Protein AF-A0A9W6WKE2-F1 (afdb_monomer)

Radius of gyration: 27.16 Å; Cα contacts (8 Å, |Δi|>4): 414; chains: 1; bounding box: 57×68×87 Å

Structure (mmCIF, N/CA/C/O backbone):
data_AF-A0A9W6WKE2-F1
#
_entry.id 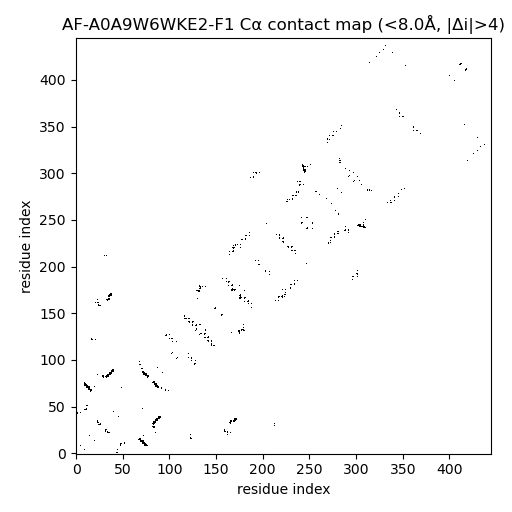  AF-A0A9W6WKE2-F1
#
loop_
_atom_site.group_PDB
_atom_site.id
_atom_site.type_symbol
_atom_site.label_atom_id
_atom_site.label_alt_id
_atom_site.label_comp_id
_atom_site.label_asym_id
_atom_site.label_entity_id
_atom_site.label_seq_id
_atom_site.pdbx_PDB_ins_code
_atom_site.Cartn_x
_atom_site.Cartn_y
_atom_site.Cartn_z
_atom_site.occupancy
_atom_site.B_iso_or_equiv
_atom_site.auth_seq_id
_atom_site.auth_comp_id
_atom_site.auth_asym_id
_atom_site.auth_atom_id
_atom_site.pdbx_PDB_model_num
ATOM 1 N N . MET A 1 1 ? -7.667 -15.704 -17.118 1.00 55.31 1 MET A N 1
ATOM 2 C CA . MET A 1 1 ? -6.873 -14.670 -17.819 1.00 55.31 1 MET A CA 1
ATOM 3 C C . MET A 1 1 ? -6.842 -14.952 -19.316 1.00 55.31 1 MET A C 1
ATOM 5 O O . MET A 1 1 ? -7.260 -14.077 -20.055 1.00 55.31 1 MET A O 1
ATOM 9 N N . ALA A 1 2 ? -6.497 -16.173 -19.750 1.00 50.25 2 ALA A N 1
ATOM 10 C CA . ALA A 1 2 ? -6.610 -16.629 -21.146 1.00 50.25 2 ALA A CA 1
ATOM 11 C C . ALA A 1 2 ? -7.984 -16.360 -21.791 1.00 50.25 2 ALA A C 1
ATOM 13 O O . ALA A 1 2 ? -8.070 -15.617 -22.763 1.00 50.25 2 ALA A O 1
ATOM 14 N N . ASP A 1 3 ? -9.058 -16.869 -21.178 1.00 49.66 3 ASP A N 1
ATOM 15 C CA . ASP A 1 3 ? -10.435 -16.697 -21.674 1.00 49.66 3 ASP A CA 1
ATOM 16 C C . ASP A 1 3 ? -10.922 -15.237 -21.615 1.00 49.66 3 ASP A C 1
ATOM 18 O O . ASP A 1 3 ? -11.855 -14.857 -22.310 1.00 49.66 3 ASP A O 1
ATOM 22 N N . PHE A 1 4 ? -10.270 -14.400 -20.801 1.00 51.28 4 PHE A N 1
ATOM 23 C CA . PHE A 1 4 ? -10.662 -13.010 -20.535 1.00 51.28 4 PHE A CA 1
ATOM 24 C C . PHE A 1 4 ? -9.948 -12.008 -21.455 1.00 51.28 4 PHE A C 1
ATOM 26 O O . PHE A 1 4 ? -10.492 -10.965 -21.802 1.00 51.28 4 PHE A O 1
ATOM 33 N N . LEU A 1 5 ? -8.729 -12.337 -21.897 1.00 56.50 5 LEU A N 1
ATOM 34 C CA . LEU A 1 5 ? -7.977 -11.537 -22.864 1.00 56.50 5 LEU A CA 1
ATOM 35 C C . LEU A 1 5 ? -8.558 -11.645 -24.287 1.00 56.50 5 LEU A C 1
ATOM 37 O O . LEU A 1 5 ? -8.326 -10.759 -25.104 1.00 56.50 5 LEU A O 1
ATOM 41 N N . GLN A 1 6 ? -9.328 -12.697 -24.589 1.00 56.16 6 GLN A N 1
ATOM 42 C CA . GLN A 1 6 ? -9.930 -12.913 -25.912 1.00 56.16 6 GLN A CA 1
ATOM 43 C C . GLN A 1 6 ? -11.166 -12.040 -26.191 1.00 56.16 6 GLN A C 1
ATOM 45 O O . GLN A 1 6 ? -11.509 -11.842 -27.355 1.00 56.16 6 GLN A O 1
ATOM 50 N N . THR A 1 7 ? -11.834 -11.511 -25.162 1.00 50.72 7 THR A N 1
ATOM 51 C CA . THR A 1 7 ? -13.131 -10.825 -25.307 1.00 50.72 7 THR A CA 1
ATOM 52 C C . THR A 1 7 ? -13.044 -9.297 -25.335 1.00 50.72 7 THR A C 1
ATOM 54 O O . THR A 1 7 ? -14.013 -8.657 -25.731 1.00 50.72 7 THR A O 1
ATOM 57 N N . ASN A 1 8 ? -11.904 -8.700 -24.963 1.00 52.88 8 ASN A N 1
ATOM 58 C CA . ASN A 1 8 ? -11.779 -7.255 -24.729 1.00 52.88 8 ASN A CA 1
ATOM 59 C C . ASN A 1 8 ? -10.632 -6.594 -25.513 1.00 52.88 8 ASN A C 1
ATOM 61 O O . ASN A 1 8 ? -9.664 -7.234 -25.918 1.00 52.88 8 ASN A O 1
ATOM 65 N N . SER A 1 9 ? -10.731 -5.271 -25.705 1.00 57.38 9 SER A N 1
ATOM 66 C CA . SER A 1 9 ? -9.797 -4.439 -26.480 1.00 57.38 9 SER A CA 1
ATOM 67 C C . SER A 1 9 ? -8.444 -4.214 -25.781 1.00 57.38 9 SER A C 1
ATOM 69 O O . SER A 1 9 ? -8.076 -3.077 -25.473 1.00 57.38 9 SER A O 1
ATOM 71 N N . ALA A 1 10 ? -7.691 -5.279 -25.513 1.00 58.66 10 ALA A N 1
ATOM 72 C CA . ALA A 1 10 ? -6.318 -5.167 -25.037 1.00 58.66 10 ALA A CA 1
ATOM 73 C C . ALA A 1 10 ? -5.463 -4.459 -26.104 1.00 58.66 10 ALA A C 1
ATOM 75 O O . ALA A 1 10 ? -5.373 -4.901 -27.251 1.00 58.66 10 ALA A O 1
ATOM 76 N N . LYS A 1 11 ? -4.842 -3.332 -25.741 1.00 61.34 11 LYS A N 1
ATOM 77 C CA . LYS A 1 11 ? -3.921 -2.603 -26.620 1.00 61.34 11 LYS A CA 1
ATOM 78 C C . LYS A 1 11 ? -2.498 -2.918 -26.190 1.00 61.34 11 LYS A C 1
ATOM 80 O O . LYS A 1 11 ? -2.048 -2.448 -25.151 1.00 61.34 11 LYS A O 1
ATOM 85 N N . SER A 1 12 ? -1.778 -3.681 -27.003 1.00 57.59 12 SER A N 1
ATOM 86 C CA . SER A 1 12 ? -0.335 -3.821 -26.839 1.00 57.59 12 SER A CA 1
ATOM 87 C C . SER A 1 12 ? 0.385 -2.672 -27.533 1.00 57.59 12 SER A C 1
ATOM 89 O O . SER A 1 12 ? 0.084 -2.339 -28.681 1.00 57.59 12 SER A O 1
ATOM 91 N N . ARG A 1 13 ? 1.322 -2.028 -26.842 1.00 61.59 13 ARG A N 1
ATOM 92 C CA . ARG A 1 13 ? 2.196 -1.001 -27.419 1.00 61.59 13 ARG A CA 1
ATOM 93 C C . ARG A 1 13 ? 3.595 -1.156 -26.837 1.00 61.59 13 ARG A C 1
ATOM 95 O O . ARG A 1 13 ? 3.751 -1.652 -25.725 1.00 61.59 13 ARG A O 1
ATOM 102 N N . LEU A 1 14 ? 4.599 -0.758 -27.610 1.00 56.53 14 LEU A N 1
ATOM 103 C CA . LEU A 1 14 ? 5.931 -0.507 -27.070 1.00 56.53 14 LEU A CA 1
ATOM 104 C C . LEU A 1 14 ? 5.825 0.737 -26.196 1.00 56.53 14 LEU A C 1
ATOM 106 O O . LEU A 1 14 ? 5.267 1.735 -26.643 1.00 56.53 14 LEU A O 1
ATOM 110 N N . ILE A 1 15 ? 6.298 0.625 -24.961 1.00 67.62 15 ILE A N 1
ATOM 111 C CA . ILE A 1 15 ? 6.143 1.643 -23.928 1.00 67.62 15 ILE A CA 1
ATOM 112 C C . ILE A 1 15 ? 7.550 2.028 -23.478 1.00 67.62 15 ILE A C 1
ATOM 114 O O . ILE A 1 15 ? 8.390 1.154 -23.278 1.00 67.62 15 ILE A O 1
ATOM 118 N N . ASP A 1 16 ? 7.858 3.317 -23.374 1.00 76.12 16 ASP A N 1
ATOM 119 C CA . ASP A 1 16 ? 9.118 3.763 -22.771 1.00 76.12 16 ASP A CA 1
ATOM 120 C C . ASP A 1 16 ? 8.985 3.876 -21.237 1.00 76.12 16 ASP A C 1
ATOM 122 O O . ASP A 1 16 ? 7.923 3.656 -20.654 1.00 76.12 16 ASP A O 1
ATOM 126 N N . LEU A 1 17 ? 10.068 4.217 -20.537 1.00 77.12 17 LEU A N 1
ATOM 127 C CA . LEU A 1 17 ? 10.023 4.398 -19.081 1.00 77.12 17 LEU A CA 1
ATOM 128 C C . LEU A 1 17 ? 8.978 5.413 -18.611 1.00 77.12 17 LEU A C 1
ATOM 130 O O . LEU A 1 17 ? 8.370 5.234 -17.553 1.00 77.12 17 LEU A O 1
ATOM 134 N N . GLN A 1 18 ? 8.793 6.490 -19.372 1.00 84.06 18 GLN A N 1
ATOM 135 C CA . GLN A 1 18 ? 7.822 7.515 -19.038 1.00 84.06 18 GLN A CA 1
ATOM 136 C C . GLN A 1 18 ? 6.407 6.972 -19.193 1.00 84.06 18 GLN A C 1
ATOM 138 O O . GLN A 1 18 ? 5.549 7.243 -18.356 1.00 84.06 18 GLN A O 1
ATOM 143 N N . GLU A 1 19 ? 6.154 6.217 -20.251 1.00 83.19 19 GLU A N 1
ATOM 144 C CA . GLU A 1 19 ? 4.865 5.599 -20.481 1.00 83.19 19 GLU A CA 1
ATOM 145 C C . GLU A 1 19 ? 4.570 4.501 -19.450 1.00 83.19 19 GLU A C 1
ATOM 147 O O . GLU A 1 19 ? 3.425 4.401 -19.021 1.00 83.19 19 GLU A O 1
ATOM 152 N N . LEU A 1 20 ? 5.569 3.749 -18.963 1.00 83.56 20 LEU A N 1
ATOM 153 C CA . LEU A 1 20 ? 5.387 2.827 -17.832 1.00 83.56 20 LEU A CA 1
ATOM 154 C C . LEU A 1 20 ? 5.020 3.596 -16.561 1.00 83.56 20 LEU A C 1
ATOM 156 O O . LEU A 1 20 ? 4.079 3.219 -15.865 1.00 83.56 20 LEU A O 1
ATOM 160 N N . PHE A 1 21 ? 5.732 4.684 -16.262 1.00 87.50 21 PHE A N 1
ATOM 161 C CA . PHE A 1 21 ? 5.391 5.546 -15.135 1.00 87.50 21 PHE A CA 1
ATOM 162 C C . PHE A 1 21 ? 3.959 6.076 -15.264 1.00 87.50 21 PHE A C 1
ATOM 164 O O . PHE A 1 21 ? 3.169 5.926 -14.336 1.00 87.50 21 PHE A O 1
ATOM 171 N N . ASN A 1 22 ? 3.578 6.615 -16.424 1.00 87.56 22 ASN A N 1
ATOM 172 C CA . ASN A 1 22 ? 2.213 7.072 -16.689 1.00 87.56 22 ASN A CA 1
ATOM 173 C C . ASN A 1 22 ? 1.208 5.923 -16.522 1.00 87.56 22 ASN A C 1
ATOM 175 O O . ASN A 1 22 ? 0.180 6.078 -15.866 1.00 87.56 22 ASN A O 1
ATOM 179 N N . ALA A 1 23 ? 1.522 4.739 -17.048 1.00 83.94 23 ALA A N 1
ATOM 180 C CA . ALA A 1 23 ? 0.688 3.555 -16.922 1.00 83.94 23 ALA A CA 1
ATOM 181 C C . ALA A 1 23 ? 0.504 3.139 -15.462 1.00 83.94 23 ALA A C 1
ATOM 183 O O . ALA A 1 23 ? -0.591 2.710 -15.130 1.00 83.94 23 ALA A O 1
ATOM 184 N N . LEU A 1 24 ? 1.498 3.317 -14.589 1.00 86.12 24 LEU A N 1
ATOM 185 C CA . LEU A 1 24 ? 1.414 3.004 -13.157 1.00 86.12 24 LEU A CA 1
ATOM 186 C C . LEU A 1 24 ? 0.827 4.136 -12.300 1.00 86.12 24 LEU A C 1
ATOM 188 O O . LEU A 1 24 ? 0.377 3.871 -11.192 1.00 86.12 24 LEU A O 1
ATOM 192 N N . THR A 1 25 ? 0.801 5.380 -12.784 1.00 86.94 25 THR A N 1
ATOM 193 C CA . THR A 1 25 ? 0.417 6.557 -11.973 1.00 86.94 25 THR A CA 1
ATOM 194 C C . THR A 1 25 ? -0.851 7.266 -12.425 1.00 86.94 25 THR A C 1
ATOM 196 O O . THR A 1 25 ? -1.463 7.983 -11.636 1.00 86.94 25 THR A O 1
ATOM 199 N N . ASP A 1 26 ? -1.286 7.062 -13.670 1.00 81.50 26 ASP A N 1
ATOM 200 C CA . ASP A 1 26 ? -2.458 7.748 -14.212 1.00 81.50 26 ASP A CA 1
ATOM 201 C C . ASP A 1 26 ? -3.732 7.369 -13.432 1.00 81.50 26 ASP A C 1
ATOM 203 O O . ASP A 1 26 ? -4.239 6.257 -13.513 1.00 81.50 26 ASP A O 1
ATOM 207 N N . SER A 1 27 ? -4.245 8.311 -12.648 1.00 68.62 27 SER A N 1
ATOM 208 C CA . SER A 1 27 ? -5.397 8.103 -11.763 1.00 68.62 27 SER A CA 1
ATOM 209 C C . SER A 1 27 ? -6.756 8.369 -12.424 1.00 68.62 27 SER A C 1
ATOM 211 O O . SER A 1 27 ? -7.764 8.440 -11.721 1.00 68.62 27 SER A O 1
ATOM 213 N N . THR A 1 28 ? -6.806 8.556 -13.749 1.00 65.19 28 THR A N 1
ATOM 214 C CA . THR A 1 28 ? -8.034 8.957 -14.463 1.00 65.19 28 THR A CA 1
ATOM 215 C C . THR A 1 28 ? -9.128 7.890 -14.473 1.00 65.19 28 THR A C 1
ATOM 217 O O . THR A 1 28 ? -10.304 8.239 -14.573 1.00 65.19 28 THR A O 1
ATOM 220 N N . LYS A 1 29 ? -8.777 6.606 -14.320 1.00 62.12 29 LYS A N 1
ATOM 221 C CA . LYS A 1 29 ? -9.733 5.494 -14.239 1.00 62.12 29 LYS A CA 1
ATOM 222 C C . LYS A 1 29 ? -9.694 4.791 -12.882 1.00 62.12 29 LYS A C 1
ATOM 224 O O . LYS A 1 29 ? -8.654 4.703 -12.231 1.00 62.12 29 LYS A O 1
ATOM 229 N N . TYR A 1 30 ? -10.866 4.309 -12.464 1.00 60.25 30 TYR A N 1
ATOM 230 C CA . TYR A 1 30 ? -11.076 3.449 -11.295 1.00 60.25 30 TYR A CA 1
ATOM 231 C C . TYR A 1 30 ? -10.433 3.926 -9.981 1.00 60.25 30 TYR A C 1
ATOM 233 O O . TYR A 1 30 ? -9.837 3.143 -9.242 1.00 60.25 30 TYR A O 1
ATOM 241 N N . ASN A 1 31 ? -10.514 5.227 -9.684 1.00 58.84 31 ASN A N 1
ATOM 242 C CA . ASN A 1 31 ? -9.915 5.828 -8.484 1.00 58.84 31 ASN A CA 1
ATOM 243 C C . ASN A 1 31 ? -8.401 5.551 -8.326 1.00 58.84 31 ASN A C 1
ATOM 245 O O . ASN A 1 31 ? -7.884 5.582 -7.210 1.00 58.84 31 ASN A O 1
ATOM 249 N N . GLY A 1 32 ? -7.685 5.287 -9.427 1.00 59.59 32 GLY A N 1
ATOM 250 C CA . GLY A 1 32 ? -6.250 4.992 -9.409 1.00 59.59 32 GLY A CA 1
ATOM 251 C C . GLY A 1 32 ? -5.889 3.572 -8.963 1.00 59.59 32 GLY A C 1
ATOM 252 O O . GLY A 1 32 ? -4.725 3.318 -8.668 1.00 59.59 32 GLY A O 1
ATOM 253 N N . ALA A 1 33 ? -6.847 2.639 -8.910 1.00 60.28 33 ALA A N 1
ATOM 254 C CA . ALA A 1 33 ? -6.566 1.240 -8.606 1.00 60.28 33 ALA A CA 1
ATOM 255 C C . ALA A 1 33 ? -5.795 0.580 -9.762 1.00 60.28 33 ALA A C 1
ATOM 257 O O . ALA A 1 33 ? -6.374 0.187 -10.780 1.00 60.28 33 ALA A O 1
ATOM 258 N N . LYS A 1 34 ? -4.476 0.459 -9.589 1.00 72.81 34 LYS A N 1
ATOM 259 C CA . LYS A 1 34 ? -3.566 -0.107 -10.583 1.00 72.81 34 LYS A CA 1
ATOM 260 C C . LYS A 1 34 ? -2.718 -1.229 -10.024 1.00 72.81 34 LYS A C 1
ATOM 262 O O . LYS A 1 34 ? -2.336 -1.203 -8.858 1.00 72.81 34 LYS A O 1
ATOM 267 N N . TYR A 1 35 ? -2.432 -2.211 -10.875 1.00 79.56 35 TYR A N 1
ATOM 268 C CA . TYR A 1 35 ? -1.747 -3.433 -10.469 1.00 79.56 35 TYR A CA 1
ATOM 269 C C . TYR A 1 35 ? -0.647 -3.788 -11.445 1.00 79.56 35 TYR A C 1
ATOM 271 O O . TYR A 1 35 ? -0.912 -4.062 -12.612 1.00 79.56 35 TYR A O 1
ATOM 279 N N . LEU A 1 36 ? 0.587 -3.824 -10.951 1.00 84.38 36 LEU A N 1
ATOM 280 C CA . LEU A 1 36 ? 1.702 -4.350 -11.717 1.00 84.38 36 LEU A CA 1
ATOM 281 C C . LEU A 1 36 ? 1.675 -5.882 -11.661 1.00 84.38 36 LEU A C 1
ATOM 283 O O . LEU A 1 36 ? 1.875 -6.482 -10.604 1.00 84.38 36 LEU A O 1
ATOM 287 N N . GLN A 1 37 ? 1.464 -6.524 -12.801 1.00 85.50 37 GLN A N 1
ATOM 288 C CA . GLN A 1 37 ? 1.631 -7.960 -12.947 1.00 85.50 37 GLN A CA 1
ATOM 289 C C . GLN A 1 37 ? 2.896 -8.264 -13.734 1.00 85.50 37 GLN A C 1
ATOM 291 O O . GLN A 1 37 ? 3.129 -7.724 -14.810 1.00 85.50 37 GLN A O 1
ATOM 296 N N . VAL A 1 38 ? 3.702 -9.178 -13.215 1.00 83.31 38 VAL A N 1
ATOM 297 C CA . VAL A 1 38 ? 4.851 -9.725 -13.924 1.00 83.31 38 VAL A CA 1
ATOM 298 C C . VAL A 1 38 ? 4.554 -11.161 -14.299 1.00 83.31 38 VAL A C 1
ATOM 300 O O . VAL A 1 38 ? 4.389 -12.013 -13.422 1.00 83.31 38 VAL A O 1
ATOM 303 N N . LEU A 1 39 ? 4.474 -11.422 -15.601 1.00 86.19 39 LEU A N 1
ATOM 304 C CA . LEU A 1 39 ? 4.062 -12.713 -16.148 1.00 86.19 39 LEU A CA 1
ATOM 305 C C . LEU A 1 39 ? 5.126 -13.261 -17.111 1.00 86.19 39 LEU A C 1
ATOM 307 O O . LEU A 1 39 ? 5.795 -12.477 -17.785 1.00 86.19 39 LEU A O 1
ATOM 311 N N . PRO A 1 40 ? 5.328 -14.588 -17.177 1.00 85.00 40 PRO A N 1
ATOM 312 C CA . PRO A 1 40 ? 6.112 -15.193 -18.250 1.00 85.00 40 PRO A CA 1
ATOM 313 C C . PRO A 1 40 ? 5.370 -15.076 -19.589 1.00 85.00 40 PRO A C 1
ATOM 315 O O . PRO A 1 40 ? 4.139 -15.000 -19.617 1.00 85.00 40 PRO A O 1
ATOM 318 N N . LEU A 1 41 ? 6.102 -15.112 -20.703 1.00 83.81 41 LEU A N 1
ATOM 319 C CA . LEU A 1 41 ? 5.489 -15.227 -22.025 1.00 83.81 41 LEU A CA 1
ATOM 320 C C . LEU A 1 41 ? 4.838 -16.615 -22.169 1.00 83.81 41 LEU A C 1
ATOM 322 O O . LEU A 1 41 ? 5.533 -17.614 -22.346 1.00 83.81 41 LEU A O 1
ATOM 326 N N . SER A 1 42 ? 3.508 -16.675 -22.105 1.00 85.75 42 SER A N 1
ATOM 327 C CA . SER A 1 42 ? 2.718 -17.879 -22.393 1.00 85.75 42 SER A CA 1
ATOM 328 C C . SER A 1 42 ? 2.082 -17.804 -23.781 1.00 85.75 42 SER A C 1
ATOM 330 O O . SER A 1 42 ? 1.932 -16.715 -24.341 1.00 85.75 42 SER A O 1
ATOM 332 N N . ASP A 1 43 ? 1.659 -18.946 -24.328 1.00 84.25 43 ASP A N 1
ATOM 333 C CA . ASP A 1 43 ? 0.949 -18.997 -25.616 1.00 84.25 43 ASP A CA 1
ATOM 334 C C . ASP A 1 43 ? -0.360 -18.192 -25.606 1.00 84.25 43 ASP A C 1
ATOM 336 O O . ASP A 1 43 ? -0.787 -17.702 -26.645 1.00 84.25 43 ASP A O 1
ATOM 340 N N . GLU A 1 44 ? -0.953 -17.981 -24.431 1.00 82.81 44 GLU A N 1
ATOM 341 C CA . GLU A 1 44 ? -2.167 -17.181 -24.241 1.00 82.81 44 GLU A CA 1
ATOM 342 C C . GLU A 1 44 ? -1.909 -15.680 -24.425 1.00 82.81 44 GLU A C 1
ATOM 344 O O . GLU A 1 44 ? -2.751 -14.964 -24.961 1.00 82.81 44 GLU A O 1
ATOM 349 N N . ILE A 1 45 ? -0.742 -15.190 -23.988 1.00 79.00 45 ILE A N 1
ATOM 350 C CA . ILE A 1 45 ? -0.406 -13.757 -24.018 1.00 79.00 45 ILE A CA 1
ATOM 351 C C . ILE A 1 45 ? 0.437 -13.414 -25.262 1.00 79.00 45 ILE A C 1
ATOM 353 O O . ILE A 1 45 ? 0.481 -12.272 -25.720 1.00 79.00 45 ILE A O 1
ATOM 357 N N . LYS A 1 46 ? 1.086 -14.412 -25.868 1.00 82.25 46 LYS A N 1
ATOM 358 C CA . LYS A 1 46 ? 1.932 -14.267 -27.059 1.00 82.25 46 LYS A CA 1
ATOM 359 C C . LYS A 1 46 ? 1.262 -13.532 -28.232 1.00 82.25 46 LYS A C 1
ATOM 361 O O . LYS A 1 46 ? 1.937 -12.655 -28.775 1.00 82.25 46 LYS A O 1
ATOM 366 N N . PRO A 1 47 ? -0.019 -13.775 -28.590 1.00 80.75 47 PRO A N 1
ATOM 367 C CA . PRO A 1 47 ? -0.680 -13.071 -29.690 1.00 80.75 47 PRO A CA 1
ATOM 368 C C . PRO A 1 47 ? -0.655 -11.551 -29.527 1.00 80.75 47 PRO A C 1
ATOM 370 O O . PRO A 1 47 ? -0.414 -10.841 -30.502 1.00 80.75 47 PRO A O 1
ATOM 373 N N . PHE A 1 48 ? -0.800 -11.059 -28.291 1.00 72.31 48 PHE A N 1
ATOM 374 C CA . PHE A 1 48 ? -0.790 -9.628 -27.986 1.00 72.31 48 PHE A CA 1
ATOM 375 C C . PHE A 1 48 ? 0.583 -8.992 -28.214 1.00 72.31 48 PHE A C 1
ATOM 377 O O . PHE A 1 48 ? 0.658 -7.809 -28.521 1.00 72.31 48 PHE A O 1
ATOM 384 N N . PHE A 1 49 ? 1.676 -9.748 -28.117 1.00 72.31 49 PHE A N 1
ATOM 385 C CA . PHE A 1 49 ? 3.025 -9.223 -28.353 1.00 72.31 49 PHE A CA 1
ATOM 386 C C . PHE A 1 49 ? 3.514 -9.403 -29.791 1.00 72.31 49 PHE A C 1
ATOM 388 O O . PHE A 1 49 ? 4.416 -8.686 -30.216 1.00 72.31 49 PHE A O 1
ATOM 395 N N . THR A 1 50 ? 2.943 -10.340 -30.551 1.00 71.44 50 THR A N 1
ATOM 396 C CA . THR A 1 50 ? 3.375 -10.631 -31.927 1.00 71.44 50 THR A CA 1
ATOM 397 C C . THR A 1 50 ? 2.650 -9.811 -32.992 1.00 71.44 50 THR A C 1
ATOM 399 O O . THR A 1 50 ? 3.181 -9.646 -34.084 1.00 71.44 50 THR A O 1
ATOM 402 N N . SER A 1 51 ? 1.451 -9.290 -32.710 1.00 58.53 51 SER A N 1
ATOM 403 C CA . SER A 1 51 ? 0.593 -8.663 -33.727 1.00 58.53 51 SER A CA 1
ATOM 404 C C . SER A 1 51 ? 0.932 -7.204 -34.066 1.00 58.53 51 SER A C 1
ATOM 406 O O . SER A 1 51 ? 0.441 -6.699 -35.069 1.00 58.53 51 SER A O 1
ATOM 408 N N . ASN A 1 52 ? 1.776 -6.529 -33.274 1.00 54.59 52 ASN A N 1
ATOM 409 C CA . ASN A 1 52 ? 2.032 -5.083 -33.395 1.00 54.59 52 ASN A CA 1
ATOM 410 C C . ASN A 1 52 ? 3.472 -4.718 -33.808 1.00 54.59 52 ASN A C 1
ATOM 412 O O . ASN A 1 52 ? 3.877 -3.567 -33.671 1.00 54.59 52 ASN A O 1
ATOM 416 N N . SER A 1 53 ? 4.255 -5.656 -34.352 1.00 49.84 53 SER A N 1
ATOM 417 C CA . SER A 1 53 ? 5.653 -5.408 -34.748 1.00 49.84 53 SER A CA 1
ATOM 418 C C . SER A 1 53 ? 5.834 -4.634 -36.065 1.00 49.84 53 SER A C 1
ATOM 420 O O . SER A 1 53 ? 6.960 -4.496 -36.534 1.00 49.84 53 SER A O 1
ATOM 422 N N . SER A 1 54 ? 4.769 -4.104 -36.675 1.00 46.66 54 SER A N 1
ATOM 423 C CA . SER A 1 54 ? 4.853 -3.212 -37.841 1.00 46.66 54 SER A CA 1
ATOM 424 C C . SER A 1 54 ? 4.787 -1.733 -37.437 1.00 46.66 54 SER A C 1
ATOM 426 O O . SER A 1 54 ? 4.038 -0.954 -38.026 1.00 46.66 54 SER A O 1
ATOM 428 N N . ILE A 1 55 ? 5.537 -1.336 -36.405 1.00 51.19 55 ILE A N 1
ATOM 429 C CA . ILE A 1 55 ? 5.747 0.082 -36.099 1.00 51.19 55 ILE A CA 1
ATOM 430 C C . ILE A 1 55 ? 6.901 0.558 -36.980 1.00 51.19 55 ILE A C 1
ATOM 432 O O . ILE A 1 55 ? 8.058 0.195 -36.789 1.00 51.19 55 ILE A O 1
ATOM 436 N N . THR A 1 56 ? 6.549 1.341 -37.994 1.00 42.59 56 THR A N 1
ATOM 437 C CA . THR A 1 56 ? 7.471 2.021 -38.900 1.00 42.59 56 THR A CA 1
ATOM 438 C C . THR A 1 56 ? 8.408 2.929 -38.108 1.00 42.59 56 THR A C 1
ATOM 440 O O . THR A 1 56 ? 7.972 3.935 -37.545 1.00 42.59 56 THR A O 1
ATOM 443 N N . SER A 1 57 ? 9.699 2.604 -38.099 1.00 42.84 57 SER A N 1
ATOM 444 C CA . SER A 1 57 ? 10.796 3.462 -37.646 1.00 42.84 57 SER A CA 1
ATOM 445 C C . SER A 1 57 ? 10.961 4.664 -38.591 1.00 42.84 57 SER A C 1
ATOM 447 O O . SER A 1 57 ? 11.899 4.731 -39.379 1.00 42.84 57 SER A O 1
ATOM 449 N N . GLY A 1 58 ? 9.998 5.588 -38.571 1.00 43.28 58 GLY A N 1
ATOM 450 C CA . GLY A 1 58 ? 9.978 6.820 -39.370 1.00 43.28 58 GLY A CA 1
ATOM 451 C C . GLY A 1 58 ? 10.482 8.055 -38.614 1.00 43.28 58 GLY A C 1
ATOM 452 O O . GLY A 1 58 ? 10.038 9.163 -38.902 1.00 43.28 58 GLY A O 1
ATOM 453 N N . GLY A 1 59 ? 11.339 7.876 -37.604 1.00 49.75 59 GLY A N 1
ATOM 454 C CA . GLY A 1 59 ? 11.934 8.970 -36.834 1.00 49.75 59 GLY A CA 1
ATOM 455 C C . GLY A 1 59 ? 13.307 9.350 -37.384 1.00 49.75 59 GLY A C 1
ATOM 456 O O . GLY A 1 59 ? 14.148 8.478 -37.564 1.00 49.75 59 GLY A O 1
ATOM 457 N N . ASN A 1 60 ? 13.528 10.641 -37.648 1.00 48.38 60 ASN A N 1
ATOM 458 C CA . ASN A 1 60 ? 14.812 11.202 -38.086 1.00 48.38 60 ASN A CA 1
ATOM 459 C C . ASN A 1 60 ? 15.992 10.695 -37.227 1.00 48.38 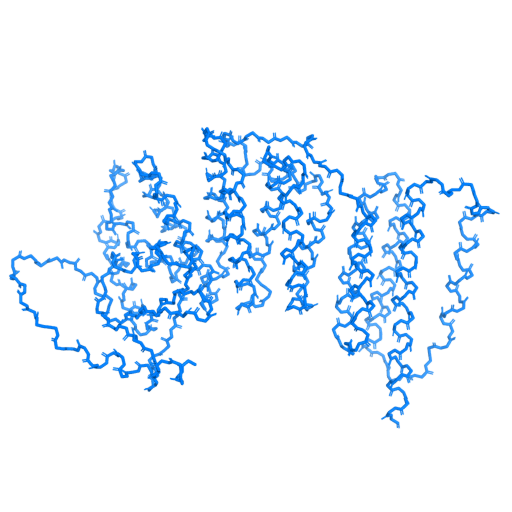60 ASN A C 1
ATOM 461 O O . ASN A 1 60 ? 16.016 10.925 -36.019 1.00 48.38 60 ASN A O 1
ATOM 465 N N . ASP A 1 61 ? 17.007 10.112 -37.876 1.00 52.19 61 ASP A N 1
ATOM 466 C CA . ASP A 1 61 ? 18.217 9.492 -37.291 1.00 52.19 61 ASP A CA 1
ATOM 467 C C . ASP A 1 61 ? 19.078 10.397 -36.380 1.00 52.19 61 ASP A C 1
ATOM 469 O O . ASP A 1 61 ? 20.029 9.931 -35.747 1.00 52.19 61 ASP A O 1
ATOM 473 N N . ASN A 1 62 ? 18.757 11.688 -36.282 1.00 46.38 62 ASN A N 1
ATOM 474 C CA . ASN A 1 62 ? 19.547 12.665 -35.533 1.00 46.38 62 ASN A CA 1
ATOM 475 C C . ASN A 1 62 ? 19.117 12.838 -34.070 1.00 46.38 62 ASN A C 1
ATOM 477 O O . ASN A 1 62 ? 19.834 13.485 -33.314 1.00 46.38 62 ASN A O 1
ATOM 481 N N . ASP A 1 63 ? 18.000 12.239 -33.651 1.00 46.50 63 ASP A N 1
ATOM 482 C CA . ASP A 1 63 ? 17.566 12.223 -32.251 1.00 46.50 63 ASP A CA 1
ATOM 483 C C . ASP A 1 63 ? 17.654 10.778 -31.732 1.00 46.50 63 ASP A C 1
ATOM 485 O O . ASP A 1 63 ? 16.650 10.160 -31.377 1.00 46.50 63 ASP A O 1
ATOM 489 N N . LYS A 1 64 ? 18.874 10.204 -31.721 1.00 50.25 64 LYS A N 1
ATOM 490 C CA . LYS A 1 64 ? 19.185 8.952 -31.003 1.00 50.25 64 LYS A CA 1
ATOM 491 C C . LYS A 1 64 ? 19.026 9.194 -29.503 1.00 50.25 64 LYS A C 1
ATOM 493 O O . LYS A 1 64 ? 19.994 9.272 -28.748 1.00 50.25 64 LYS A O 1
ATOM 498 N N . ARG A 1 65 ? 17.782 9.355 -29.063 1.00 51.91 65 ARG A N 1
ATOM 499 C CA . ARG A 1 65 ? 17.419 9.328 -27.657 1.00 51.91 65 ARG A CA 1
ATOM 500 C C . ARG A 1 65 ? 17.805 7.946 -27.166 1.00 51.91 65 ARG A C 1
ATOM 502 O O . ARG A 1 65 ? 17.227 6.959 -27.612 1.00 51.91 65 ARG A O 1
ATOM 509 N N . GLU A 1 66 ? 18.789 7.889 -26.273 1.00 54.06 66 GLU A N 1
ATOM 510 C CA . GLU A 1 66 ? 19.023 6.742 -25.397 1.00 54.06 66 GLU A CA 1
ATOM 511 C C . GLU A 1 66 ? 17.700 6.421 -24.688 1.00 54.06 66 GLU A C 1
ATOM 513 O O . GLU A 1 66 ? 17.350 7.006 -23.661 1.00 54.06 66 GLU A O 1
ATOM 518 N N . THR A 1 67 ? 16.910 5.564 -25.314 1.00 56.84 67 THR A N 1
ATOM 519 C CA . THR A 1 67 ? 15.605 5.131 -24.853 1.00 56.84 67 THR A CA 1
ATOM 520 C C . THR A 1 67 ? 15.820 3.746 -24.283 1.00 56.84 67 THR A C 1
ATOM 522 O O . THR A 1 67 ? 16.316 2.842 -24.953 1.00 56.84 67 THR A O 1
ATOM 525 N N . ILE A 1 68 ? 15.520 3.587 -22.996 1.00 58.94 68 ILE A N 1
ATOM 526 C CA . ILE A 1 68 ? 15.412 2.254 -22.419 1.00 58.94 68 ILE A CA 1
ATOM 527 C C . ILE A 1 68 ? 14.095 1.695 -22.942 1.00 58.94 68 ILE A C 1
ATOM 529 O O . ILE A 1 68 ? 13.025 2.038 -22.441 1.00 58.94 68 ILE A O 1
ATOM 533 N N . GLU A 1 69 ? 14.177 0.887 -23.991 1.00 59.34 69 GLU A N 1
ATOM 534 C CA . GLU A 1 69 ? 13.006 0.246 -24.570 1.00 59.34 69 GLU A CA 1
ATOM 535 C C . GLU A 1 69 ? 12.476 -0.842 -23.626 1.00 59.34 69 GLU A C 1
ATOM 537 O O . GLU A 1 69 ? 13.161 -1.825 -23.321 1.00 59.34 69 GLU A O 1
ATOM 542 N N . PHE A 1 70 ? 11.229 -0.692 -23.175 1.00 61.16 70 PHE A N 1
ATOM 543 C CA . PHE A 1 70 ? 10.450 -1.814 -22.667 1.00 61.16 70 PHE A CA 1
ATOM 544 C C . PHE A 1 70 ? 9.711 -2.440 -23.837 1.00 61.16 70 PHE A C 1
ATOM 546 O O . PHE A 1 70 ? 8.612 -2.029 -24.208 1.00 61.16 70 PHE A O 1
ATOM 553 N N . ASN A 1 71 ? 10.289 -3.492 -24.406 1.00 60.97 71 ASN A N 1
ATOM 554 C CA . ASN A 1 71 ? 9.710 -4.069 -25.613 1.00 60.97 71 ASN A CA 1
ATOM 555 C C . ASN A 1 71 ? 8.399 -4.847 -25.391 1.00 60.97 71 ASN A C 1
ATOM 557 O O . ASN A 1 71 ? 7.866 -5.414 -26.344 1.00 60.97 71 ASN A O 1
ATOM 561 N N . LYS A 1 72 ? 7.880 -4.930 -24.152 1.00 73.69 72 LYS A N 1
ATOM 562 C CA . LYS A 1 72 ? 6.778 -5.839 -23.791 1.00 73.69 72 LYS A CA 1
ATOM 563 C C . LYS A 1 72 ? 6.010 -5.417 -22.521 1.00 73.69 72 LYS A C 1
ATOM 565 O O . LYS A 1 72 ? 6.053 -6.123 -21.508 1.00 73.69 72 LYS A O 1
ATOM 570 N N . ILE A 1 73 ? 5.299 -4.290 -22.573 1.00 73.88 73 ILE A N 1
ATOM 571 C CA . ILE A 1 73 ? 4.305 -3.914 -21.549 1.00 73.88 73 ILE A CA 1
ATOM 572 C C . ILE A 1 73 ? 2.909 -3.941 -22.178 1.00 73.88 73 ILE A C 1
ATOM 574 O O . ILE A 1 73 ? 2.716 -3.477 -23.299 1.00 73.88 73 ILE A O 1
ATOM 578 N N . LEU A 1 74 ? 1.933 -4.486 -21.459 1.00 80.12 74 LEU A N 1
ATOM 579 C CA . LEU A 1 74 ? 0.515 -4.400 -21.802 1.00 80.12 74 LEU A CA 1
ATOM 580 C C . LEU A 1 74 ? -0.206 -3.636 -20.704 1.00 80.12 74 LEU A C 1
ATOM 582 O O . LEU A 1 74 ? 0.060 -3.849 -19.524 1.00 80.12 74 LEU A O 1
ATOM 586 N N . THR A 1 75 ? -1.151 -2.788 -21.085 1.00 79.56 75 THR A N 1
ATOM 587 C CA . THR A 1 75 ? -2.136 -2.248 -20.152 1.00 79.56 75 THR A CA 1
ATOM 588 C C . THR A 1 75 ? -3.497 -2.848 -20.464 1.00 79.56 75 THR A C 1
ATOM 590 O O . THR A 1 75 ? -3.876 -3.012 -21.628 1.00 79.56 75 THR A O 1
ATOM 593 N N . TYR A 1 76 ? -4.216 -3.221 -19.414 1.00 81.88 76 TYR A N 1
ATOM 594 C CA . TYR A 1 76 ? -5.511 -3.870 -19.507 1.00 81.88 76 TYR A CA 1
ATOM 595 C C . TYR A 1 76 ? -6.482 -3.247 -18.507 1.00 81.88 76 TYR A C 1
ATOM 597 O O . TYR A 1 76 ? -6.205 -3.231 -17.313 1.00 81.88 76 TYR A O 1
ATOM 605 N N . ASP A 1 77 ? -7.617 -2.742 -18.984 1.00 81.19 77 ASP A N 1
ATOM 606 C CA . ASP A 1 77 ? -8.691 -2.244 -18.125 1.00 81.19 77 ASP A CA 1
ATOM 607 C C . ASP A 1 77 ? -9.663 -3.396 -17.826 1.00 81.19 77 ASP A C 1
ATOM 609 O O . ASP A 1 77 ? -10.369 -3.880 -18.708 1.00 81.19 77 ASP A O 1
ATOM 613 N N . ASN A 1 78 ? -9.683 -3.854 -16.577 1.00 78.56 78 ASN A N 1
ATOM 614 C 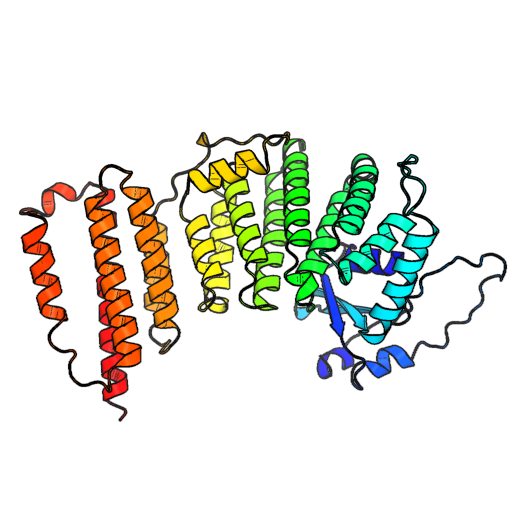CA . ASN A 1 78 ? -10.629 -4.831 -16.060 1.00 78.56 78 ASN A CA 1
ATOM 615 C C . ASN A 1 78 ? -11.860 -4.094 -15.514 1.00 78.56 78 ASN A C 1
ATOM 617 O O . ASN A 1 78 ? -11.891 -3.698 -14.346 1.00 78.56 78 ASN A O 1
ATOM 621 N N . GLU A 1 79 ? -12.857 -3.885 -16.375 1.00 79.38 79 GLU A N 1
ATOM 622 C CA . GLU A 1 79 ? -14.097 -3.180 -16.025 1.00 79.38 79 GLU A CA 1
ATOM 623 C C . GLU A 1 79 ? -14.860 -3.864 -14.883 1.00 79.38 79 GLU A C 1
ATOM 625 O O . GLU A 1 79 ? -15.311 -3.174 -13.969 1.00 79.38 79 GLU A O 1
ATOM 630 N N . ASP A 1 80 ? -14.913 -5.200 -14.871 1.00 74.50 80 ASP A N 1
ATOM 631 C CA . ASP A 1 80 ? -15.640 -5.983 -13.860 1.00 74.50 80 ASP A CA 1
ATOM 632 C C . ASP A 1 80 ? -15.078 -5.784 -12.451 1.00 74.50 80 ASP A C 1
ATOM 634 O O . ASP A 1 80 ? -15.813 -5.710 -11.468 1.00 74.50 80 ASP A O 1
ATOM 638 N N . GLN A 1 81 ? -13.752 -5.699 -12.348 1.00 71.12 81 GLN A N 1
ATOM 639 C CA . GLN A 1 81 ? -13.067 -5.479 -11.076 1.00 71.12 81 GLN A CA 1
ATOM 640 C C . GLN A 1 81 ? -12.790 -3.998 -10.802 1.00 71.12 81 GLN A C 1
ATOM 642 O O . GLN A 1 81 ? -12.221 -3.672 -9.759 1.00 71.12 81 GLN A O 1
ATOM 647 N N . GLY A 1 82 ? -13.161 -3.113 -11.733 1.00 75.44 82 GLY A N 1
ATOM 648 C CA . GLY A 1 82 ? -12.850 -1.695 -11.686 1.00 75.44 82 GLY A CA 1
ATOM 649 C C . GLY A 1 82 ? -11.359 -1.447 -11.460 1.00 75.44 82 GLY A C 1
ATOM 650 O O . GLY A 1 82 ? -10.990 -0.847 -10.453 1.00 75.44 82 GLY A O 1
ATOM 651 N N . LEU A 1 83 ? -10.488 -1.957 -12.334 1.00 75.88 83 LEU A N 1
ATOM 652 C CA . LEU A 1 83 ? -9.040 -1.774 -12.189 1.00 75.88 83 LEU A CA 1
ATOM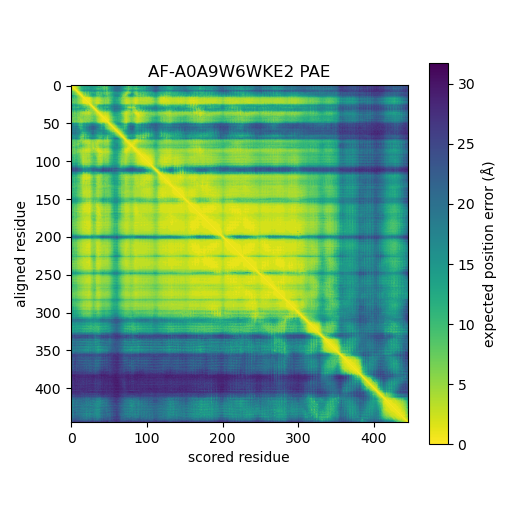 653 C C . LEU A 1 83 ? -8.274 -1.791 -13.505 1.00 75.88 83 LEU A C 1
ATOM 655 O O . LEU A 1 83 ? -8.684 -2.442 -14.457 1.00 75.88 83 LEU A O 1
ATOM 659 N N . THR A 1 84 ? -7.115 -1.132 -13.527 1.00 81.06 84 THR A N 1
ATOM 660 C CA . THR A 1 84 ? -6.166 -1.220 -14.646 1.00 81.06 84 THR A CA 1
ATOM 661 C C . THR A 1 84 ? -4.976 -2.095 -14.253 1.00 81.06 84 THR A C 1
ATOM 663 O O . THR A 1 84 ? -4.258 -1.812 -13.292 1.00 81.06 84 THR A O 1
ATOM 666 N N . GLU A 1 85 ? -4.731 -3.160 -15.004 1.00 83.81 85 GLU A N 1
ATOM 667 C CA . GLU A 1 85 ? -3.559 -4.019 -14.862 1.00 83.81 85 GLU A CA 1
ATOM 668 C C . GLU A 1 85 ? -2.464 -3.577 -15.831 1.00 83.81 85 GLU A C 1
ATOM 670 O O . GLU A 1 85 ? -2.695 -3.384 -17.024 1.00 83.81 85 GLU A O 1
ATOM 675 N N . VAL A 1 86 ? -1.253 -3.423 -15.309 1.00 86.81 86 VAL A N 1
ATOM 676 C CA . VAL A 1 86 ? -0.037 -3.183 -16.081 1.00 86.81 86 VAL A CA 1
ATOM 677 C C . VAL A 1 86 ? 0.747 -4.485 -16.078 1.00 86.81 86 VAL A C 1
ATOM 679 O O . VAL A 1 86 ? 1.303 -4.879 -15.058 1.00 86.81 86 VAL A O 1
ATOM 682 N N . ILE A 1 87 ? 0.769 -5.178 -17.208 1.00 86.25 87 ILE A N 1
ATOM 683 C CA . ILE A 1 87 ? 1.445 -6.462 -17.363 1.00 86.25 87 ILE A CA 1
ATOM 684 C C . ILE A 1 87 ? 2.813 -6.216 -17.986 1.00 86.25 87 ILE A C 1
ATOM 686 O O . ILE A 1 87 ? 2.919 -5.691 -19.092 1.00 86.25 87 ILE A O 1
ATOM 690 N N . VAL A 1 88 ? 3.865 -6.646 -17.300 1.00 85.31 88 VAL A N 1
ATOM 691 C CA . VAL A 1 88 ? 5.241 -6.605 -17.793 1.00 85.31 88 VAL A CA 1
ATOM 692 C C . VAL A 1 88 ? 5.738 -8.031 -17.970 1.00 85.31 88 VAL A C 1
ATOM 694 O O . VAL A 1 88 ? 5.640 -8.857 -17.059 1.00 85.31 88 VAL A O 1
ATOM 697 N N . LEU A 1 89 ? 6.300 -8.338 -19.140 1.00 85.25 89 LEU A N 1
ATOM 698 C CA . LEU A 1 89 ? 6.861 -9.666 -19.368 1.00 85.25 89 LEU A CA 1
ATOM 699 C C . LEU A 1 89 ? 8.160 -9.879 -18.596 1.00 85.25 89 LEU A C 1
ATOM 701 O O . LEU A 1 89 ? 9.092 -9.074 -18.676 1.00 85.25 89 LEU A O 1
ATOM 705 N N . LYS A 1 90 ? 8.240 -11.012 -17.895 1.00 85.25 90 LYS A N 1
ATOM 706 C CA . LYS A 1 90 ? 9.383 -11.409 -17.066 1.00 85.25 90 LYS A CA 1
ATOM 707 C C . LYS A 1 90 ? 10.698 -11.397 -17.848 1.00 85.25 90 LYS A C 1
ATOM 709 O O . LYS A 1 90 ? 11.727 -11.004 -17.304 1.00 85.25 90 LYS A O 1
ATOM 714 N N . GLU A 1 91 ? 10.662 -11.776 -19.122 1.00 84.50 91 GLU A N 1
ATOM 715 C CA . GLU A 1 91 ? 11.826 -11.808 -20.013 1.00 84.50 91 GLU A CA 1
ATOM 716 C C . GLU A 1 91 ? 12.359 -10.408 -20.344 1.00 84.50 91 GLU A C 1
ATOM 718 O O . GLU A 1 91 ? 13.520 -10.276 -20.718 1.00 84.50 91 GLU A O 1
ATOM 723 N N . SER A 1 92 ? 11.538 -9.364 -20.202 1.00 82.62 92 SER A N 1
ATOM 724 C CA . SER A 1 92 ? 11.943 -7.975 -20.479 1.00 82.62 92 SER A CA 1
ATOM 725 C C . SER A 1 92 ? 12.525 -7.293 -19.256 1.00 82.62 92 SER A C 1
ATOM 727 O O . SER A 1 92 ? 13.389 -6.435 -19.374 1.00 82.62 92 SER A O 1
ATOM 729 N N . ILE A 1 93 ? 12.094 -7.712 -18.070 1.00 82.00 93 ILE A N 1
ATOM 730 C CA . ILE A 1 93 ? 12.452 -7.058 -16.816 1.00 82.00 93 ILE A CA 1
ATOM 731 C C . ILE A 1 93 ? 13.956 -7.112 -16.541 1.00 82.00 93 ILE A C 1
ATOM 733 O O . ILE A 1 93 ? 14.535 -6.100 -16.156 1.00 82.00 93 ILE A O 1
ATOM 737 N N . ILE A 1 94 ? 14.605 -8.263 -16.751 1.00 83.69 94 ILE A N 1
ATOM 738 C CA . ILE A 1 94 ? 16.047 -8.407 -16.489 1.00 83.69 94 ILE A CA 1
ATOM 739 C C . ILE A 1 94 ? 16.881 -7.545 -17.455 1.00 83.69 94 ILE A C 1
ATOM 741 O O . ILE A 1 94 ? 17.710 -6.777 -16.965 1.00 83.69 94 ILE A O 1
ATOM 745 N N . PRO A 1 95 ? 16.681 -7.605 -18.791 1.00 83.88 95 PRO A N 1
ATOM 746 C CA . PRO A 1 95 ? 17.369 -6.708 -19.719 1.00 83.88 95 PRO A CA 1
ATOM 747 C C . PRO A 1 95 ? 17.131 -5.231 -19.416 1.00 83.88 95 PRO A C 1
ATOM 749 O O . PRO A 1 95 ? 18.083 -4.451 -19.398 1.00 83.88 95 PRO A O 1
ATOM 752 N N . THR A 1 96 ? 15.886 -4.841 -19.127 1.00 82.31 96 THR A N 1
ATOM 753 C CA . THR A 1 96 ? 15.587 -3.449 -18.796 1.00 82.31 96 THR A CA 1
ATOM 754 C C . THR A 1 96 ? 16.303 -3.022 -17.522 1.00 82.31 96 THR A C 1
ATOM 756 O O . THR A 1 96 ? 16.941 -1.975 -17.510 1.00 82.31 96 THR A O 1
ATOM 759 N N . PHE A 1 97 ? 16.291 -3.849 -16.479 1.00 84.94 97 PHE A N 1
ATOM 760 C CA . PHE A 1 97 ? 17.047 -3.569 -15.267 1.00 84.94 97 PHE A CA 1
ATOM 761 C C . PHE A 1 97 ? 18.544 -3.449 -15.526 1.00 84.94 97 PHE A C 1
ATOM 763 O O . PHE A 1 97 ? 19.153 -2.505 -15.040 1.00 84.94 97 PHE A O 1
ATOM 770 N N . ALA A 1 98 ? 19.142 -4.352 -16.307 1.00 85.62 98 ALA A N 1
ATOM 771 C CA . ALA A 1 98 ? 20.563 -4.278 -16.636 1.00 85.62 98 ALA A CA 1
ATOM 772 C C . ALA A 1 98 ? 20.909 -2.954 -17.337 1.00 85.62 98 ALA A C 1
ATOM 774 O O . ALA A 1 98 ? 21.901 -2.315 -16.987 1.00 85.62 98 ALA A O 1
ATOM 775 N N . ASN A 1 99 ? 20.057 -2.503 -18.263 1.00 83.75 99 ASN A N 1
ATOM 776 C CA . ASN A 1 99 ? 20.220 -1.227 -18.956 1.00 83.75 99 ASN A CA 1
ATOM 777 C C . ASN A 1 99 ? 20.033 -0.029 -18.016 1.00 83.75 99 ASN A C 1
ATOM 779 O O . ASN A 1 99 ? 20.880 0.861 -17.991 1.00 83.75 99 ASN A O 1
ATOM 783 N N . SER A 1 100 ? 18.971 -0.020 -17.206 1.00 82.56 100 SER A N 1
ATOM 784 C CA . SER A 1 100 ? 18.721 1.009 -16.190 1.00 82.56 100 SER A CA 1
ATOM 785 C C . SER A 1 100 ? 19.873 1.107 -15.195 1.00 82.56 100 SER A C 1
ATOM 787 O O . SER A 1 100 ? 20.371 2.192 -14.920 1.00 82.56 100 SER A O 1
ATOM 789 N N . PHE A 1 101 ? 20.349 -0.029 -14.697 1.00 84.75 101 PHE A N 1
ATOM 790 C CA . PHE A 1 101 ? 21.448 -0.101 -13.747 1.00 84.75 101 PHE A CA 1
ATOM 791 C C . PHE A 1 101 ? 22.780 0.342 -14.365 1.00 84.75 101 PHE A C 1
ATOM 793 O O . PHE A 1 101 ? 23.565 1.020 -13.705 1.00 84.75 101 PHE A O 1
ATOM 800 N N . LYS A 1 102 ? 23.029 0.007 -15.638 1.00 86.06 102 LYS A N 1
ATOM 801 C CA . LYS A 1 102 ? 24.190 0.492 -16.393 1.00 86.06 102 LYS A CA 1
ATOM 802 C C . LYS A 1 102 ? 24.150 2.011 -16.557 1.00 86.06 102 LYS A C 1
ATOM 804 O O . LYS A 1 102 ? 25.101 2.666 -16.147 1.00 86.06 102 LYS A O 1
ATOM 809 N N . LEU A 1 103 ? 23.044 2.566 -17.066 1.00 81.69 103 LEU A N 1
ATOM 810 C CA . LEU A 1 103 ? 22.873 4.021 -17.182 1.00 81.69 103 LEU A CA 1
ATOM 811 C C . LEU A 1 103 ? 23.052 4.705 -15.832 1.00 81.69 103 LEU A C 1
ATOM 813 O O . LEU A 1 103 ? 23.667 5.763 -15.744 1.00 81.69 103 LEU A O 1
ATOM 817 N N . PHE A 1 104 ? 22.539 4.071 -14.780 1.00 81.06 104 PHE A N 1
ATOM 818 C CA . PHE A 1 104 ? 22.678 4.589 -13.441 1.00 81.06 104 PHE A CA 1
ATOM 819 C C . PHE A 1 104 ? 24.140 4.673 -12.996 1.00 81.06 104 PHE A C 1
ATOM 821 O O . PHE A 1 104 ? 24.584 5.715 -12.518 1.00 81.06 104 PHE A O 1
ATOM 828 N N . LYS A 1 105 ? 24.897 3.589 -13.191 1.00 82.38 105 LYS A N 1
ATOM 829 C CA . LYS A 1 105 ? 26.324 3.538 -12.870 1.00 82.38 105 LYS A CA 1
ATOM 830 C C . LYS A 1 105 ? 27.174 4.484 -13.708 1.00 82.38 105 LYS A C 1
ATOM 832 O O . LYS A 1 105 ? 28.165 4.978 -13.209 1.00 82.38 105 LYS A O 1
ATOM 837 N N . GLU A 1 106 ? 26.820 4.704 -14.966 1.00 81.44 106 GLU A N 1
ATOM 838 C CA . GLU A 1 106 ? 27.628 5.527 -15.870 1.00 81.44 106 GLU A CA 1
ATOM 839 C C . GLU A 1 106 ? 27.390 7.029 -15.684 1.00 81.44 106 GLU A C 1
ATOM 841 O O . GLU A 1 106 ? 28.269 7.820 -16.009 1.00 81.44 106 GLU A O 1
ATOM 846 N N . LYS A 1 107 ? 26.206 7.434 -15.201 1.00 75.06 107 LYS A N 1
ATOM 847 C CA . LYS A 1 107 ? 25.798 8.850 -15.174 1.00 75.06 107 LYS A CA 1
ATOM 848 C C . LYS A 1 107 ? 25.572 9.430 -13.785 1.00 75.06 107 LYS A C 1
ATOM 850 O O . LYS A 1 107 ? 25.553 10.648 -13.655 1.00 75.06 107 LYS A O 1
ATOM 855 N N . TYR A 1 108 ? 25.363 8.596 -12.765 1.00 72.19 108 TYR A N 1
ATOM 856 C CA . TYR A 1 108 ? 24.857 9.059 -11.466 1.00 72.19 108 TYR A CA 1
ATOM 857 C C . TYR A 1 108 ? 25.669 8.572 -10.259 1.00 72.19 108 TYR A C 1
ATOM 859 O O . TYR A 1 108 ? 25.177 8.664 -9.134 1.00 72.19 108 TYR A O 1
ATOM 867 N N . THR A 1 109 ? 26.880 8.035 -10.453 1.00 66.44 109 THR A N 1
ATOM 868 C CA . THR A 1 109 ? 27.745 7.604 -9.338 1.00 66.44 109 THR A CA 1
ATOM 869 C C . THR A 1 109 ? 28.760 8.641 -8.877 1.00 66.44 109 THR A C 1
ATOM 871 O O . THR A 1 109 ? 29.246 8.477 -7.762 1.00 66.44 109 THR A O 1
ATOM 874 N N . ASP A 1 110 ? 29.042 9.679 -9.676 1.00 61.66 110 ASP A N 1
ATOM 875 C CA . ASP A 1 110 ? 30.273 10.470 -9.501 1.00 61.66 110 ASP A CA 1
ATOM 876 C C . ASP A 1 110 ? 30.052 11.963 -9.165 1.00 61.66 110 ASP A C 1
ATOM 878 O O . ASP A 1 110 ? 30.977 12.594 -8.667 1.00 61.66 110 ASP A O 1
ATOM 882 N N . ASP A 1 111 ? 28.845 12.520 -9.340 1.00 59.56 111 ASP A N 1
ATOM 883 C CA . ASP A 1 111 ? 28.529 13.914 -8.969 1.00 59.56 111 ASP A CA 1
ATOM 884 C C . ASP A 1 111 ? 27.569 13.957 -7.764 1.00 59.56 111 ASP A C 1
ATOM 886 O O . ASP A 1 111 ? 26.343 13.956 -7.919 1.00 59.56 111 ASP A O 1
ATOM 890 N N . GLU A 1 112 ? 28.124 14.002 -6.549 1.00 57.28 112 GLU A N 1
ATOM 891 C CA . GLU A 1 112 ? 27.357 14.235 -5.309 1.00 57.28 112 GLU A CA 1
ATOM 892 C C . GLU A 1 112 ? 26.836 15.686 -5.197 1.00 57.28 112 GLU A C 1
ATOM 894 O O . GLU A 1 112 ? 25.898 15.946 -4.445 1.00 57.28 112 GLU A O 1
ATOM 899 N N . ASP A 1 113 ? 27.362 16.622 -5.997 1.00 55.19 113 ASP A N 1
ATOM 900 C CA . ASP A 1 113 ? 27.193 18.063 -5.754 1.00 55.19 113 ASP A CA 1
ATOM 901 C C . ASP A 1 113 ? 26.075 18.760 -6.551 1.00 55.19 113 ASP A C 1
ATOM 903 O O . ASP A 1 113 ? 25.751 19.917 -6.277 1.00 55.19 113 ASP A O 1
ATOM 907 N N . ASN A 1 114 ? 25.418 18.087 -7.502 1.00 57.69 114 ASN A N 1
ATOM 908 C CA . ASN A 1 114 ? 24.338 18.696 -8.288 1.00 57.69 114 ASN A CA 1
ATOM 909 C C . ASN A 1 114 ? 22.982 18.034 -8.004 1.00 57.69 114 ASN A C 1
ATOM 911 O O . ASN A 1 114 ? 22.512 17.176 -8.753 1.00 57.69 114 ASN A O 1
ATOM 915 N N . LEU A 1 115 ? 22.313 18.499 -6.939 1.00 64.00 115 LEU A N 1
ATOM 916 C CA . LEU A 1 115 ? 20.897 18.241 -6.619 1.00 64.00 115 LEU A CA 1
ATOM 917 C C . LEU A 1 115 ? 19.955 18.898 -7.650 1.00 64.00 115 LEU A C 1
ATOM 919 O O . LEU A 1 115 ? 19.127 19.754 -7.336 1.00 64.00 115 LEU A O 1
ATOM 923 N N . VAL A 1 116 ? 20.097 18.523 -8.917 1.00 73.94 116 VAL A N 1
ATOM 924 C CA . VAL A 1 116 ? 19.209 18.945 -9.998 1.00 73.94 116 VAL A CA 1
ATOM 925 C C . VAL A 1 116 ? 18.131 17.88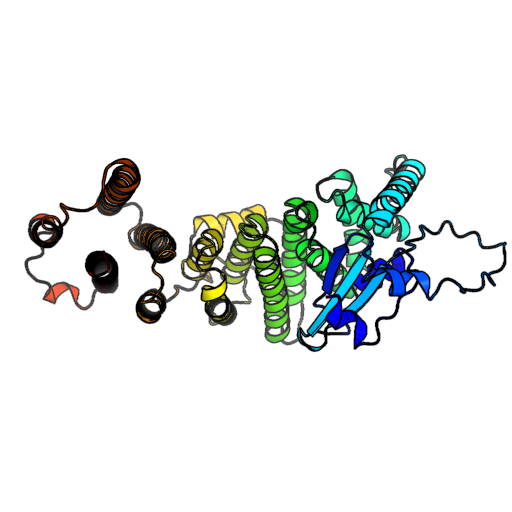2 -10.175 1.00 73.94 116 VAL A C 1
ATOM 927 O O . VAL A 1 116 ? 18.389 16.681 -10.078 1.00 73.94 116 VAL A O 1
ATOM 930 N N . ILE A 1 117 ? 16.901 18.333 -10.432 1.00 75.19 117 ILE A N 1
ATOM 931 C CA . ILE A 1 117 ? 15.815 17.441 -10.836 1.00 75.19 117 ILE A CA 1
ATOM 932 C C . ILE A 1 117 ? 16.215 16.779 -12.145 1.00 75.19 117 ILE A C 1
ATOM 934 O O . ILE A 1 117 ? 16.262 17.431 -13.189 1.00 75.19 117 ILE A O 1
ATOM 938 N N . ASP A 1 118 ? 16.451 15.477 -12.087 1.00 82.50 118 ASP A N 1
ATOM 939 C CA . ASP A 1 118 ? 16.706 14.658 -13.252 1.00 82.50 118 ASP A CA 1
ATOM 940 C C . ASP A 1 118 ? 15.602 13.611 -13.381 1.00 82.50 118 ASP A C 1
ATOM 942 O O . ASP A 1 118 ? 15.581 12.553 -12.746 1.00 82.50 118 ASP A O 1
ATOM 946 N N . LYS A 1 119 ? 14.678 13.916 -14.289 1.00 83.75 119 LYS A N 1
ATOM 947 C CA . LYS A 1 119 ? 13.574 13.038 -14.656 1.00 83.75 119 LYS A CA 1
ATOM 948 C C . LYS A 1 119 ? 14.055 11.649 -15.095 1.00 83.75 119 LYS A C 1
ATOM 950 O O . LYS A 1 119 ? 13.406 10.659 -14.769 1.00 83.75 119 LYS A O 1
ATOM 955 N N . LYS A 1 120 ? 15.186 11.543 -15.803 1.00 83.88 120 LYS A N 1
ATOM 956 C CA . LYS A 1 120 ? 15.743 10.245 -16.215 1.00 83.88 120 LYS A CA 1
ATOM 957 C C . LYS A 1 120 ? 16.271 9.473 -15.014 1.00 83.88 120 LYS A C 1
ATOM 959 O O . LYS A 1 120 ? 16.027 8.270 -14.933 1.00 83.88 120 LYS A O 1
ATOM 964 N N . ARG A 1 121 ? 16.927 10.147 -14.065 1.00 86.62 121 ARG A N 1
ATOM 965 C CA . ARG A 1 121 ? 17.393 9.538 -12.807 1.00 86.62 121 ARG A CA 1
ATOM 966 C C . ARG A 1 121 ? 16.225 8.972 -11.997 1.00 86.62 121 ARG A C 1
ATOM 968 O O . ARG A 1 121 ? 16.293 7.821 -11.575 1.00 86.62 121 ARG A O 1
ATOM 975 N N . TYR A 1 122 ? 15.136 9.732 -11.866 1.00 89.19 122 TYR A N 1
ATOM 976 C CA . TYR A 1 122 ? 13.906 9.294 -11.193 1.00 89.19 122 TYR A CA 1
ATOM 977 C C . TYR A 1 122 ? 13.240 8.086 -11.881 1.00 89.19 122 TYR A C 1
ATOM 979 O O . TYR A 1 122 ? 12.930 7.082 -11.240 1.00 89.19 122 TYR A O 1
ATOM 987 N N . LEU A 1 123 ? 13.070 8.132 -13.207 1.00 86.50 123 LEU A N 1
ATOM 988 C CA . LEU A 1 123 ? 12.487 7.015 -13.962 1.00 86.50 123 LEU A CA 1
ATOM 989 C C . LEU A 1 123 ? 13.379 5.764 -13.952 1.00 86.50 123 LEU A C 1
ATOM 991 O O . LEU A 1 123 ? 12.886 4.638 -13.971 1.00 86.50 123 LEU A O 1
ATOM 995 N N . THR A 1 124 ? 14.699 5.944 -13.915 1.00 85.75 124 THR A N 1
ATOM 996 C CA . THR A 1 124 ? 15.657 4.834 -13.841 1.00 85.75 124 THR A CA 1
ATOM 997 C C . THR A 1 124 ? 15.604 4.156 -12.476 1.00 85.75 124 THR A C 1
ATOM 999 O O . THR A 1 124 ? 15.605 2.926 -12.410 1.00 85.75 124 THR A O 1
ATOM 1002 N N . SER A 1 125 ? 15.507 4.929 -11.386 1.00 89.06 125 SER A N 1
ATOM 1003 C CA . SER A 1 125 ? 15.382 4.357 -10.044 1.00 89.06 125 SER A CA 1
ATOM 1004 C C . SER A 1 125 ? 14.070 3.592 -9.861 1.00 89.06 125 SER A C 1
ATOM 1006 O O . SER A 1 125 ? 14.087 2.559 -9.199 1.00 89.06 125 SER A O 1
ATOM 1008 N N . LEU A 1 126 ? 12.978 3.976 -10.535 1.00 87.75 126 LEU A N 1
ATOM 1009 C CA . LEU A 1 126 ? 11.731 3.198 -10.542 1.00 87.75 126 LEU A CA 1
ATOM 1010 C C . LEU A 1 126 ? 11.933 1.741 -11.007 1.00 87.75 126 LEU A C 1
ATOM 1012 O O . LEU A 1 126 ? 11.432 0.815 -10.371 1.00 87.75 126 LEU A O 1
ATOM 1016 N N . ILE A 1 127 ? 12.682 1.501 -12.088 1.00 84.25 127 ILE A N 1
ATOM 1017 C CA . ILE A 1 127 ? 12.917 0.123 -12.570 1.00 84.25 127 ILE A CA 1
ATOM 1018 C C . ILE A 1 127 ? 13.693 -0.698 -11.560 1.00 84.25 127 ILE A C 1
ATOM 1020 O O . ILE A 1 127 ? 13.421 -1.885 -11.360 1.00 84.25 127 ILE A O 1
ATOM 1024 N N . VAL A 1 128 ? 14.646 -0.050 -10.904 1.00 85.25 128 VAL A N 1
ATOM 1025 C CA . VAL A 1 128 ? 15.422 -0.679 -9.849 1.00 85.25 128 VAL A CA 1
ATOM 1026 C C . VAL A 1 128 ? 14.522 -0.998 -8.655 1.00 85.25 128 VAL A C 1
ATOM 1028 O O . VAL A 1 128 ? 14.585 -2.113 -8.151 1.00 85.25 128 VAL A O 1
ATOM 1031 N N . LEU A 1 129 ? 13.590 -0.117 -8.281 1.00 86.81 129 LEU A N 1
ATOM 1032 C CA . LEU A 1 129 ? 12.611 -0.386 -7.221 1.00 86.81 129 LEU A CA 1
ATOM 1033 C C . LEU A 1 129 ? 11.658 -1.541 -7.543 1.00 86.81 129 LEU A C 1
ATOM 1035 O O . LEU A 1 129 ? 11.294 -2.292 -6.642 1.00 86.81 129 LEU A O 1
ATOM 1039 N N . ILE A 1 130 ? 11.276 -1.736 -8.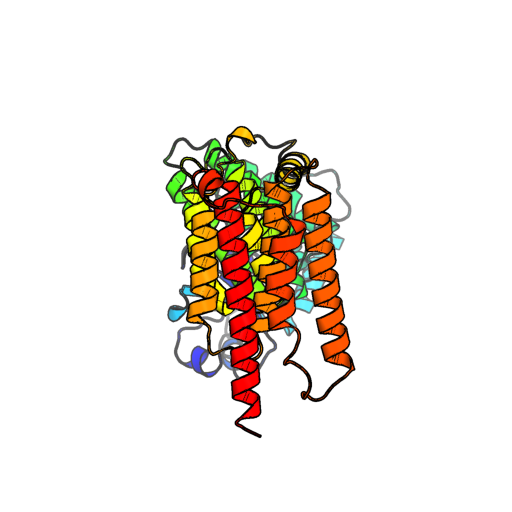808 1.00 86.38 130 ILE A N 1
ATOM 1040 C CA . ILE A 1 130 ? 10.428 -2.874 -9.196 1.00 86.38 130 ILE A CA 1
ATOM 1041 C C . ILE A 1 130 ? 11.111 -4.209 -8.858 1.00 86.38 130 ILE A C 1
ATOM 1043 O O . ILE A 1 130 ? 10.441 -5.136 -8.400 1.00 86.38 130 ILE A O 1
ATOM 1047 N N . LEU A 1 131 ? 12.428 -4.320 -9.066 1.00 85.50 131 LEU A N 1
ATOM 1048 C CA . LEU A 1 131 ? 13.165 -5.582 -8.928 1.00 85.50 131 LEU A CA 1
ATOM 1049 C C . LEU A 1 131 ? 13.926 -5.756 -7.618 1.00 85.50 131 LEU A C 1
ATOM 1051 O O . LEU A 1 131 ? 13.988 -6.862 -7.073 1.00 85.50 131 LEU A O 1
ATOM 1055 N N . THR A 1 132 ? 14.540 -4.684 -7.144 1.00 89.38 132 THR A N 1
ATOM 1056 C CA . THR A 1 132 ? 15.390 -4.640 -5.955 1.00 89.38 132 THR A CA 1
ATOM 1057 C C . THR A 1 132 ? 14.909 -3.517 -5.039 1.00 89.38 132 THR A C 1
ATOM 1059 O O . THR A 1 132 ? 15.642 -2.558 -4.795 1.00 89.38 132 THR A O 1
ATOM 1062 N N . PRO A 1 133 ? 13.677 -3.620 -4.511 1.00 92.06 133 PRO A N 1
ATOM 1063 C CA . PRO A 1 133 ? 13.083 -2.575 -3.677 1.00 92.06 133 PRO A CA 1
ATOM 1064 C C . PRO A 1 133 ? 13.812 -2.368 -2.338 1.00 92.06 133 PRO A C 1
ATOM 1066 O O . PRO A 1 133 ? 13.610 -1.351 -1.687 1.00 92.06 133 PRO A O 1
ATOM 1069 N N . GLU A 1 134 ? 14.663 -3.316 -1.932 1.00 93.00 134 GLU A N 1
ATOM 1070 C CA . GLU A 1 134 ? 15.494 -3.225 -0.722 1.00 93.00 134 GLU A CA 1
ATOM 1071 C C . GLU A 1 134 ? 16.876 -2.600 -0.972 1.00 93.00 134 GLU A C 1
ATOM 1073 O O . GLU A 1 134 ? 17.691 -2.522 -0.054 1.00 93.00 134 GLU A O 1
ATOM 1078 N N . ASP A 1 135 ? 17.184 -2.162 -2.198 1.00 90.44 135 ASP A N 1
ATOM 1079 C CA . ASP A 1 135 ? 18.412 -1.408 -2.439 1.00 90.44 135 ASP A CA 1
ATOM 1080 C C . ASP A 1 135 ? 18.241 0.035 -1.941 1.00 90.44 135 ASP A C 1
ATOM 1082 O O . ASP A 1 135 ? 17.752 0.922 -2.647 1.00 90.44 135 ASP A O 1
ATOM 1086 N N . HIS A 1 136 ? 18.647 0.264 -0.690 1.00 89.50 136 HIS A N 1
ATOM 1087 C CA . HIS A 1 136 ? 18.522 1.557 -0.021 1.00 89.50 136 HIS A CA 1
ATOM 1088 C C . HIS A 1 136 ? 19.220 2.698 -0.766 1.00 89.50 136 HIS A C 1
ATOM 1090 O O . HIS A 1 136 ? 18.764 3.835 -0.665 1.00 89.50 136 HIS A O 1
ATOM 1096 N N . LYS A 1 137 ? 20.282 2.429 -1.541 1.00 87.25 137 LYS A N 1
ATOM 1097 C CA . LYS A 1 137 ? 20.940 3.475 -2.334 1.00 87.25 137 LYS A CA 1
ATOM 1098 C C . LYS A 1 137 ? 19.981 4.004 -3.397 1.00 87.25 137 LYS A C 1
ATOM 1100 O O . LYS A 1 137 ? 19.792 5.211 -3.509 1.00 87.25 137 LYS A O 1
ATOM 1105 N N . PHE A 1 138 ? 19.344 3.112 -4.150 1.00 86.69 138 PHE A N 1
ATOM 1106 C CA . PHE A 1 138 ? 18.381 3.516 -5.177 1.00 86.69 138 PHE A CA 1
ATOM 1107 C C . PHE A 1 138 ? 17.097 4.079 -4.592 1.00 86.69 138 PHE A C 1
ATOM 1109 O O . PHE A 1 138 ? 16.539 5.011 -5.164 1.00 86.69 138 PHE A O 1
ATOM 1116 N N . LEU A 1 139 ? 16.658 3.549 -3.452 1.00 90.19 139 LEU A N 1
ATOM 1117 C CA . LEU A 1 139 ? 15.512 4.079 -2.729 1.00 90.19 139 LEU A CA 1
ATOM 1118 C C . LEU A 1 139 ? 15.751 5.529 -2.300 1.00 90.19 139 LEU A C 1
ATOM 1120 O O . LEU A 1 139 ? 14.930 6.388 -2.602 1.00 90.19 139 LEU A O 1
ATOM 1124 N N . ASN A 1 140 ? 16.893 5.812 -1.667 1.00 89.25 140 ASN A N 1
ATOM 1125 C CA . ASN A 1 140 ? 17.260 7.167 -1.253 1.00 89.25 140 ASN A CA 1
ATOM 1126 C C . ASN A 1 140 ? 17.303 8.111 -2.452 1.00 89.25 140 ASN A C 1
ATOM 1128 O O . ASN A 1 140 ? 16.735 9.190 -2.404 1.00 89.25 140 ASN A O 1
ATOM 1132 N N . ILE A 1 141 ? 17.874 7.664 -3.567 1.00 87.44 141 ILE A N 1
ATOM 1133 C CA . ILE A 1 141 ? 17.965 8.475 -4.781 1.00 87.44 141 ILE A CA 1
ATOM 1134 C C . ILE A 1 141 ? 16.594 8.725 -5.410 1.00 87.44 141 ILE A C 1
ATOM 1136 O O . ILE A 1 141 ? 16.328 9.825 -5.891 1.00 87.44 141 ILE A O 1
ATOM 1140 N N . HIS A 1 142 ? 15.714 7.723 -5.423 1.00 91.06 142 HIS A N 1
ATOM 1141 C CA . HIS A 1 142 ? 14.332 7.909 -5.857 1.00 91.06 142 HIS A CA 1
ATOM 1142 C C . HIS A 1 142 ? 13.631 8.955 -4.990 1.00 91.06 142 HIS A C 1
ATOM 1144 O O . HIS A 1 142 ? 12.982 9.854 -5.520 1.00 91.06 142 HIS A O 1
ATOM 1150 N N . PHE A 1 143 ? 13.837 8.890 -3.675 1.00 89.50 143 PHE A N 1
ATOM 1151 C CA . PHE A 1 143 ? 13.266 9.841 -2.735 1.00 89.50 143 PHE A CA 1
ATOM 1152 C C . PHE A 1 143 ? 13.818 11.247 -2.838 1.00 89.50 143 PHE A C 1
ATOM 1154 O O . PHE A 1 143 ? 13.030 12.180 -2.836 1.00 89.50 143 PHE A O 1
ATOM 1161 N N . GLU A 1 144 ? 15.130 11.416 -2.960 1.00 88.62 144 GLU A N 1
ATOM 1162 C CA . GLU A 1 144 ? 15.747 12.726 -3.178 1.00 88.62 144 GLU A CA 1
ATOM 1163 C C . GLU A 1 144 ? 15.131 13.389 -4.413 1.00 88.62 144 GLU A C 1
ATOM 1165 O O . GLU A 1 144 ? 14.715 14.546 -4.380 1.00 88.62 144 GLU A O 1
ATOM 1170 N N . GLN A 1 145 ? 14.984 12.629 -5.503 1.00 89.12 145 GLN A N 1
ATOM 1171 C CA . GLN A 1 145 ? 14.322 13.123 -6.706 1.00 89.12 145 GLN A CA 1
ATOM 1172 C C . GLN A 1 145 ? 12.833 13.407 -6.472 1.00 89.12 145 GLN A C 1
ATOM 1174 O O . GLN A 1 145 ? 12.325 14.411 -6.971 1.00 89.12 145 GLN A O 1
ATOM 1179 N N . PHE A 1 146 ? 12.130 12.572 -5.706 1.00 91.12 146 PHE A N 1
ATOM 1180 C CA . PHE A 1 146 ? 10.748 12.835 -5.316 1.00 91.12 146 PHE A CA 1
ATOM 1181 C C . PHE A 1 146 ? 10.622 14.139 -4.518 1.00 91.12 146 PHE A C 1
ATOM 1183 O O . PHE A 1 146 ? 9.803 14.976 -4.881 1.00 91.12 146 PHE A O 1
ATOM 1190 N N . GLU A 1 147 ? 11.442 14.359 -3.491 1.00 87.81 147 GLU A N 1
ATOM 1191 C CA . GLU A 1 147 ? 11.394 15.546 -2.629 1.00 87.81 147 GLU A CA 1
ATOM 1192 C C . GLU A 1 147 ? 11.659 16.831 -3.422 1.00 87.81 147 GLU A C 1
ATOM 1194 O O . GLU A 1 147 ? 10.949 17.827 -3.252 1.00 87.81 147 GLU A O 1
ATOM 1199 N N . LEU A 1 148 ? 12.608 16.789 -4.365 1.00 87.25 148 LEU A N 1
ATOM 1200 C CA . LEU A 1 148 ? 12.878 17.906 -5.272 1.00 87.25 148 LEU A CA 1
ATOM 1201 C C . LEU A 1 148 ? 11.679 18.237 -6.185 1.00 87.25 148 LEU A C 1
ATOM 1203 O O . LEU A 1 148 ? 11.477 19.407 -6.527 1.00 87.25 148 LEU A O 1
ATOM 1207 N N . ASN A 1 149 ? 10.883 17.238 -6.585 1.00 86.00 149 ASN A N 1
ATOM 1208 C CA . ASN A 1 149 ? 9.686 17.421 -7.419 1.00 86.00 149 ASN A CA 1
ATOM 1209 C C . ASN A 1 149 ? 8.431 17.773 -6.601 1.00 86.00 149 ASN A C 1
ATOM 1211 O O . ASN A 1 149 ? 7.613 18.576 -7.051 1.00 86.00 149 ASN A O 1
ATOM 1215 N N . TYR A 1 150 ? 8.295 17.226 -5.393 1.00 86.00 150 TYR A N 1
ATOM 1216 C CA . TYR A 1 150 ? 7.145 17.405 -4.505 1.00 86.00 150 TYR A CA 1
ATOM 1217 C C . TYR A 1 150 ? 6.892 18.881 -4.176 1.00 86.00 150 TYR A C 1
ATOM 1219 O O . TYR A 1 150 ? 5.752 19.336 -4.191 1.00 86.00 150 TYR A O 1
ATOM 1227 N N . GLY A 1 151 ? 7.955 19.663 -3.959 1.00 77.19 151 GLY A N 1
ATOM 1228 C CA . GLY A 1 151 ? 7.834 21.104 -3.716 1.00 77.19 151 GLY A CA 1
ATOM 1229 C C . GLY A 1 151 ? 7.342 21.923 -4.919 1.00 77.19 151 GLY A C 1
ATOM 1230 O O . GLY A 1 151 ? 7.016 23.097 -4.751 1.00 77.19 151 GLY A O 1
ATOM 1231 N N . LYS A 1 152 ? 7.304 21.340 -6.125 1.00 82.56 152 LYS A N 1
ATOM 1232 C CA . LYS A 1 152 ? 6.968 22.037 -7.379 1.00 82.56 152 LYS A CA 1
ATOM 1233 C C . LYS A 1 152 ? 5.594 21.672 -7.933 1.00 82.56 152 LYS A C 1
ATOM 1235 O O . LYS A 1 152 ? 4.959 22.527 -8.543 1.00 82.56 152 LYS A O 1
ATOM 1240 N N . ASP A 1 153 ? 5.144 20.435 -7.735 1.00 81.81 153 ASP A N 1
ATOM 1241 C CA . ASP A 1 153 ? 3.854 19.946 -8.225 1.00 81.81 153 ASP A CA 1
ATOM 1242 C C . ASP A 1 153 ? 3.126 19.151 -7.133 1.00 81.81 153 ASP A C 1
ATOM 1244 O O . ASP A 1 153 ? 3.516 18.039 -6.775 1.00 81.81 153 ASP A O 1
ATOM 1248 N N . SER A 1 154 ? 2.021 19.705 -6.630 1.00 73.69 154 SER A N 1
ATOM 1249 C CA . SER A 1 154 ? 1.192 19.060 -5.606 1.00 73.69 154 SER A CA 1
ATOM 1250 C C . SER A 1 154 ? 0.530 17.764 -6.091 1.00 73.69 154 SER A C 1
ATOM 1252 O O . SER A 1 154 ? 0.167 16.914 -5.277 1.00 73.69 154 SER A O 1
ATOM 1254 N N . ASN A 1 155 ? 0.399 17.558 -7.407 1.00 82.75 155 ASN A N 1
ATOM 1255 C CA . ASN A 1 155 ? -0.097 16.300 -7.968 1.00 82.75 155 ASN A CA 1
ATOM 1256 C C . ASN A 1 155 ? 0.978 15.210 -8.014 1.00 82.75 155 ASN A C 1
ATOM 1258 O O . ASN A 1 155 ? 0.647 14.025 -8.146 1.00 82.75 155 ASN A O 1
ATOM 1262 N N . PHE A 1 156 ? 2.253 15.577 -7.865 1.00 86.44 156 PHE A N 1
ATOM 1263 C CA . PHE A 1 156 ? 3.350 14.618 -7.856 1.00 86.44 156 PHE A CA 1
ATOM 1264 C C . PHE A 1 156 ? 3.222 13.645 -6.679 1.00 86.44 156 PHE A C 1
ATOM 1266 O O . PHE A 1 156 ? 3.412 12.444 -6.853 1.00 86.44 156 PHE A O 1
ATOM 1273 N N . SER A 1 157 ? 2.760 14.122 -5.514 1.00 88.31 157 SER A N 1
ATOM 1274 C CA . SER A 1 157 ? 2.512 13.274 -4.337 1.00 88.31 157 SER A CA 1
ATOM 1275 C C . SER A 1 157 ? 1.461 12.196 -4.590 1.00 88.31 157 SER A C 1
ATOM 1277 O O . SER A 1 157 ? 1.628 11.045 -4.188 1.00 88.31 157 SER A O 1
ATOM 1279 N N . LYS A 1 158 ? 0.397 12.535 -5.328 1.00 90.12 158 LYS A N 1
ATOM 1280 C CA . LYS A 1 158 ? -0.642 11.578 -5.726 1.00 90.12 158 LYS A CA 1
ATOM 1281 C C . LYS A 1 158 ? -0.087 10.515 -6.677 1.00 90.12 158 LYS A C 1
ATOM 1283 O O . LYS A 1 158 ? -0.406 9.335 -6.527 1.00 90.12 158 LYS A O 1
ATOM 1288 N N . SER A 1 159 ? 0.731 10.935 -7.639 1.00 90.75 159 SER A N 1
ATOM 1289 C CA . SER A 1 159 ? 1.352 10.037 -8.617 1.00 90.75 159 SER A CA 1
ATOM 1290 C C . SER A 1 159 ? 2.304 9.061 -7.929 1.00 90.75 159 SER A C 1
ATOM 1292 O O . SER A 1 159 ? 2.190 7.857 -8.139 1.00 90.75 159 SER A O 1
ATOM 1294 N N . GLU A 1 160 ? 3.147 9.556 -7.022 1.00 93.81 160 GLU A N 1
ATOM 1295 C CA . GLU A 1 160 ? 4.064 8.740 -6.222 1.00 93.81 160 GLU A CA 1
ATOM 1296 C C . GLU A 1 160 ? 3.319 7.722 -5.347 1.00 93.81 160 GLU A C 1
ATOM 1298 O O . GLU A 1 160 ? 3.643 6.538 -5.336 1.00 93.81 160 GLU A O 1
ATOM 1303 N N . ILE A 1 161 ? 2.257 8.136 -4.651 1.00 94.19 161 ILE A N 1
ATOM 1304 C CA . ILE A 1 161 ? 1.454 7.201 -3.851 1.00 94.19 161 ILE A CA 1
ATOM 1305 C C . ILE A 1 161 ? 0.854 6.103 -4.737 1.00 94.19 161 ILE A C 1
ATOM 1307 O O . ILE A 1 161 ? 0.891 4.928 -4.375 1.00 94.19 161 ILE A O 1
ATOM 1311 N N . THR A 1 162 ? 0.323 6.472 -5.904 1.00 92.50 162 THR A N 1
ATOM 1312 C CA . THR A 1 162 ? -0.272 5.516 -6.852 1.00 92.50 162 THR A CA 1
ATOM 1313 C C . THR A 1 162 ? 0.781 4.538 -7.378 1.00 92.50 162 THR A C 1
ATOM 1315 O O . THR A 1 162 ? 0.524 3.334 -7.461 1.00 92.50 162 THR A O 1
ATOM 1318 N N . LEU A 1 163 ? 1.991 5.031 -7.655 1.00 92.88 163 LEU A N 1
ATOM 1319 C CA . LEU A 1 163 ? 3.140 4.223 -8.046 1.00 92.88 163 LEU A CA 1
ATOM 1320 C C . LEU A 1 163 ? 3.465 3.176 -6.977 1.00 92.88 163 LEU A C 1
ATOM 1322 O O . LEU A 1 163 ? 3.469 1.978 -7.260 1.00 92.88 163 LEU A O 1
ATOM 1326 N N . ILE A 1 164 ? 3.677 3.614 -5.735 1.00 95.50 164 ILE A N 1
ATOM 1327 C CA . ILE A 1 164 ? 4.058 2.740 -4.621 1.00 95.50 164 ILE A CA 1
ATOM 1328 C C . ILE A 1 164 ? 2.954 1.722 -4.313 1.00 95.50 164 ILE A C 1
ATOM 1330 O O . ILE A 1 164 ? 3.252 0.546 -4.108 1.00 95.50 164 ILE A O 1
ATOM 1334 N N . ILE A 1 165 ? 1.677 2.117 -4.361 1.00 94.81 165 ILE A N 1
ATOM 1335 C CA . ILE A 1 165 ? 0.543 1.187 -4.233 1.00 94.81 165 ILE A CA 1
ATOM 1336 C C . ILE A 1 165 ? 0.563 0.134 -5.344 1.00 94.81 165 ILE A C 1
ATOM 1338 O O . ILE A 1 165 ? 0.378 -1.051 -5.060 1.00 94.81 165 ILE A O 1
ATOM 1342 N N . SER A 1 166 ? 0.834 0.528 -6.590 1.00 92.25 166 SER A N 1
ATOM 1343 C CA . SER A 1 166 ? 0.914 -0.408 -7.720 1.00 92.25 166 SER A CA 1
ATOM 1344 C C . SER A 1 166 ? 2.027 -1.445 -7.531 1.00 92.25 166 SER A C 1
ATOM 1346 O O . SER A 1 166 ? 1.849 -2.618 -7.866 1.00 92.25 166 SER A O 1
ATOM 1348 N N . LEU A 1 167 ? 3.160 -1.040 -6.946 1.00 92.88 167 LEU A N 1
ATOM 1349 C CA . LEU A 1 167 ? 4.264 -1.940 -6.593 1.00 92.88 167 LEU A CA 1
ATOM 1350 C C . LEU A 1 167 ? 3.894 -2.875 -5.431 1.00 92.88 167 LEU A C 1
ATOM 1352 O O . LEU A 1 167 ? 4.107 -4.089 -5.508 1.00 92.88 167 LEU A O 1
ATOM 1356 N N . LEU A 1 168 ? 3.294 -2.330 -4.371 1.00 95.50 168 LEU A N 1
ATOM 1357 C CA . LEU A 1 168 ? 2.900 -3.062 -3.163 1.00 95.50 168 LEU A CA 1
ATOM 1358 C C . LEU A 1 168 ? 1.709 -4.000 -3.365 1.00 95.50 168 LEU A C 1
ATOM 1360 O O . LEU A 1 168 ? 1.4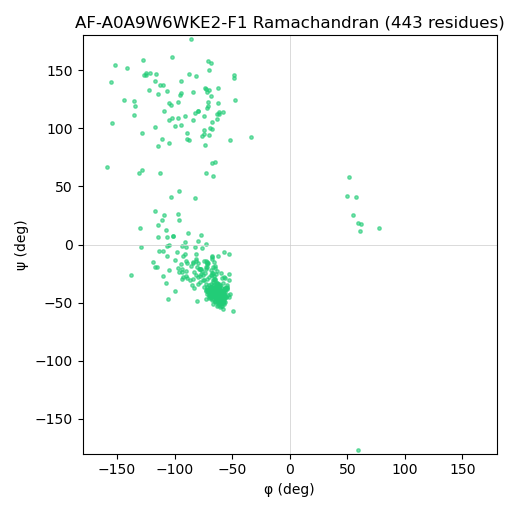75 -4.882 -2.541 1.00 95.50 168 LEU A O 1
ATOM 1364 N N . THR A 1 169 ? 0.972 -3.845 -4.459 1.00 93.25 169 THR A N 1
ATOM 1365 C CA . THR A 1 169 ? -0.122 -4.734 -4.871 1.00 93.25 169 THR A CA 1
ATOM 1366 C C . THR A 1 169 ? 0.251 -5.604 -6.072 1.00 93.25 169 THR A C 1
ATOM 1368 O O . THR A 1 169 ? -0.611 -6.258 -6.658 1.00 93.25 169 THR A O 1
ATOM 1371 N N . SER A 1 170 ? 1.542 -5.656 -6.417 1.00 91.81 170 SER A N 1
ATOM 1372 C CA . SER A 1 170 ? 2.041 -6.513 -7.487 1.00 91.81 170 SER A CA 1
ATOM 1373 C C . SER A 1 170 ? 2.012 -8.001 -7.125 1.00 91.81 170 SER A C 1
ATOM 1375 O O . SER A 1 170 ? 2.045 -8.401 -5.955 1.00 91.81 170 SER A O 1
ATOM 1377 N N . ASN A 1 171 ? 2.006 -8.855 -8.150 1.00 90.50 171 ASN A N 1
ATOM 1378 C CA . ASN A 1 171 ? 2.121 -10.306 -7.976 1.00 90.50 171 ASN A CA 1
ATOM 1379 C C . ASN A 1 171 ? 3.561 -10.766 -7.657 1.00 90.50 171 ASN A C 1
ATOM 1381 O O . ASN A 1 171 ? 3.772 -11.951 -7.406 1.00 90.50 171 ASN A O 1
ATOM 1385 N N . LEU A 1 172 ? 4.547 -9.861 -7.635 1.00 90.25 172 LEU A N 1
ATOM 1386 C CA . LEU A 1 172 ? 5.928 -10.163 -7.265 1.00 90.25 172 LEU A CA 1
ATOM 1387 C C . LEU A 1 172 ? 6.086 -10.169 -5.736 1.00 90.25 172 LEU A C 1
ATOM 1389 O O . LEU A 1 172 ? 6.037 -9.099 -5.127 1.00 90.25 172 LEU A O 1
ATOM 1393 N N . PRO A 1 173 ? 6.365 -11.321 -5.086 1.00 91.62 173 PRO A N 1
ATOM 1394 C CA . PRO A 1 173 ? 6.456 -11.377 -3.626 1.00 91.62 173 PRO A CA 1
ATOM 1395 C C . PRO A 1 173 ? 7.525 -10.447 -3.043 1.00 91.62 173 PRO A C 1
ATOM 1397 O O . PRO A 1 173 ? 7.302 -9.848 -1.997 1.00 91.62 173 PRO A O 1
ATOM 1400 N N . LYS A 1 174 ? 8.674 -10.301 -3.723 1.00 92.31 174 LYS A N 1
ATOM 1401 C CA . LYS A 1 174 ? 9.778 -9.430 -3.277 1.00 92.31 174 LYS A CA 1
ATOM 1402 C C . LYS A 1 174 ? 9.381 -7.953 -3.242 1.00 92.31 174 LYS A C 1
ATOM 1404 O O . LYS A 1 174 ? 9.792 -7.243 -2.337 1.00 92.31 174 LYS A O 1
ATOM 1409 N N . THR A 1 175 ? 8.582 -7.516 -4.208 1.00 92.44 175 THR A N 1
ATOM 1410 C CA . THR A 1 175 ? 8.110 -6.133 -4.334 1.00 92.44 175 THR A CA 1
ATOM 1411 C C . THR A 1 175 ? 6.939 -5.881 -3.390 1.00 92.44 175 THR A C 1
ATOM 1413 O O . THR A 1 175 ? 6.971 -4.961 -2.583 1.00 92.44 175 THR A O 1
ATOM 1416 N N . ASN A 1 176 ? 5.946 -6.769 -3.401 1.00 94.44 176 ASN A N 1
ATOM 1417 C CA . ASN A 1 176 ? 4.770 -6.713 -2.536 1.00 94.44 176 ASN A CA 1
ATOM 1418 C C . ASN A 1 176 ? 5.106 -6.733 -1.029 1.00 94.44 176 ASN A C 1
ATOM 1420 O O . ASN A 1 176 ? 4.522 -5.986 -0.240 1.00 94.44 176 ASN A O 1
ATOM 1424 N N . LYS A 1 177 ? 6.054 -7.586 -0.622 1.00 95.25 177 LYS A N 1
ATOM 1425 C CA . LYS A 1 177 ? 6.499 -7.729 0.773 1.00 95.25 177 LYS A CA 1
ATOM 1426 C C . LYS A 1 177 ? 7.751 -6.907 1.079 1.00 95.25 177 LYS A C 1
ATOM 1428 O O . LYS A 1 177 ? 8.459 -7.233 2.026 1.00 95.25 177 LYS A O 1
ATOM 1433 N N . SER A 1 178 ? 8.043 -5.875 0.292 1.00 96.31 178 SER A N 1
ATOM 1434 C CA . SER A 1 178 ? 9.210 -5.039 0.545 1.00 96.31 178 SER A CA 1
ATOM 1435 C C . SER A 1 178 ? 9.003 -4.152 1.770 1.00 96.31 178 SER A C 1
ATOM 1437 O O . SER A 1 178 ? 8.151 -3.262 1.756 1.00 96.31 178 SER A O 1
ATOM 1439 N N . SER A 1 179 ? 9.818 -4.336 2.810 1.00 96.94 179 SER A N 1
ATOM 1440 C CA . SER A 1 179 ? 9.816 -3.452 3.982 1.00 96.94 179 SER A CA 1
ATOM 1441 C C . SER A 1 179 ? 10.060 -1.998 3.599 1.00 96.94 179 SER A C 1
ATOM 1443 O O . SER A 1 179 ? 9.399 -1.104 4.126 1.00 96.94 179 SER A O 1
ATOM 1445 N N . SER A 1 180 ? 10.977 -1.780 2.658 1.00 96.12 180 SER A N 1
ATOM 1446 C CA . SER A 1 180 ? 11.361 -0.457 2.183 1.00 96.12 180 SER A CA 1
ATOM 1447 C C . SER A 1 180 ? 10.200 0.270 1.502 1.00 96.12 180 SER A C 1
ATOM 1449 O O . SER A 1 180 ? 9.915 1.412 1.855 1.00 96.12 180 SER A O 1
ATOM 1451 N N . LEU A 1 181 ? 9.456 -0.396 0.609 1.00 96.06 181 LEU A N 1
ATOM 1452 C CA . LEU A 1 181 ? 8.284 0.203 -0.050 1.00 96.06 181 LEU A CA 1
ATOM 1453 C C . LEU A 1 181 ? 7.125 0.479 0.918 1.00 96.06 181 LEU A C 1
ATOM 1455 O O . LEU A 1 181 ? 6.452 1.503 0.802 1.00 96.06 181 LEU A O 1
ATOM 1459 N N . TRP A 1 182 ? 6.892 -0.387 1.907 1.00 97.62 182 TRP A N 1
ATOM 1460 C CA . TRP A 1 182 ? 5.885 -0.108 2.937 1.00 97.62 182 TRP A CA 1
ATOM 1461 C C . TRP A 1 182 ? 6.271 1.093 3.801 1.00 97.62 182 TRP A C 1
ATOM 1463 O O . TRP A 1 182 ? 5.413 1.901 4.150 1.00 97.62 182 TRP A O 1
ATOM 1473 N N . GLU A 1 183 ? 7.555 1.236 4.125 1.00 95.81 183 GLU A N 1
ATOM 1474 C CA . GLU A 1 183 ? 8.070 2.395 4.852 1.00 95.81 183 GLU A CA 1
ATOM 1475 C C . GLU A 1 183 ? 7.955 3.681 4.023 1.00 95.81 183 GLU A C 1
ATOM 1477 O O . GLU A 1 183 ? 7.562 4.723 4.553 1.00 95.81 183 GLU A O 1
ATOM 1482 N N . VAL A 1 184 ? 8.179 3.596 2.707 1.00 94.88 184 VAL A N 1
ATOM 1483 C CA . VAL A 1 184 ? 7.909 4.699 1.777 1.00 94.88 184 VAL A CA 1
ATOM 1484 C C . VAL A 1 184 ? 6.465 5.150 1.855 1.00 94.88 184 VAL A C 1
ATOM 1486 O O . VAL A 1 184 ? 6.188 6.338 2.035 1.00 94.88 184 VAL A O 1
ATOM 1489 N N . LEU A 1 185 ? 5.538 4.197 1.777 1.00 97.00 185 LEU A N 1
ATOM 1490 C CA . LEU A 1 185 ? 4.120 4.505 1.823 1.00 97.00 185 LEU A CA 1
ATOM 1491 C C . LEU A 1 185 ? 3.734 5.188 3.145 1.00 97.00 185 LEU A C 1
ATOM 1493 O O . LEU A 1 185 ? 2.893 6.087 3.127 1.00 97.00 185 LEU A O 1
ATOM 1497 N N . LYS A 1 186 ? 4.362 4.842 4.282 1.00 96.75 186 LYS A N 1
ATOM 1498 C CA . LYS A 1 186 ? 4.138 5.554 5.558 1.00 96.75 186 LYS A CA 1
ATOM 1499 C C . LYS A 1 186 ? 4.554 7.019 5.470 1.00 96.75 186 LYS A C 1
ATOM 1501 O O . LYS A 1 186 ? 3.772 7.882 5.862 1.00 96.75 186 LYS A O 1
ATOM 1506 N N . ARG A 1 187 ? 5.742 7.308 4.928 1.00 93.94 187 ARG A N 1
ATOM 1507 C CA . ARG A 1 187 ? 6.237 8.688 4.757 1.00 93.94 187 ARG A CA 1
ATOM 1508 C C . ARG A 1 187 ? 5.295 9.509 3.880 1.00 93.94 187 ARG A C 1
ATOM 1510 O O . ARG A 1 187 ? 4.856 10.580 4.292 1.00 93.94 187 ARG A O 1
ATOM 1517 N N . LEU A 1 188 ? 4.904 8.966 2.726 1.00 94.62 188 LEU A N 1
ATOM 1518 C CA . LEU A 1 188 ? 3.957 9.618 1.815 1.00 94.62 188 LEU A CA 1
ATOM 1519 C C . LEU A 1 188 ? 2.581 9.828 2.462 1.00 94.62 188 LEU A C 1
ATOM 1521 O O . LEU A 1 188 ? 1.955 10.867 2.266 1.00 94.62 188 LEU A O 1
ATOM 1525 N N . THR A 1 189 ? 2.125 8.877 3.282 1.00 95.75 189 THR A N 1
ATOM 1526 C CA . THR A 1 189 ? 0.875 9.003 4.048 1.00 95.75 189 THR A CA 1
ATOM 1527 C C . THR A 1 189 ? 0.938 10.182 5.019 1.00 95.75 189 THR A C 1
ATOM 1529 O O . THR A 1 189 ? -0.011 10.959 5.091 1.00 95.75 189 THR A O 1
ATOM 1532 N N . ILE A 1 190 ? 2.054 10.365 5.733 1.00 94.44 190 ILE A N 1
ATOM 1533 C CA . ILE A 1 190 ? 2.237 11.488 6.668 1.00 94.44 190 ILE A CA 1
ATOM 1534 C C . ILE A 1 190 ? 2.225 12.820 5.920 1.00 94.44 190 ILE A C 1
ATOM 1536 O O . ILE A 1 190 ? 1.514 13.734 6.339 1.00 94.44 190 ILE A O 1
ATOM 1540 N N . LEU A 1 191 ? 2.958 12.918 4.805 1.00 92.19 191 LEU A N 1
ATOM 1541 C CA . LEU A 1 191 ? 2.955 14.112 3.954 1.00 92.19 191 LEU A CA 1
ATOM 1542 C C . LEU A 1 191 ? 1.534 14.441 3.483 1.00 92.19 191 LEU A C 1
ATOM 1544 O O . LEU A 1 191 ? 1.083 15.574 3.632 1.00 92.19 191 LEU A O 1
ATOM 1548 N N . LYS A 1 192 ? 0.768 13.440 3.035 1.00 92.44 192 LYS A N 1
ATOM 1549 C CA . LYS A 1 192 ? -0.613 13.660 2.589 1.00 92.44 192 LYS A CA 1
ATOM 1550 C C . LYS A 1 192 ? -1.545 14.105 3.717 1.00 92.44 192 LYS A C 1
ATOM 1552 O O . LYS A 1 192 ? -2.396 14.966 3.509 1.00 92.44 192 LYS A O 1
ATOM 1557 N N . PHE A 1 193 ? -1.370 13.573 4.925 1.00 92.69 193 PHE A N 1
ATOM 1558 C CA . PHE A 1 193 ? -2.106 14.037 6.105 1.00 92.69 193 PHE A CA 1
ATOM 1559 C C . PHE A 1 193 ? -1.774 15.494 6.464 1.00 92.69 193 PHE A C 1
ATOM 1561 O O . PHE A 1 193 ? -2.669 16.226 6.888 1.00 92.69 193 PHE A O 1
ATOM 1568 N N . GLN A 1 194 ? -0.525 15.932 6.276 1.00 91.19 194 GLN A N 1
ATOM 1569 C CA . GLN A 1 194 ? -0.147 17.341 6.437 1.00 91.19 194 GLN A CA 1
ATOM 1570 C C . GLN A 1 194 ? -0.808 18.217 5.368 1.00 91.19 194 GLN A C 1
ATOM 1572 O O . GLN A 1 194 ? -1.402 19.235 5.712 1.00 91.19 194 GLN A O 1
ATOM 1577 N N . GLU A 1 195 ? -0.803 17.787 4.102 1.00 90.31 195 GLU A N 1
ATOM 1578 C CA . GLU A 1 195 ? -1.502 18.502 3.025 1.00 90.31 195 GLU A CA 1
ATOM 1579 C C . GLU A 1 195 ? -3.002 18.678 3.337 1.00 90.31 195 GLU A C 1
ATOM 1581 O O . GLU A 1 195 ? -3.555 19.762 3.157 1.00 90.31 195 GLU A O 1
ATOM 1586 N N . PHE A 1 196 ? -3.672 17.640 3.855 1.00 91.06 196 PHE A N 1
ATOM 1587 C CA . PHE A 1 196 ? -5.078 17.744 4.268 1.00 91.06 196 PHE A CA 1
ATOM 1588 C C . PHE A 1 196 ? -5.293 18.700 5.441 1.00 91.06 196 PHE A C 1
ATOM 1590 O O . PHE A 1 196 ? -6.367 19.285 5.557 1.00 91.06 196 PHE A O 1
ATOM 1597 N N . GLN A 1 197 ? -4.302 18.845 6.321 1.00 89.06 197 GLN A N 1
ATOM 1598 C CA . GLN A 1 197 ? -4.390 19.728 7.484 1.00 89.06 197 GLN A CA 1
ATOM 1599 C C . GLN A 1 197 ? -4.269 21.190 7.063 1.00 89.06 197 GLN A C 1
ATOM 1601 O O . GLN A 1 197 ? -4.929 22.045 7.652 1.00 89.06 197 GLN A O 1
ATOM 1606 N N . ASP A 1 198 ? -3.423 21.457 6.073 1.00 86.81 198 ASP A N 1
ATOM 1607 C CA . ASP A 1 198 ? -3.155 22.803 5.580 1.00 86.81 198 ASP A CA 1
ATOM 1608 C C . ASP A 1 198 ? -4.211 23.262 4.549 1.00 86.81 198 ASP A C 1
ATOM 1610 O O . ASP A 1 198 ? -4.331 24.454 4.262 1.00 86.81 198 ASP A O 1
ATOM 1614 N N . SER A 1 199 ? -5.018 22.335 4.017 1.00 84.75 199 SER A N 1
ATOM 1615 C CA . SER A 1 199 ? -6.113 22.631 3.086 1.00 84.75 199 SER A CA 1
ATOM 1616 C C . SER A 1 199 ? -7.325 23.280 3.771 1.00 84.75 199 SER A C 1
ATOM 1618 O O . SER A 1 199 ? -7.818 22.816 4.797 1.00 84.75 199 SER A O 1
ATOM 1620 N N . ILE A 1 200 ? -7.862 24.334 3.147 1.00 70.44 200 ILE A N 1
ATOM 1621 C CA . ILE A 1 200 ? -9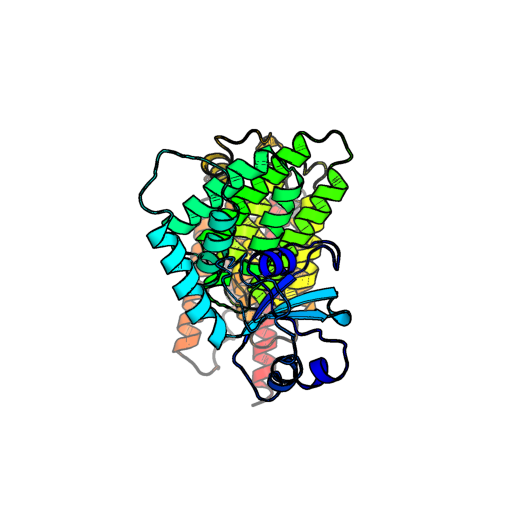.052 25.077 3.605 1.00 70.44 200 ILE A CA 1
ATOM 1622 C C . ILE A 1 200 ? -10.361 24.380 3.169 1.00 70.44 200 ILE A C 1
ATOM 1624 O O . ILE A 1 200 ? -11.413 24.574 3.779 1.00 70.44 200 ILE A O 1
ATOM 1628 N N . ALA A 1 201 ? -10.319 23.563 2.110 1.00 70.88 201 ALA A N 1
ATOM 1629 C CA . ALA A 1 201 ? -11.492 22.887 1.551 1.00 70.88 201 ALA A CA 1
ATOM 1630 C C . ALA A 1 201 ? -11.839 21.615 2.338 1.00 70.88 201 ALA A C 1
ATOM 1632 O O . ALA A 1 201 ? -10.928 20.927 2.783 1.00 70.88 201 ALA A O 1
ATOM 1633 N N . ASN A 1 202 ? -13.142 21.302 2.458 1.00 70.38 202 ASN A N 1
ATOM 1634 C CA . ASN A 1 202 ? -13.722 20.174 3.211 1.00 70.38 202 ASN A CA 1
ATOM 1635 C C . ASN A 1 202 ? -12.825 18.910 3.206 1.00 70.38 202 ASN A C 1
ATOM 1637 O O . ASN A 1 202 ? -12.932 18.083 2.296 1.00 70.38 202 ASN A O 1
ATOM 1641 N N . PRO A 1 203 ? -11.950 18.734 4.214 1.00 78.88 203 PRO A N 1
ATOM 1642 C CA . PRO A 1 203 ? -10.895 17.724 4.156 1.00 78.88 203 PRO A CA 1
ATOM 1643 C C . PRO A 1 203 ? -11.446 16.310 4.372 1.00 78.88 203 PRO A C 1
ATOM 1645 O O . PRO A 1 203 ? -10.770 15.326 4.073 1.00 78.88 203 PRO A O 1
ATOM 1648 N N . GLN A 1 204 ? -12.685 16.189 4.863 1.00 85.12 204 GLN A N 1
ATOM 1649 C CA . GLN A 1 204 ? -13.226 14.925 5.348 1.00 85.12 204 GLN A CA 1
ATOM 1650 C C . GLN A 1 204 ? -13.553 13.929 4.227 1.00 85.12 204 GLN A C 1
ATOM 1652 O O . GLN A 1 204 ? -13.315 12.733 4.379 1.00 85.12 204 GLN A O 1
ATOM 1657 N N . SER A 1 205 ? -14.090 14.380 3.092 1.00 87.31 205 SER A N 1
ATOM 1658 C CA . SER A 1 205 ? -14.378 13.475 1.968 1.00 87.31 205 SER A CA 1
ATOM 1659 C C . SER A 1 205 ? -13.088 12.963 1.326 1.00 87.31 205 SER A C 1
ATOM 1661 O O . SER A 1 205 ? -12.947 11.766 1.078 1.00 87.31 205 SER A O 1
ATOM 1663 N N . HIS A 1 206 ? -12.118 13.856 1.121 1.00 89.56 206 HIS A N 1
ATOM 1664 C CA . HIS A 1 206 ? -10.826 13.519 0.531 1.00 89.56 206 HIS A CA 1
ATOM 1665 C C . HIS A 1 206 ? -10.006 12.581 1.419 1.00 89.56 206 HIS A C 1
ATOM 1667 O O . HIS A 1 206 ? -9.406 11.637 0.905 1.00 89.56 206 HIS A O 1
ATOM 1673 N N . ILE A 1 207 ? -10.017 12.781 2.741 1.00 92.38 207 ILE A N 1
ATOM 1674 C CA . ILE A 1 207 ? -9.299 11.888 3.653 1.00 92.38 207 ILE A CA 1
ATOM 1675 C C . ILE A 1 207 ? -9.954 10.504 3.732 1.00 92.38 207 ILE A C 1
ATOM 1677 O O . ILE A 1 207 ? -9.236 9.509 3.764 1.00 92.38 207 ILE A O 1
ATOM 1681 N N . ILE A 1 208 ? -11.292 10.410 3.690 1.00 92.56 208 ILE A N 1
ATOM 1682 C CA . ILE A 1 208 ? -11.991 9.116 3.625 1.00 92.56 208 ILE A CA 1
ATOM 1683 C C . ILE A 1 208 ? -11.607 8.378 2.343 1.00 92.56 208 ILE A C 1
ATOM 1685 O O . ILE A 1 208 ? -11.227 7.213 2.414 1.00 92.56 208 ILE A O 1
ATOM 1689 N N . GLN A 1 209 ? -11.647 9.055 1.191 1.00 91.81 209 GLN A N 1
ATOM 1690 C CA . GLN A 1 209 ? -11.262 8.451 -0.085 1.00 91.81 209 GLN A CA 1
ATOM 1691 C C . GLN A 1 209 ? -9.803 7.977 -0.060 1.00 91.81 209 GLN A C 1
ATOM 1693 O O . GLN A 1 209 ? -9.499 6.873 -0.500 1.00 91.81 209 GLN A O 1
ATOM 1698 N N . PHE A 1 210 ? -8.905 8.778 0.513 1.00 93.75 210 PHE A N 1
ATOM 1699 C CA . PHE A 1 210 ? -7.503 8.409 0.661 1.00 93.75 210 PHE A CA 1
ATOM 1700 C C . PHE A 1 210 ? -7.303 7.186 1.568 1.00 93.75 210 PHE A C 1
ATOM 1702 O O . PHE A 1 210 ? -6.573 6.261 1.211 1.00 93.75 210 PHE A O 1
ATOM 1709 N N . ILE A 1 211 ? -7.983 7.140 2.717 1.00 95.69 211 ILE A N 1
ATOM 1710 C CA . ILE A 1 211 ? -7.944 5.992 3.633 1.00 95.69 211 ILE A CA 1
ATOM 1711 C C . ILE A 1 211 ? -8.524 4.744 2.962 1.00 95.69 211 ILE A C 1
ATOM 1713 O O . ILE A 1 211 ? -7.986 3.653 3.159 1.00 95.69 211 ILE A O 1
ATOM 1717 N N . ASP A 1 212 ? -9.573 4.885 2.149 1.00 94.38 212 ASP A N 1
ATOM 1718 C CA . ASP A 1 212 ? -10.139 3.778 1.376 1.00 94.38 212 ASP A CA 1
ATOM 1719 C C . ASP A 1 212 ? -9.121 3.199 0.388 1.00 94.38 212 ASP A C 1
ATOM 1721 O O . ASP A 1 212 ? -8.913 1.985 0.348 1.00 94.38 212 ASP A O 1
ATOM 1725 N N . THR A 1 213 ? -8.416 4.066 -0.346 1.00 93.56 213 THR A N 1
ATOM 1726 C CA . THR A 1 213 ? -7.340 3.668 -1.263 1.00 93.56 213 THR A CA 1
ATOM 1727 C C . THR A 1 213 ? -6.232 2.903 -0.531 1.00 93.56 213 THR A C 1
ATOM 1729 O O . THR A 1 213 ? -5.835 1.820 -0.968 1.00 93.56 213 THR A O 1
ATOM 1732 N N . LEU A 1 214 ? -5.753 3.415 0.609 1.00 96.44 214 LEU A N 1
ATOM 1733 C CA . LEU A 1 214 ? -4.699 2.765 1.398 1.00 96.44 214 LEU A CA 1
ATOM 1734 C C . LEU A 1 214 ? -5.151 1.423 1.993 1.00 96.44 214 LEU A C 1
ATOM 1736 O O . LEU A 1 214 ? -4.409 0.442 1.959 1.00 96.44 214 LEU A O 1
ATOM 1740 N N . THR A 1 215 ? -6.378 1.362 2.506 1.00 96.44 215 THR A N 1
ATOM 1741 C CA . THR A 1 215 ? -6.951 0.141 3.091 1.00 96.44 215 THR A CA 1
ATOM 1742 C C . THR A 1 215 ? -7.139 -0.936 2.023 1.00 96.44 215 THR A C 1
ATOM 1744 O O . THR A 1 215 ? -6.762 -2.091 2.222 1.00 96.44 215 THR A O 1
ATOM 1747 N N . SER A 1 216 ? -7.638 -0.545 0.848 1.00 94.19 216 SER A N 1
ATOM 1748 C CA . SER A 1 216 ? -7.795 -1.434 -0.306 1.00 94.19 216 SER A CA 1
ATOM 1749 C C . SER A 1 216 ? -6.449 -1.977 -0.793 1.00 94.19 216 SER A C 1
ATOM 1751 O O . SER A 1 216 ? -6.347 -3.165 -1.106 1.00 94.19 216 SER A O 1
ATOM 1753 N N . CYS A 1 217 ? -5.399 -1.144 -0.790 1.00 94.81 217 CYS A N 1
ATOM 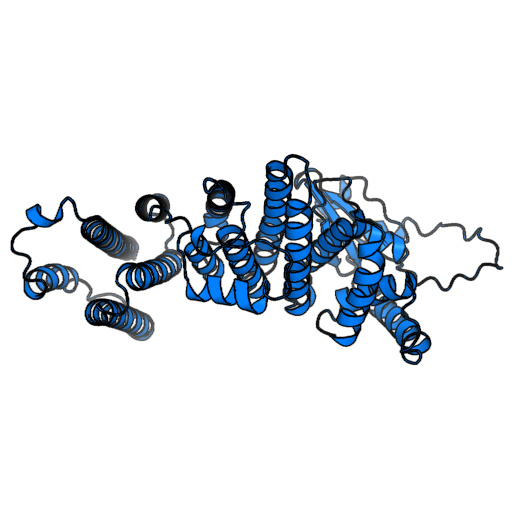1754 C CA . CYS A 1 217 ? -4.028 -1.569 -1.076 1.00 94.81 217 CYS A CA 1
ATOM 1755 C C . CYS A 1 217 ? -3.574 -2.686 -0.121 1.00 94.81 217 CYS A C 1
ATOM 1757 O O . CYS A 1 217 ? -3.151 -3.747 -0.585 1.00 94.81 217 CYS A O 1
ATOM 1759 N N . VAL A 1 218 ? -3.721 -2.496 1.198 1.00 97.12 218 VAL A N 1
ATOM 1760 C CA . VAL A 1 218 ? -3.350 -3.514 2.197 1.00 97.12 218 VAL A CA 1
ATOM 1761 C C . VAL A 1 218 ? -4.124 -4.806 1.975 1.00 97.12 218 VAL A C 1
ATOM 1763 O O . VAL A 1 218 ? -3.512 -5.865 1.849 1.00 97.12 218 VAL A O 1
ATOM 1766 N N . PHE A 1 219 ? -5.455 -4.740 1.898 1.00 95.75 219 PHE A N 1
ATOM 1767 C CA . PHE A 1 219 ? -6.274 -5.940 1.749 1.00 95.75 219 PHE A CA 1
ATOM 1768 C C . PHE A 1 219 ? -5.922 -6.705 0.483 1.00 95.75 219 PHE A C 1
ATOM 1770 O O . PHE A 1 219 ? -5.688 -7.910 0.543 1.00 95.75 219 PHE A O 1
ATOM 1777 N N . LYS A 1 220 ? -5.788 -6.024 -0.656 1.00 92.88 220 LYS A N 1
ATOM 1778 C CA . LYS A 1 220 ? -5.389 -6.704 -1.886 1.00 92.88 220 LYS A CA 1
ATOM 1779 C C . LYS A 1 220 ? -3.986 -7.296 -1.788 1.00 92.88 220 LYS A C 1
ATOM 1781 O O . LYS A 1 220 ? -3.783 -8.439 -2.191 1.00 92.88 220 LYS A O 1
ATOM 1786 N N . SER A 1 221 ? -3.035 -6.561 -1.218 1.00 95.06 221 SER A N 1
ATOM 1787 C CA . SER A 1 221 ? -1.673 -7.047 -1.016 1.00 95.06 221 SER A CA 1
ATOM 1788 C C . SER A 1 221 ? -1.639 -8.325 -0.163 1.00 95.06 221 SER A C 1
ATOM 1790 O O . SER A 1 221 ? -1.008 -9.309 -0.551 1.00 95.06 221 SER A O 1
ATOM 1792 N N . CYS A 1 222 ? -2.389 -8.354 0.943 1.00 95.88 222 CYS A N 1
ATOM 1793 C CA . CYS A 1 222 ? -2.488 -9.504 1.844 1.00 95.88 222 CYS A CA 1
ATOM 1794 C C . CYS A 1 222 ? -3.285 -10.681 1.250 1.00 95.88 222 CYS A C 1
ATOM 1796 O O . CYS A 1 222 ? -2.982 -11.828 1.575 1.00 95.88 222 CYS A O 1
ATOM 1798 N N . LYS A 1 223 ? -4.265 -10.429 0.365 1.00 93.69 223 LYS A N 1
ATOM 1799 C CA . LYS A 1 223 ? -4.950 -11.487 -0.407 1.00 93.69 223 LYS A CA 1
ATOM 1800 C C . LYS A 1 223 ? -4.007 -12.152 -1.403 1.00 93.69 223 LYS A C 1
ATOM 1802 O O . LYS A 1 223 ? -3.964 -13.375 -1.483 1.00 93.69 223 LYS A O 1
ATOM 1807 N N . LEU A 1 224 ? -3.253 -11.345 -2.153 1.00 91.75 224 LEU A N 1
ATOM 1808 C CA . LEU A 1 224 ? -2.303 -11.837 -3.153 1.00 91.75 224 LEU A CA 1
ATOM 1809 C C . LEU A 1 224 ? -1.172 -12.632 -2.506 1.00 91.75 224 LEU A C 1
ATOM 1811 O O . LEU A 1 224 ? -0.782 -13.683 -3.009 1.00 91.75 224 LEU A O 1
ATOM 1815 N N . HIS A 1 225 ? -0.664 -12.147 -1.374 1.00 91.81 225 HIS A N 1
ATOM 1816 C CA . HIS A 1 225 ? 0.401 -12.815 -0.648 1.00 91.81 225 HIS A CA 1
ATOM 1817 C C . HIS A 1 225 ? 0.019 -12.993 0.810 1.00 91.81 225 HIS A C 1
ATOM 1819 O O . HIS A 1 225 ? 0.258 -12.118 1.644 1.00 91.81 225 HIS A O 1
ATOM 1825 N N . SER A 1 226 ? -0.503 -14.180 1.120 1.00 88.62 226 SER A N 1
ATOM 1826 C CA . SER A 1 226 ? -0.846 -14.552 2.492 1.00 88.62 226 SER A CA 1
ATOM 1827 C C . SER A 1 226 ? 0.294 -14.246 3.473 1.00 88.62 226 SER A C 1
ATOM 1829 O O . SER A 1 226 ? 1.491 -14.345 3.143 1.00 88.62 226 SER A O 1
ATOM 1831 N N . ARG A 1 227 ? -0.087 -13.859 4.698 1.00 84.94 227 ARG A N 1
ATOM 1832 C CA . ARG A 1 227 ? 0.845 -13.496 5.777 1.00 84.94 227 ARG A CA 1
ATOM 1833 C C . ARG A 1 227 ? 1.790 -12.354 5.377 1.00 84.94 227 ARG A C 1
ATOM 1835 O O . ARG A 1 227 ? 2.991 -12.405 5.657 1.00 84.94 227 ARG A O 1
ATOM 1842 N N . ASN A 1 228 ? 1.288 -11.335 4.677 1.00 95.19 228 ASN A N 1
ATOM 1843 C CA . ASN A 1 228 ? 2.053 -10.114 4.429 1.00 95.19 228 ASN A CA 1
ATOM 1844 C C . ASN A 1 228 ? 2.137 -9.276 5.716 1.00 95.19 228 ASN A C 1
ATOM 1846 O O . ASN A 1 228 ? 1.337 -8.372 5.958 1.00 95.19 228 ASN A O 1
ATOM 1850 N N . TYR A 1 229 ? 3.128 -9.595 6.552 1.00 95.88 229 TYR A N 1
ATOM 1851 C CA . TYR A 1 229 ? 3.371 -8.901 7.816 1.00 95.88 229 TYR A CA 1
ATOM 1852 C C . TYR A 1 229 ? 3.557 -7.389 7.633 1.00 95.88 229 TYR A C 1
ATOM 1854 O O . TYR A 1 229 ? 3.076 -6.611 8.456 1.00 95.88 229 TYR A O 1
ATOM 1862 N N . TYR A 1 230 ? 4.219 -6.956 6.558 1.00 97.88 230 TYR A N 1
ATOM 1863 C CA . TYR A 1 230 ? 4.487 -5.540 6.320 1.00 97.88 230 TYR A CA 1
ATOM 1864 C C . TYR A 1 230 ? 3.220 -4.764 5.951 1.00 97.88 230 TYR A C 1
ATOM 1866 O O . TYR A 1 230 ? 3.018 -3.673 6.483 1.00 97.88 230 TYR A O 1
ATOM 1874 N N . GLY A 1 231 ? 2.325 -5.357 5.154 1.00 97.88 231 GLY A N 1
ATOM 1875 C CA . GLY A 1 231 ? 1.006 -4.783 4.869 1.00 97.88 231 GLY A CA 1
ATOM 1876 C C . GLY A 1 231 ? 0.167 -4.603 6.137 1.00 97.88 231 GLY A C 1
ATOM 1877 O O . GLY A 1 231 ? -0.334 -3.512 6.410 1.00 97.88 231 GLY A O 1
ATOM 1878 N N . TRP A 1 232 ? 0.098 -5.629 6.991 1.00 97.38 232 TRP A N 1
ATOM 1879 C CA . TRP A 1 232 ? -0.589 -5.521 8.285 1.00 97.38 232 TRP A CA 1
ATOM 1880 C C . TRP A 1 232 ? 0.105 -4.555 9.254 1.00 97.38 232 TRP A C 1
ATOM 1882 O O . TRP A 1 232 ? -0.548 -3.814 9.990 1.00 97.38 232 TRP A O 1
ATOM 1892 N N . SER A 1 233 ? 1.437 -4.485 9.232 1.00 97.31 233 SER A N 1
ATOM 1893 C CA . SER A 1 233 ? 2.192 -3.491 9.996 1.00 97.31 233 SER A CA 1
ATOM 1894 C C . SER A 1 233 ? 1.890 -2.063 9.544 1.00 97.31 233 SER A C 1
ATOM 1896 O O . SER A 1 233 ? 1.777 -1.179 10.392 1.00 97.31 233 SER A O 1
ATOM 1898 N N . PHE A 1 234 ? 1.750 -1.829 8.238 1.00 98.31 234 PHE A N 1
ATOM 1899 C CA . PHE A 1 234 ? 1.324 -0.543 7.699 1.00 98.31 234 PHE A CA 1
ATOM 1900 C C . PHE A 1 234 ? -0.105 -0.206 8.138 1.00 98.31 234 PHE A C 1
ATOM 1902 O O . PHE A 1 234 ? -0.364 0.916 8.562 1.00 98.31 234 PHE A O 1
ATOM 1909 N N . MET A 1 235 ? -1.017 -1.180 8.130 1.00 98.06 235 MET A N 1
ATOM 1910 C CA . MET A 1 235 ? -2.397 -0.963 8.569 1.00 98.06 235 MET A CA 1
ATOM 1911 C C . MET A 1 235 ? -2.496 -0.575 10.049 1.00 98.06 235 MET A C 1
ATOM 1913 O O . MET A 1 235 ? -3.229 0.348 10.394 1.00 98.06 235 MET A O 1
ATOM 1917 N N . ARG A 1 236 ? -1.711 -1.217 10.926 1.00 96.25 236 ARG A N 1
ATOM 1918 C CA . ARG A 1 236 ? -1.603 -0.825 12.345 1.00 96.25 236 ARG A CA 1
ATOM 1919 C C . ARG A 1 236 ? -1.080 0.605 12.496 1.00 96.25 236 ARG A C 1
ATOM 1921 O O . ARG A 1 236 ? -1.644 1.383 13.262 1.00 96.25 236 ARG A O 1
ATOM 1928 N N . PHE A 1 237 ? -0.058 0.974 11.721 1.00 97.44 237 PHE A N 1
ATOM 1929 C CA . PHE A 1 237 ? 0.424 2.355 11.652 1.00 97.44 237 PHE A CA 1
ATOM 1930 C C . PHE A 1 237 ? -0.685 3.327 11.213 1.00 97.44 237 PHE A C 1
ATOM 1932 O O . PHE A 1 237 ? -0.886 4.343 11.872 1.00 97.44 237 PHE A O 1
ATOM 1939 N N . LEU A 1 238 ? -1.436 3.005 10.155 1.00 97.44 238 LEU A N 1
ATOM 1940 C CA . LEU A 1 238 ? -2.514 3.849 9.635 1.00 97.44 238 LEU A CA 1
ATOM 1941 C C . LEU A 1 238 ? -3.630 4.047 10.671 1.00 97.44 238 LEU A C 1
ATOM 1943 O O . LEU A 1 238 ? -4.085 5.169 10.878 1.00 97.44 238 LEU A O 1
ATOM 1947 N N . ILE A 1 239 ? -4.031 2.977 11.363 1.00 95.69 239 ILE A N 1
ATOM 1948 C CA . ILE A 1 239 ? -4.999 3.033 12.467 1.00 95.69 239 ILE A CA 1
ATOM 1949 C C . ILE A 1 239 ? -4.501 3.976 13.564 1.00 95.69 239 ILE A C 1
ATOM 1951 O O . ILE A 1 239 ? -5.235 4.870 13.985 1.00 95.69 239 ILE A O 1
ATOM 1955 N N . ASN A 1 240 ? -3.254 3.805 14.009 1.00 94.31 240 ASN A N 1
ATOM 1956 C CA . ASN A 1 240 ? -2.671 4.646 15.051 1.00 94.31 240 ASN A CA 1
ATOM 1957 C C . ASN A 1 240 ? -2.602 6.110 14.618 1.00 94.31 240 ASN A C 1
ATOM 1959 O O . ASN A 1 240 ? -2.990 6.984 15.390 1.00 94.31 240 ASN A O 1
ATOM 1963 N N . LEU A 1 241 ? -2.177 6.369 13.377 1.00 94.75 241 LEU A N 1
ATOM 1964 C CA . LEU A 1 241 ? -2.132 7.703 12.790 1.00 94.75 241 LEU A CA 1
ATOM 1965 C C . LEU A 1 241 ? -3.519 8.354 12.803 1.00 94.75 241 LEU A C 1
ATOM 1967 O O . LEU A 1 241 ? -3.652 9.488 13.254 1.00 94.75 241 LEU A O 1
ATOM 1971 N N . ILE A 1 242 ? -4.562 7.632 12.382 1.00 93.69 242 ILE A N 1
ATOM 1972 C CA . ILE A 1 242 ? -5.947 8.121 12.408 1.00 93.69 242 ILE A CA 1
ATOM 1973 C C . ILE A 1 242 ? -6.371 8.456 13.840 1.00 93.69 242 ILE A C 1
ATOM 1975 O O . ILE A 1 242 ? -6.873 9.558 14.065 1.00 93.69 242 ILE A O 1
ATOM 1979 N N . LYS A 1 243 ? -6.126 7.558 14.804 1.00 90.75 243 LYS A N 1
ATOM 1980 C CA . LYS A 1 243 ? -6.514 7.731 16.216 1.00 90.75 243 LYS A CA 1
ATOM 1981 C C . LYS A 1 243 ? -5.926 8.985 16.855 1.00 90.75 243 LYS A C 1
ATOM 1983 O O . LYS A 1 243 ? -6.621 9.653 17.614 1.00 90.75 243 LYS A O 1
ATOM 1988 N N . ILE A 1 244 ? -4.666 9.302 16.559 1.00 89.38 244 ILE A N 1
ATOM 1989 C CA . ILE A 1 244 ? -3.987 10.479 17.124 1.00 89.38 244 ILE A CA 1
ATOM 1990 C C . ILE A 1 244 ? -4.170 11.743 16.277 1.00 89.38 244 ILE A C 1
ATOM 1992 O O . ILE A 1 244 ? -3.907 12.845 16.764 1.00 89.38 244 ILE A O 1
ATOM 1996 N N . SER A 1 245 ? -4.609 11.610 15.021 1.00 88.88 245 SER A N 1
ATOM 1997 C CA . SER A 1 245 ? -4.839 12.747 14.130 1.00 88.88 245 SER A CA 1
ATOM 1998 C C . SER A 1 245 ? -6.047 13.582 14.554 1.00 88.88 245 SER A C 1
ATOM 2000 O O . SER A 1 245 ? -7.047 13.083 15.069 1.00 88.88 245 SER A O 1
ATOM 2002 N N . GLN A 1 246 ? -5.998 14.877 14.250 1.00 85.94 246 GLN A N 1
ATOM 2003 C CA . GLN A 1 246 ? -7.135 15.782 14.431 1.00 85.94 246 GLN A CA 1
ATOM 2004 C C . GLN A 1 246 ? -8.332 15.502 13.497 1.00 85.94 246 GLN A C 1
ATOM 2006 O O . GLN A 1 246 ? -9.383 16.115 13.675 1.00 85.94 246 GLN A O 1
ATOM 2011 N N . PHE A 1 247 ? -8.186 14.626 12.495 1.00 84.50 247 PHE A N 1
ATOM 2012 C CA . PHE A 1 247 ? -9.239 14.324 11.515 1.00 84.50 247 PHE A CA 1
ATOM 2013 C C . PHE A 1 247 ? -10.238 13.274 11.996 1.00 84.50 247 PHE A C 1
ATOM 2015 O O . PHE A 1 247 ? -11.330 13.153 11.442 1.00 84.50 247 PHE A O 1
ATOM 2022 N N . ASN A 1 248 ? -9.907 12.528 13.051 1.00 81.25 248 ASN A N 1
ATOM 2023 C CA . ASN A 1 248 ? -10.816 11.553 13.643 1.00 81.25 248 ASN A CA 1
ATOM 2024 C C . ASN A 1 248 ? -11.826 12.203 14.610 1.00 81.25 248 ASN A C 1
ATOM 2026 O O . ASN A 1 248 ? -12.142 11.653 15.665 1.00 81.25 248 ASN A O 1
ATOM 2030 N N . LYS A 1 249 ? -12.351 13.383 14.254 1.00 74.69 249 LYS A N 1
ATOM 2031 C CA . LYS A 1 249 ? -13.484 13.972 14.977 1.00 74.69 249 LYS A CA 1
ATOM 2032 C C . LYS A 1 249 ? -14.687 13.030 14.840 1.00 74.69 249 LYS A C 1
ATOM 2034 O O . LYS A 1 249 ? -14.932 12.468 13.770 1.00 74.69 249 LYS A O 1
ATOM 2039 N N . ASP A 1 250 ? -15.375 12.792 15.952 1.00 76.81 250 ASP A N 1
ATOM 2040 C CA . ASP A 1 250 ? -16.572 11.941 16.056 1.00 76.81 250 ASP A CA 1
ATOM 2041 C C . ASP A 1 250 ? -16.389 10.452 15.690 1.00 76.81 250 ASP A C 1
ATOM 2043 O O . ASP A 1 250 ? -17.366 9.729 15.457 1.00 76.81 250 ASP A O 1
ATOM 2047 N N . ASN A 1 251 ? -15.144 9.960 15.662 1.00 82.06 251 ASN A N 1
ATOM 2048 C CA . ASN A 1 251 ? -14.795 8.578 15.305 1.00 82.06 251 ASN A CA 1
ATOM 2049 C C . ASN A 1 251 ? -15.214 8.136 13.896 1.00 82.06 251 ASN A C 1
ATOM 2051 O O . ASN A 1 251 ? -15.289 6.936 13.630 1.00 82.06 251 ASN A O 1
ATOM 2055 N N . ASN A 1 252 ? -15.494 9.061 12.978 1.00 87.56 252 ASN A N 1
ATOM 2056 C CA . ASN A 1 252 ? -16.018 8.699 11.658 1.00 87.56 252 ASN A CA 1
ATOM 2057 C C . ASN A 1 252 ? -15.031 7.849 10.843 1.00 87.56 252 ASN A C 1
ATOM 2059 O O . ASN A 1 252 ? -15.444 6.895 10.187 1.00 87.56 252 ASN A O 1
ATOM 2063 N N . LEU A 1 253 ? -13.729 8.135 10.935 1.00 90.31 253 LEU A N 1
ATOM 2064 C CA . LEU A 1 253 ? -12.699 7.373 10.223 1.00 90.31 253 LEU A CA 1
ATOM 2065 C C . LEU A 1 253 ? -12.512 5.971 10.812 1.00 90.31 253 LEU A C 1
ATOM 2067 O O . LEU A 1 253 ? -12.376 5.001 10.072 1.00 90.31 253 LEU A O 1
ATOM 2071 N N . ILE A 1 254 ? -12.575 5.846 12.139 1.00 90.44 254 ILE A N 1
ATOM 2072 C CA . ILE A 1 254 ? -12.526 4.543 12.815 1.00 90.44 254 ILE A CA 1
ATOM 2073 C C . ILE A 1 254 ? -13.768 3.708 12.494 1.00 90.44 254 ILE A C 1
ATOM 2075 O O . ILE A 1 254 ? -13.640 2.523 12.199 1.00 90.44 254 ILE A O 1
ATOM 2079 N N . LYS A 1 255 ? -14.962 4.316 12.481 1.00 90.25 255 LYS A N 1
ATOM 2080 C CA . LYS A 1 255 ? -16.200 3.647 12.052 1.00 90.25 255 LYS A CA 1
ATOM 2081 C C . LYS A 1 255 ? -16.101 3.168 10.605 1.00 90.25 255 LYS A C 1
ATOM 2083 O O . LYS A 1 255 ? -16.446 2.025 10.329 1.00 90.25 255 LYS A O 1
ATOM 2088 N N . PHE A 1 256 ? -15.591 4.013 9.707 1.00 92.56 256 PHE A N 1
ATOM 2089 C CA . PHE A 1 256 ? -15.355 3.653 8.310 1.00 92.56 256 PHE A CA 1
ATOM 2090 C C . PHE A 1 256 ? -14.421 2.442 8.181 1.00 92.56 256 PHE A C 1
ATOM 2092 O O . PHE A 1 256 ? -14.767 1.468 7.516 1.00 92.56 256 PHE A O 1
ATOM 2099 N N . LEU A 1 257 ? -13.277 2.455 8.874 1.00 93.38 257 LEU A N 1
ATOM 2100 C CA . LEU A 1 257 ? -12.373 1.307 8.895 1.00 93.38 257 LEU A CA 1
ATOM 2101 C C . LEU A 1 257 ? -13.048 0.061 9.474 1.00 93.38 257 LEU A C 1
ATOM 2103 O O . LEU A 1 257 ? -12.878 -1.023 8.926 1.00 93.38 257 LEU A O 1
ATOM 2107 N N . ASN A 1 258 ? -13.847 0.196 10.534 1.00 90.12 258 ASN A N 1
ATOM 2108 C CA . ASN A 1 258 ? -14.536 -0.943 11.138 1.00 90.12 258 ASN A CA 1
ATOM 2109 C C . ASN A 1 258 ? -15.494 -1.625 10.154 1.00 90.12 258 ASN A C 1
ATOM 2111 O O . ASN A 1 258 ? -15.567 -2.851 10.129 1.00 90.12 258 ASN A O 1
ATOM 2115 N N . LEU A 1 259 ? -16.195 -0.849 9.322 1.00 91.56 259 LEU A N 1
ATOM 2116 C CA . LEU A 1 259 ? -17.019 -1.397 8.241 1.00 91.56 259 LEU A CA 1
ATOM 2117 C C . LEU A 1 259 ? -16.155 -2.174 7.239 1.00 91.56 259 LEU A C 1
ATOM 2119 O O . LEU A 1 259 ? -16.431 -3.336 6.969 1.00 91.56 259 LEU A O 1
ATOM 2123 N N . LYS A 1 260 ? -15.035 -1.593 6.795 1.00 94.12 260 LYS A N 1
ATOM 2124 C CA . LYS A 1 260 ? -14.116 -2.240 5.846 1.00 94.12 260 LYS A CA 1
ATOM 2125 C C . LYS A 1 260 ? -13.510 -3.543 6.377 1.00 94.12 260 LYS A C 1
ATOM 2127 O O . LYS A 1 260 ? -13.431 -4.517 5.637 1.00 94.12 260 LYS A O 1
ATOM 2132 N N . PHE A 1 261 ? -13.100 -3.595 7.646 1.00 92.12 261 PHE A N 1
ATOM 2133 C CA . PHE A 1 261 ? -12.655 -4.850 8.267 1.00 92.12 261 PHE A CA 1
ATOM 2134 C C . PHE A 1 261 ? -13.793 -5.866 8.336 1.00 92.12 261 PHE A C 1
ATOM 2136 O O . PHE A 1 261 ? -13.582 -7.041 8.036 1.00 92.12 261 PHE A O 1
ATOM 2143 N N . ASN A 1 262 ? -15.000 -5.424 8.692 1.00 86.69 262 ASN A N 1
ATOM 2144 C CA . ASN A 1 262 ? -16.147 -6.314 8.768 1.00 86.69 262 ASN A CA 1
ATOM 2145 C C . ASN A 1 262 ? -16.510 -6.934 7.410 1.00 86.69 262 ASN A C 1
ATOM 2147 O O . ASN A 1 262 ? -16.821 -8.123 7.357 1.00 86.69 262 ASN A O 1
ATOM 2151 N N . ASP A 1 263 ? -16.388 -6.174 6.323 1.00 89.56 263 ASP A N 1
ATOM 2152 C CA . ASP A 1 263 ? -16.647 -6.656 4.962 1.00 89.56 263 ASP A CA 1
ATOM 2153 C C . ASP A 1 263 ? -15.628 -7.710 4.498 1.00 89.56 263 ASP A C 1
ATOM 2155 O O . ASP A 1 263 ? -15.915 -8.511 3.613 1.00 89.56 263 ASP A O 1
ATOM 2159 N N . GLN A 1 264 ? -14.421 -7.716 5.072 1.00 91.19 264 GLN A N 1
ATOM 2160 C CA . GLN A 1 264 ? -13.312 -8.578 4.639 1.00 91.19 264 GLN A CA 1
ATOM 2161 C C . GLN A 1 264 ? -13.023 -9.735 5.605 1.00 91.19 264 GLN A C 1
ATOM 2163 O O . GLN A 1 264 ? -12.253 -10.639 5.280 1.00 91.19 264 GLN A O 1
ATOM 2168 N N . LYS A 1 265 ? -13.635 -9.747 6.796 1.00 83.25 265 LYS A N 1
ATOM 2169 C CA . LYS A 1 265 ? -13.311 -10.693 7.880 1.00 83.25 265 LYS A CA 1
ATOM 2170 C C . LYS A 1 265 ? -13.383 -12.166 7.476 1.00 83.25 265 LYS A C 1
ATOM 2172 O O . LYS A 1 265 ? -12.580 -12.968 7.946 1.00 83.25 265 LYS A O 1
ATOM 2177 N N . PHE A 1 266 ? -14.311 -12.518 6.587 1.00 84.62 266 PHE A N 1
ATOM 2178 C CA . PHE A 1 266 ? -14.485 -13.892 6.115 1.00 84.62 266 PHE A CA 1
ATOM 2179 C C . PHE A 1 266 ? -13.389 -14.330 5.134 1.00 84.62 266 PHE A C 1
ATOM 2181 O O . PHE A 1 266 ? -13.009 -15.498 5.113 1.00 84.62 266 PHE A O 1
ATOM 2188 N N . GLU A 1 267 ? -12.831 -13.400 4.360 1.00 88.75 267 GLU A N 1
ATOM 2189 C CA . GLU A 1 267 ? -11.730 -13.694 3.437 1.00 88.75 267 GLU A CA 1
ATOM 2190 C C . GLU A 1 267 ? -10.405 -13.912 4.184 1.00 88.75 267 GLU A C 1
ATOM 2192 O O . GLU A 1 267 ? -9.527 -14.621 3.697 1.00 88.75 267 GLU A O 1
ATOM 2197 N N . PHE A 1 268 ? -10.275 -13.351 5.391 1.00 88.56 268 PHE A N 1
ATOM 2198 C CA . PHE A 1 268 ? -9.063 -13.404 6.214 1.00 88.56 268 PHE A CA 1
ATOM 2199 C C . PHE A 1 268 ? -9.199 -14.262 7.481 1.00 88.56 268 PHE A C 1
ATOM 2201 O O . PHE A 1 268 ? -8.399 -14.114 8.402 1.00 88.56 268 PHE A O 1
ATOM 2208 N N . LEU A 1 269 ? -10.153 -15.202 7.538 1.00 83.88 269 LEU A N 1
ATOM 2209 C CA . LEU A 1 269 ? -10.402 -16.033 8.736 1.00 83.88 269 LEU A CA 1
ATOM 2210 C C . LEU A 1 269 ? -9.152 -16.749 9.274 1.00 83.88 269 LEU A C 1
ATOM 2212 O O . LEU A 1 269 ? -9.030 -16.965 10.477 1.00 83.88 269 LEU A O 1
ATOM 2216 N N . ASN A 1 270 ? -8.213 -17.083 8.388 1.00 81.12 270 ASN A N 1
ATOM 2217 C CA . ASN A 1 270 ? -6.976 -17.788 8.723 1.00 81.12 270 ASN A CA 1
ATOM 2218 C C . ASN A 1 270 ? -5.740 -16.875 8.806 1.00 81.12 270 ASN A C 1
ATOM 2220 O O . ASN A 1 270 ? -4.617 -17.372 8.923 1.00 81.12 270 ASN A O 1
ATOM 2224 N N . ASP A 1 271 ? -5.912 -15.553 8.724 1.00 86.06 271 ASP A N 1
ATOM 2225 C CA . ASP A 1 271 ? -4.817 -14.591 8.837 1.00 86.06 271 ASP A CA 1
ATOM 2226 C C . ASP A 1 271 ? -4.770 -14.000 10.254 1.00 86.06 271 ASP A C 1
ATOM 2228 O O . ASP A 1 271 ? -5.528 -13.103 10.617 1.00 86.06 271 ASP A O 1
ATOM 2232 N N . PHE A 1 272 ? -3.843 -14.495 11.077 1.00 85.94 272 PHE A N 1
ATOM 2233 C CA . PHE A 1 272 ? -3.630 -13.968 12.428 1.00 85.94 272 PHE A CA 1
ATOM 2234 C C . PHE A 1 272 ? -3.322 -12.468 12.437 1.00 85.94 272 PHE A C 1
ATOM 2236 O O . PHE A 1 272 ? -3.791 -11.742 13.310 1.00 85.94 272 PHE A O 1
ATOM 2243 N N . SER A 1 273 ? -2.543 -11.987 11.468 1.00 89.56 273 SER A N 1
ATOM 2244 C CA . SER A 1 273 ? -2.142 -10.584 11.413 1.00 89.56 273 SER A CA 1
ATOM 2245 C C . SER A 1 273 ? -3.316 -9.665 11.064 1.00 89.56 273 SER A C 1
ATOM 2247 O O . SER A 1 273 ? -3.340 -8.530 11.545 1.00 89.56 273 SER A O 1
ATOM 2249 N N . PHE A 1 274 ? -4.318 -10.158 10.323 1.00 92.50 274 PHE A N 1
ATOM 2250 C CA . PHE A 1 274 ? -5.593 -9.459 10.139 1.00 92.50 274 PHE A CA 1
ATOM 2251 C C . PHE A 1 274 ? -6.295 -9.246 11.482 1.00 92.50 274 PHE A C 1
ATOM 2253 O O . PHE A 1 274 ? -6.601 -8.107 11.824 1.00 92.50 274 PHE A O 1
ATOM 2260 N N . PHE A 1 275 ? -6.503 -10.306 12.272 1.00 84.75 275 PHE A N 1
ATOM 2261 C CA . PHE A 1 275 ? -7.202 -10.195 13.559 1.00 84.75 275 PHE A CA 1
ATOM 2262 C C . PHE A 1 275 ? -6.405 -9.418 14.610 1.00 84.75 275 PHE A C 1
ATOM 2264 O O . PHE A 1 275 ? -6.993 -8.635 15.352 1.00 84.75 275 PHE A O 1
ATOM 2271 N N . ASP A 1 276 ? -5.075 -9.550 14.645 1.00 85.25 276 ASP A N 1
ATOM 2272 C CA . ASP A 1 276 ? -4.227 -8.699 15.488 1.00 85.25 276 ASP A CA 1
ATOM 2273 C C . ASP A 1 276 ? -4.406 -7.220 15.117 1.00 85.25 276 ASP A C 1
ATOM 2275 O O . ASP A 1 276 ? -4.633 -6.376 15.984 1.00 85.25 276 ASP A O 1
ATOM 2279 N N . THR A 1 277 ? -4.401 -6.902 13.821 1.00 92.00 277 THR A N 1
ATOM 2280 C CA . THR A 1 277 ? -4.630 -5.536 13.333 1.00 92.00 277 THR A CA 1
ATOM 2281 C C . THR A 1 277 ? -6.047 -5.059 13.643 1.00 92.00 277 THR A C 1
ATOM 2283 O O . THR A 1 277 ? -6.232 -3.926 14.086 1.00 92.00 277 THR A O 1
ATOM 2286 N N . PHE A 1 278 ? -7.048 -5.920 13.462 1.00 89.38 278 PHE A N 1
ATOM 2287 C CA . PHE A 1 278 ? -8.436 -5.607 13.774 1.00 89.38 278 PHE A CA 1
ATOM 2288 C C . PHE A 1 278 ? -8.607 -5.321 15.267 1.00 89.38 278 PHE A C 1
ATOM 2290 O O . PHE A 1 278 ? -9.223 -4.330 15.636 1.00 89.38 278 PHE A O 1
ATOM 2297 N N . SER A 1 279 ? -7.946 -6.080 16.143 1.00 82.88 279 SER A N 1
ATOM 2298 C CA . SER A 1 279 ? -7.928 -5.787 17.577 1.00 82.88 279 SER A CA 1
ATOM 2299 C C . SER A 1 279 ? -7.357 -4.400 17.881 1.00 82.88 279 SER A C 1
ATOM 2301 O O . SER A 1 279 ? -7.921 -3.656 18.679 1.00 82.88 279 SER A O 1
ATOM 2303 N N . LYS A 1 280 ? -6.294 -3.987 17.179 1.00 86.88 280 LYS A N 1
ATOM 2304 C CA . LYS A 1 280 ? -5.704 -2.647 17.319 1.00 86.88 280 LYS A CA 1
ATOM 2305 C C . LYS A 1 280 ? -6.621 -1.539 16.799 1.00 86.88 280 LYS A C 1
ATOM 2307 O O . LYS A 1 280 ? -6.535 -0.412 17.284 1.00 86.88 280 LYS A O 1
ATOM 2312 N N . LEU A 1 281 ? -7.521 -1.824 15.855 1.00 88.88 281 LEU A N 1
ATOM 2313 C CA . LEU A 1 281 ? -8.581 -0.882 15.482 1.00 88.88 281 LEU A CA 1
ATOM 2314 C C . LEU A 1 281 ? -9.521 -0.651 16.666 1.00 88.88 281 LEU A C 1
ATOM 2316 O O . LEU A 1 281 ? -9.808 0.493 17.012 1.00 88.88 281 LEU A O 1
ATOM 2320 N N . LEU A 1 282 ? -9.922 -1.739 17.314 1.00 82.69 282 LEU A N 1
ATOM 2321 C CA . LEU A 1 282 ? -10.934 -1.773 18.364 1.00 82.69 282 LEU A CA 1
ATOM 2322 C C . LEU A 1 282 ? -10.419 -1.288 19.727 1.00 82.69 282 LEU A C 1
ATOM 2324 O O . LEU A 1 282 ? -11.194 -0.747 20.512 1.00 82.69 282 LEU A O 1
ATOM 2328 N N . PHE A 1 283 ? -9.117 -1.415 19.988 1.00 79.94 283 PHE A N 1
ATOM 2329 C CA . PHE A 1 283 ? -8.505 -1.064 21.270 1.00 79.94 283 PHE A CA 1
ATOM 2330 C C . PHE A 1 283 ? -7.421 -0.005 21.139 1.00 79.94 283 PHE A C 1
ATOM 2332 O O . PHE A 1 283 ? -6.707 0.074 20.140 1.00 79.94 283 PHE A O 1
ATOM 2339 N N . ASN A 1 284 ? -7.282 0.821 22.169 1.00 79.69 284 ASN A N 1
ATOM 2340 C CA . ASN A 1 284 ? -6.246 1.841 22.222 1.00 79.69 284 ASN A CA 1
ATOM 2341 C C . ASN A 1 284 ? -5.062 1.317 23.023 1.00 79.69 284 ASN A C 1
ATOM 2343 O O . ASN A 1 284 ? -5.137 1.206 24.241 1.00 79.69 284 ASN A O 1
ATOM 2347 N N . ASP A 1 285 ? -3.966 1.029 22.333 1.00 82.81 285 ASP A N 1
ATOM 2348 C CA . ASP A 1 285 ? -2.692 0.735 22.972 1.00 82.81 285 ASP A CA 1
ATOM 2349 C C . ASP A 1 285 ? -1.863 2.020 23.048 1.00 82.81 285 ASP A C 1
ATOM 2351 O O . ASP A 1 285 ? -1.301 2.485 22.055 1.00 82.81 285 ASP A O 1
ATOM 2355 N N . LEU A 1 286 ? -1.811 2.626 24.235 1.00 83.69 286 LEU A N 1
ATOM 2356 C CA . LEU A 1 286 ? -1.092 3.883 24.446 1.00 83.69 286 LEU A CA 1
ATOM 2357 C C . LEU A 1 286 ? 0.399 3.777 24.100 1.00 83.69 286 LEU A C 1
ATOM 2359 O O . LEU A 1 286 ? 0.992 4.784 23.712 1.00 83.69 286 LEU A O 1
ATOM 2363 N N . SER A 1 287 ? 1.007 2.594 24.232 1.00 86.69 287 SER A N 1
ATOM 2364 C CA . SER A 1 287 ? 2.421 2.398 23.912 1.00 86.69 287 SER A CA 1
ATOM 2365 C C . SER A 1 287 ? 2.666 2.486 22.403 1.00 86.69 287 SER A C 1
ATOM 2367 O O . SER A 1 287 ? 3.539 3.238 21.968 1.00 86.69 287 SER A O 1
ATOM 2369 N N . ASP A 1 288 ? 1.816 1.845 21.599 1.00 87.44 288 ASP A N 1
ATOM 2370 C CA . ASP A 1 288 ? 1.876 1.895 20.135 1.00 87.44 288 ASP A CA 1
ATOM 2371 C C . ASP A 1 288 ? 1.561 3.292 19.584 1.00 87.44 288 ASP A C 1
ATOM 2373 O O . ASP A 1 288 ? 2.172 3.749 18.610 1.00 87.44 288 ASP A O 1
ATOM 2377 N N . LEU A 1 289 ? 0.615 3.997 20.209 1.00 89.75 289 LEU A N 1
ATOM 2378 C CA . LEU A 1 289 ? 0.276 5.370 19.836 1.00 89.75 289 LEU A CA 1
ATOM 2379 C C . LEU A 1 289 ? 1.454 6.314 20.114 1.00 89.75 289 LEU A C 1
ATOM 2381 O O . LEU A 1 289 ? 1.823 7.103 19.242 1.00 89.75 289 LEU A O 1
ATOM 2385 N N . LYS A 1 290 ? 2.100 6.185 21.283 1.00 88.94 290 LYS A N 1
ATOM 2386 C CA . LYS A 1 290 ? 3.330 6.925 21.615 1.00 88.94 290 LYS A CA 1
ATOM 2387 C C . LYS A 1 290 ? 4.468 6.582 20.660 1.00 88.94 290 LYS A C 1
ATOM 2389 O O . LYS A 1 290 ? 5.126 7.491 20.167 1.00 88.94 290 LYS A O 1
ATOM 2394 N N . PHE A 1 291 ? 4.671 5.302 20.351 1.00 91.00 291 PHE A N 1
ATOM 2395 C CA . PHE A 1 291 ? 5.669 4.865 19.374 1.00 91.00 291 PHE A CA 1
ATOM 2396 C C . PHE A 1 291 ? 5.427 5.518 18.009 1.00 91.00 291 PHE A C 1
ATOM 2398 O O . PHE A 1 291 ? 6.353 6.049 17.398 1.00 91.00 291 PHE A O 1
ATOM 2405 N N . THR A 1 292 ? 4.170 5.532 17.554 1.00 91.19 292 THR A N 1
ATOM 2406 C CA . THR A 1 292 ? 3.790 6.153 16.280 1.00 91.19 292 THR A CA 1
ATOM 2407 C C . THR A 1 292 ? 4.098 7.651 16.294 1.00 91.19 292 THR A C 1
ATOM 2409 O O . THR A 1 292 ? 4.732 8.163 15.375 1.00 91.19 292 THR A O 1
ATOM 2412 N N . GLN A 1 293 ? 3.723 8.347 17.368 1.00 89.19 293 GLN A N 1
ATOM 2413 C CA . GLN A 1 293 ? 4.008 9.769 17.541 1.00 89.19 293 GLN A CA 1
ATOM 2414 C C . GLN A 1 293 ? 5.518 10.065 17.552 1.00 89.19 293 GLN A C 1
ATOM 2416 O O . GLN A 1 293 ? 5.970 10.977 16.865 1.00 89.19 293 GLN A O 1
ATOM 2421 N N . MET A 1 294 ? 6.305 9.289 18.299 1.00 90.38 294 MET A N 1
ATOM 2422 C CA . MET A 1 294 ? 7.739 9.531 18.474 1.00 90.38 294 MET A CA 1
ATOM 2423 C C . MET A 1 294 ? 8.567 9.212 17.228 1.00 90.38 294 MET A C 1
ATOM 2425 O O . MET A 1 294 ? 9.509 9.943 16.939 1.00 90.38 294 MET A O 1
ATOM 2429 N N . ASN A 1 295 ? 8.241 8.145 16.497 1.00 89.81 295 ASN A N 1
ATOM 2430 C CA . ASN A 1 295 ? 9.082 7.687 15.386 1.00 89.81 295 ASN A CA 1
ATOM 2431 C C . ASN A 1 295 ? 8.681 8.265 14.034 1.00 89.81 295 ASN A C 1
ATOM 2433 O O . ASN A 1 295 ? 9.531 8.405 13.162 1.00 89.81 295 ASN A O 1
ATOM 2437 N N . TYR A 1 296 ? 7.405 8.601 13.855 1.00 88.94 296 TYR A N 1
ATOM 2438 C CA . TYR A 1 296 ? 6.901 9.058 12.562 1.00 88.94 296 TYR A CA 1
ATOM 2439 C C . TYR A 1 296 ? 6.544 10.537 12.543 1.00 88.94 296 TYR A C 1
ATOM 2441 O O . TYR A 1 296 ? 6.579 11.160 11.485 1.00 88.94 296 TYR A O 1
ATOM 2449 N N . LEU A 1 297 ? 6.190 11.109 13.696 1.00 89.50 297 LEU A N 1
ATOM 2450 C CA . LEU A 1 297 ? 5.608 12.447 13.744 1.00 89.50 297 LEU A CA 1
ATOM 2451 C C . LEU A 1 297 ? 6.484 13.495 14.426 1.00 89.50 297 LEU A C 1
ATOM 2453 O O . LEU A 1 297 ? 6.121 14.668 14.381 1.00 89.50 297 LEU A O 1
ATOM 2457 N N . LYS A 1 298 ? 7.626 13.104 15.008 1.00 86.75 298 LYS A N 1
ATOM 2458 C CA . LYS A 1 298 ? 8.520 13.997 15.762 1.00 86.75 298 LYS A CA 1
ATOM 2459 C C . LYS A 1 298 ? 8.914 15.251 14.981 1.00 86.75 298 LYS A C 1
ATOM 2461 O O . LYS A 1 298 ? 8.827 16.345 15.527 1.00 86.75 298 LYS A O 1
ATOM 2466 N N . ASP A 1 299 ? 9.271 15.084 13.712 1.00 84.31 299 ASP A N 1
ATOM 2467 C CA . ASP A 1 299 ? 9.695 16.184 12.834 1.00 84.31 299 ASP A CA 1
ATOM 2468 C C . ASP A 1 299 ? 8.575 16.625 11.874 1.00 84.31 299 ASP A C 1
ATOM 2470 O O . ASP A 1 299 ? 8.768 17.431 10.965 1.00 84.31 299 ASP A O 1
ATOM 2474 N N . SER A 1 300 ? 7.372 16.082 12.064 1.00 85.56 300 SER A N 1
ATOM 2475 C CA . SER A 1 300 ? 6.222 16.337 11.208 1.00 85.56 300 SER A CA 1
ATOM 2476 C C . SER A 1 300 ? 5.459 17.581 11.685 1.00 85.56 300 SER A C 1
ATOM 2478 O O . SER A 1 300 ? 5.321 17.821 12.882 1.00 85.56 300 SER A O 1
ATOM 2480 N N . LYS A 1 301 ? 4.868 18.344 10.758 1.00 85.38 301 LYS A N 1
ATOM 2481 C CA . LYS A 1 301 ? 3.959 19.464 11.088 1.00 85.38 301 LYS A CA 1
ATOM 2482 C C . LYS A 1 301 ? 2.538 19.005 11.445 1.00 85.38 301 LYS A C 1
ATOM 2484 O O . LYS A 1 301 ? 1.641 19.831 11.637 1.00 85.38 301 LYS A O 1
ATOM 2489 N N . LEU A 1 302 ? 2.304 17.693 11.489 1.00 84.06 302 LEU A N 1
ATOM 2490 C CA . LEU A 1 302 ? 0.981 17.132 11.711 1.00 84.06 302 LEU A CA 1
ATOM 2491 C C . LEU A 1 302 ? 0.561 17.363 13.166 1.00 84.06 302 LEU A C 1
ATOM 2493 O O . LEU A 1 302 ? 1.230 16.923 14.100 1.00 84.06 302 LEU A O 1
ATOM 2497 N N . LYS A 1 303 ? -0.572 18.036 13.366 1.00 80.88 303 LYS A N 1
ATOM 2498 C CA . LYS A 1 303 ? -1.148 18.244 14.693 1.00 80.88 303 LYS A CA 1
ATOM 2499 C C . LYS A 1 303 ? -1.774 16.940 15.165 1.00 80.88 303 LYS A C 1
ATOM 2501 O O . LYS A 1 303 ? -2.805 16.501 14.650 1.00 80.88 303 LYS A O 1
ATOM 2506 N N . VAL A 1 304 ? -1.147 16.342 16.170 1.00 83.44 304 VAL A N 1
ATOM 2507 C CA . VAL A 1 304 ? -1.620 15.117 16.814 1.00 83.44 304 VAL A CA 1
ATOM 2508 C C . VAL A 1 304 ? -1.778 15.313 18.310 1.00 83.44 304 VAL A C 1
ATOM 2510 O O . VAL A 1 304 ? -1.054 16.088 18.932 1.00 83.44 304 VAL A O 1
ATOM 2513 N N . SER A 1 305 ? -2.750 14.618 18.891 1.00 81.50 305 SER A N 1
ATOM 2514 C CA . SER A 1 305 ? -3.030 14.682 20.321 1.00 81.50 305 SER A CA 1
ATOM 2515 C C . SER A 1 305 ? -3.464 13.316 20.827 1.00 81.50 305 SER A C 1
ATOM 2517 O O . SER A 1 305 ? -4.452 12.758 20.353 1.00 81.50 305 SER A O 1
ATOM 2519 N N . LEU A 1 306 ? -2.761 12.803 21.839 1.00 80.00 306 LEU A N 1
ATOM 2520 C CA . LEU A 1 306 ? -3.182 11.600 22.563 1.00 80.00 306 LEU A CA 1
ATOM 2521 C C . LEU A 1 306 ? -4.495 11.825 23.331 1.00 80.00 306 LEU A C 1
ATOM 2523 O O . LEU A 1 306 ? -5.191 10.863 23.630 1.00 80.00 306 LEU A O 1
ATOM 2527 N N . ASN A 1 307 ? -4.888 13.078 23.584 1.00 73.75 307 ASN A N 1
ATOM 2528 C CA . ASN A 1 307 ? -6.175 13.387 24.214 1.00 73.75 307 ASN A CA 1
ATOM 2529 C C . ASN A 1 307 ? -7.361 13.170 23.260 1.00 73.75 307 ASN A C 1
ATOM 2531 O O . ASN A 1 307 ? -8.499 13.112 23.711 1.00 73.75 307 ASN A O 1
ATOM 2535 N N . ASN A 1 308 ? -7.107 13.032 21.953 1.00 66.19 308 ASN A N 1
ATOM 2536 C CA . ASN A 1 308 ? -8.140 12.717 20.962 1.00 66.19 308 ASN A CA 1
ATOM 2537 C C . ASN A 1 308 ? -8.449 11.213 20.895 1.00 66.19 308 ASN A C 1
ATOM 2539 O O . ASN A 1 308 ? -9.301 10.797 20.110 1.00 66.19 308 ASN A O 1
ATOM 2543 N N . VAL A 1 309 ? -7.749 10.390 21.682 1.00 68.31 309 VAL A N 1
ATOM 2544 C CA . VAL A 1 309 ? -7.935 8.941 21.712 1.00 68.31 309 VAL A CA 1
ATOM 2545 C C . VAL A 1 309 ? -9.284 8.644 22.360 1.00 68.31 309 VAL A C 1
ATOM 2547 O O . VAL A 1 309 ? -9.420 8.581 23.580 1.00 68.31 309 VAL A O 1
ATOM 2550 N N . VAL A 1 310 ? -10.311 8.494 21.526 1.00 62.28 310 VAL A N 1
ATOM 2551 C CA . VAL A 1 310 ? -11.660 8.199 22.002 1.00 62.28 310 VAL A CA 1
ATOM 2552 C C . VAL A 1 310 ? -11.708 6.776 22.547 1.00 62.28 310 VAL A C 1
ATOM 2554 O O . VAL A 1 310 ? -11.243 5.836 21.897 1.00 62.28 310 VAL A O 1
ATOM 2557 N N . GLN A 1 311 ? -12.297 6.606 23.732 1.00 61.66 311 GLN A N 1
ATOM 2558 C CA . GLN A 1 311 ? -12.645 5.287 24.248 1.00 61.66 311 GLN A CA 1
ATOM 2559 C C . GLN A 1 311 ? -13.673 4.647 23.311 1.00 61.66 311 GLN A C 1
ATOM 2561 O O . GLN A 1 311 ? -14.803 5.116 23.174 1.00 61.66 311 GLN A O 1
ATOM 2566 N N . ILE A 1 312 ? -13.260 3.588 22.620 1.00 61.47 312 ILE A N 1
ATOM 2567 C CA . ILE A 1 312 ? -14.165 2.778 21.810 1.00 61.47 312 ILE A CA 1
ATOM 2568 C C . ILE A 1 312 ? -15.032 1.969 22.777 1.00 61.47 312 ILE A C 1
ATOM 2570 O O . ILE A 1 312 ? -14.523 1.389 23.735 1.00 61.47 312 ILE A O 1
ATOM 2574 N N . ASN A 1 313 ? -16.347 1.944 22.540 1.00 65.31 313 ASN A N 1
ATOM 2575 C CA . ASN A 1 313 ? -17.273 1.156 23.347 1.00 65.31 313 ASN A CA 1
ATOM 2576 C C . ASN A 1 313 ? -17.003 -0.341 23.127 1.00 65.31 313 ASN A C 1
ATOM 2578 O O . ASN A 1 313 ? -17.458 -0.927 22.138 1.00 65.31 313 ASN A O 1
ATOM 2582 N N . THR A 1 314 ? -16.276 -0.946 24.064 1.00 60.25 314 THR A N 1
ATOM 2583 C CA . THR A 1 314 ? -15.864 -2.355 24.051 1.00 60.25 314 THR A CA 1
ATOM 2584 C C . THR A 1 314 ? -17.048 -3.315 23.934 1.00 60.25 314 THR A C 1
ATOM 2586 O O . THR A 1 314 ? -16.915 -4.357 23.302 1.00 60.25 314 THR A O 1
ATOM 2589 N N . ASN A 1 315 ? -18.239 -2.950 24.425 1.00 63.16 315 ASN A N 1
ATOM 2590 C CA . ASN A 1 315 ? -19.433 -3.794 24.316 1.00 63.16 315 ASN A CA 1
ATOM 2591 C C . ASN A 1 315 ? -19.830 -4.084 22.867 1.00 63.16 315 ASN A C 1
ATOM 2593 O O . ASN A 1 315 ? -20.115 -5.229 22.541 1.00 63.16 315 ASN A O 1
ATOM 2597 N N . SER A 1 316 ? -19.787 -3.075 21.992 1.00 67.69 316 SER A N 1
ATOM 2598 C CA . SER A 1 316 ? -20.142 -3.253 20.575 1.00 67.69 316 SER A CA 1
ATOM 2599 C C . SER A 1 316 ? -19.174 -4.175 19.832 1.00 67.69 316 SER A C 1
ATOM 2601 O O . SER A 1 316 ? -19.544 -4.829 18.861 1.00 67.69 316 SER A O 1
ATOM 2603 N N . VAL A 1 317 ? -17.930 -4.233 20.311 1.00 61.16 317 VAL A N 1
ATOM 2604 C CA . VAL A 1 317 ? -16.886 -5.108 19.785 1.00 61.16 317 VAL A CA 1
ATOM 2605 C C . VAL A 1 317 ? -17.162 -6.546 20.187 1.00 61.16 317 VAL A C 1
ATOM 2607 O O . VAL A 1 317 ? -17.128 -7.428 19.337 1.00 61.16 317 VAL A O 1
ATOM 2610 N N . PHE A 1 318 ? -17.487 -6.772 21.461 1.00 63.09 318 PHE A N 1
ATOM 2611 C CA . PHE A 1 318 ? -17.895 -8.087 21.948 1.00 63.09 318 PHE A CA 1
ATOM 2612 C C . PHE A 1 318 ? -19.110 -8.622 21.200 1.00 63.09 318 PHE A C 1
ATOM 2614 O O . PHE A 1 318 ? -19.093 -9.776 20.789 1.00 63.09 318 PHE A O 1
ATOM 2621 N N . ASP A 1 319 ? -20.113 -7.781 20.960 1.00 71.06 319 ASP A N 1
ATOM 2622 C CA . ASP A 1 319 ? -21.326 -8.192 20.254 1.00 71.06 319 ASP A CA 1
ATOM 2623 C C . ASP A 1 319 ? -21.004 -8.589 18.795 1.00 71.06 319 ASP A C 1
ATOM 2625 O O . ASP A 1 319 ? -21.384 -9.668 18.353 1.00 71.06 319 ASP A O 1
ATOM 2629 N N . GLN A 1 320 ? -20.175 -7.813 18.080 1.00 68.56 320 GLN A N 1
ATOM 2630 C CA . GLN A 1 320 ? -19.718 -8.167 16.721 1.00 68.56 320 GLN A CA 1
ATOM 2631 C C . GLN A 1 320 ? -18.884 -9.457 16.675 1.00 68.56 320 GLN A C 1
ATOM 2633 O O . GLN A 1 320 ? -18.912 -10.189 15.682 1.00 68.56 320 GLN A O 1
ATOM 2638 N N . LEU A 1 321 ? -18.109 -9.719 17.729 1.00 65.06 321 LEU A N 1
ATOM 2639 C CA . LEU A 1 321 ? -17.305 -10.928 17.880 1.00 65.06 321 LEU A CA 1
ATOM 2640 C C . LEU A 1 321 ? -18.189 -12.151 18.167 1.00 65.06 321 LEU A C 1
ATOM 2642 O O . LEU A 1 321 ? -17.973 -13.203 17.567 1.00 65.06 321 LEU A O 1
ATOM 2646 N N . ILE A 1 322 ? -19.200 -12.009 19.028 1.00 68.94 322 ILE A N 1
ATOM 2647 C CA . ILE A 1 322 ? -20.204 -13.046 19.305 1.00 68.94 322 ILE A CA 1
ATOM 2648 C C . ILE A 1 322 ? -20.971 -13.383 18.029 1.00 68.94 322 ILE A C 1
ATOM 2650 O O . ILE A 1 322 ? -21.003 -14.551 17.646 1.00 68.94 322 ILE A O 1
ATOM 2654 N N . ASP A 1 323 ? -21.484 -12.375 17.320 1.00 71.56 323 ASP A N 1
ATOM 2655 C CA . ASP A 1 323 ? -22.201 -12.561 16.055 1.00 71.56 323 ASP A CA 1
ATOM 2656 C C . ASP A 1 323 ? -21.356 -13.347 15.043 1.00 71.56 323 ASP A C 1
ATOM 2658 O O . ASP A 1 323 ? -21.862 -14.203 14.314 1.00 71.56 323 ASP A O 1
ATOM 2662 N N . LEU A 1 324 ? -20.042 -13.094 15.005 1.00 66.94 324 LEU A N 1
ATOM 2663 C CA . LEU A 1 324 ? -19.115 -13.796 14.120 1.00 66.94 324 LEU A CA 1
ATOM 2664 C C . LEU A 1 324 ? -18.926 -15.268 14.491 1.00 66.94 324 LEU A C 1
ATOM 2666 O O . LEU A 1 324 ? -18.767 -16.102 13.600 1.00 66.94 324 LEU A O 1
ATOM 2670 N N . LEU A 1 325 ? -18.907 -15.589 15.783 1.00 65.69 325 LEU A N 1
ATOM 2671 C CA . LEU A 1 325 ? -18.833 -16.971 16.254 1.00 65.69 325 LEU A CA 1
ATOM 2672 C C . LEU A 1 325 ? -20.147 -17.706 15.966 1.00 65.69 325 LEU A C 1
ATOM 2674 O O . LEU A 1 325 ? -20.121 -18.824 15.457 1.00 65.69 325 LEU A O 1
ATOM 2678 N N . GLU A 1 326 ? -21.285 -17.056 16.215 1.00 67.69 326 GLU A N 1
ATOM 2679 C CA . GLU A 1 326 ? -22.619 -17.643 16.054 1.00 67.69 326 GLU A CA 1
ATOM 2680 C C . GLU A 1 326 ? -22.983 -17.891 14.581 1.00 67.69 326 GLU A C 1
ATOM 2682 O O . GLU A 1 326 ? -23.541 -18.937 14.243 1.00 67.69 326 GLU A O 1
ATOM 2687 N N . THR A 1 327 ? -22.605 -16.984 13.676 1.00 67.62 327 THR A N 1
ATOM 2688 C CA . THR A 1 327 ? -22.857 -17.139 12.229 1.00 67.62 327 THR A CA 1
ATOM 2689 C C . THR A 1 327 ? -21.993 -18.213 11.555 1.00 67.62 327 THR A C 1
ATOM 2691 O O . THR A 1 327 ? -22.334 -18.668 10.464 1.00 67.62 327 THR A O 1
ATOM 2694 N N . ASN A 1 328 ? -20.911 -18.677 12.194 1.00 63.56 328 ASN A N 1
ATOM 2695 C CA . ASN A 1 328 ? -19.916 -19.579 11.597 1.00 63.56 328 ASN A CA 1
ATOM 2696 C C . ASN A 1 328 ? -19.938 -21.024 12.140 1.00 63.56 328 ASN A C 1
ATOM 2698 O O . ASN A 1 328 ? -18.941 -21.744 12.022 1.00 63.56 328 ASN A O 1
ATOM 2702 N N . ASN A 1 329 ? -21.083 -21.494 12.649 1.00 55.78 329 ASN A N 1
ATOM 2703 C CA . ASN A 1 329 ? -21.292 -22.842 13.217 1.00 55.78 329 ASN A CA 1
ATOM 2704 C C . ASN A 1 329 ? -20.887 -24.052 12.337 1.00 55.78 329 ASN A C 1
ATOM 2706 O O . ASN A 1 329 ? -20.833 -25.174 12.834 1.00 55.78 329 ASN A O 1
ATOM 2710 N N . ASN A 1 330 ? -20.522 -23.845 11.065 1.00 52.03 330 ASN A N 1
ATOM 2711 C CA . ASN A 1 330 ? -20.129 -24.900 10.123 1.00 52.03 330 ASN A CA 1
ATOM 2712 C C . ASN A 1 330 ? -18.616 -25.003 9.816 1.00 52.03 330 ASN A C 1
ATOM 2714 O O . ASN A 1 330 ? -18.214 -25.887 9.058 1.00 52.03 330 ASN A O 1
ATOM 2718 N N . LEU A 1 331 ? -17.742 -24.159 10.380 1.00 54.31 331 LEU A N 1
ATOM 2719 C CA . LEU A 1 331 ? -16.300 -24.210 10.077 1.00 54.31 331 LEU A CA 1
ATOM 2720 C C . LEU A 1 331 ? -15.551 -25.199 10.983 1.00 54.31 331 LEU A C 1
ATOM 2722 O O . LEU A 1 331 ? -15.024 -24.850 12.037 1.00 54.31 331 LEU A O 1
ATOM 2726 N N . ARG A 1 332 ? -15.464 -26.449 10.519 1.00 48.25 332 ARG A N 1
ATOM 2727 C CA . ARG A 1 332 ? -14.882 -27.610 11.218 1.00 48.25 332 ARG A CA 1
ATOM 2728 C C . ARG A 1 332 ? -13.353 -27.573 11.457 1.00 48.25 332 ARG A C 1
ATOM 2730 O O . ARG A 1 332 ? -12.859 -28.379 12.226 1.00 48.25 332 ARG A O 1
ATOM 2737 N N . LEU A 1 333 ? -12.585 -26.647 10.866 1.00 43.53 333 LEU A N 1
ATOM 2738 C CA . LEU A 1 333 ? -11.109 -26.596 11.027 1.00 43.53 333 LEU A CA 1
ATOM 2739 C C . LEU A 1 333 ? -10.517 -25.184 11.218 1.00 43.53 333 LEU A C 1
ATOM 2741 O O . LEU A 1 333 ? -9.494 -25.039 11.884 1.00 43.53 333 LEU A O 1
ATOM 2745 N N . ASN A 1 334 ? -11.171 -24.129 10.716 1.00 48.00 334 ASN A N 1
ATOM 2746 C CA . ASN A 1 334 ? -10.731 -22.737 10.928 1.00 48.00 334 ASN A CA 1
ATOM 2747 C C . ASN A 1 334 ? -11.161 -22.171 12.295 1.00 48.00 334 ASN A C 1
ATOM 2749 O O . ASN A 1 334 ? -10.633 -21.154 12.745 1.00 48.00 334 ASN A O 1
ATOM 2753 N N . SER A 1 335 ? -12.088 -22.846 12.977 1.00 53.25 335 SER A N 1
ATOM 2754 C CA . SER A 1 335 ? -12.596 -22.481 14.302 1.00 53.25 335 SER A CA 1
ATOM 2755 C C . SER A 1 335 ? -11.476 -22.375 15.338 1.00 53.25 335 SER A C 1
ATOM 2757 O O . SER A 1 335 ? -11.458 -21.412 16.085 1.00 53.25 335 SER A O 1
ATOM 2759 N N . PHE A 1 336 ? -10.460 -23.242 15.324 1.00 51.44 336 PHE A N 1
ATOM 2760 C CA . PHE A 1 336 ? -9.324 -23.129 16.254 1.00 51.44 336 PHE A CA 1
ATOM 2761 C C . PHE A 1 336 ? -8.503 -21.847 16.078 1.00 51.44 336 PHE A C 1
ATOM 2763 O O . PHE A 1 336 ? -8.119 -21.234 17.072 1.00 51.44 336 PHE A O 1
ATOM 2770 N N . SER A 1 337 ? -8.226 -21.426 14.838 1.00 51.88 337 SER A N 1
ATOM 2771 C CA . SER A 1 337 ? -7.467 -20.191 14.607 1.00 51.88 337 SER A CA 1
ATOM 2772 C C . SER A 1 337 ? -8.292 -18.976 15.009 1.00 51.88 337 SER A C 1
ATOM 2774 O O . SER A 1 337 ? -7.758 -18.069 15.634 1.00 51.88 337 SER A O 1
ATOM 2776 N N . ILE A 1 338 ? -9.593 -18.983 14.716 1.00 55.22 338 ILE A N 1
ATOM 2777 C CA . ILE A 1 338 ? -10.527 -17.945 15.158 1.00 55.22 338 ILE A CA 1
ATOM 2778 C C . ILE A 1 338 ? -10.534 -17.899 16.690 1.00 55.22 338 ILE A C 1
ATOM 2780 O O . ILE A 1 338 ? -10.233 -16.868 17.269 1.00 55.22 338 ILE A O 1
ATOM 2784 N N . LEU A 1 339 ? -10.745 -19.026 17.362 1.00 56.50 339 LEU A N 1
ATOM 2785 C CA . LEU A 1 339 ? -10.816 -19.117 18.821 1.00 56.50 339 LEU A CA 1
ATOM 2786 C C . LEU A 1 339 ? -9.505 -18.734 19.512 1.00 56.50 339 LEU A C 1
ATOM 2788 O O . LEU A 1 339 ? -9.534 -18.075 20.548 1.00 56.50 339 LEU A O 1
ATOM 2792 N N . PHE A 1 340 ? -8.358 -19.074 18.928 1.00 58.91 340 PHE A N 1
ATOM 2793 C CA . PHE A 1 340 ? -7.045 -18.655 19.417 1.00 58.91 340 PHE A CA 1
ATOM 2794 C C . PHE A 1 340 ? -6.815 -17.149 19.232 1.00 58.91 340 PHE A C 1
ATOM 2796 O O . PHE A 1 340 ? -6.386 -16.464 20.159 1.00 58.91 340 PHE A O 1
ATOM 2803 N N . ASN A 1 341 ? -7.158 -16.607 18.063 1.00 58.22 341 ASN A N 1
ATOM 2804 C CA . ASN A 1 341 ? -7.038 -15.176 17.779 1.00 58.22 341 ASN A CA 1
ATOM 2805 C C . ASN A 1 341 ? -7.974 -14.360 18.680 1.00 58.22 341 ASN A C 1
ATOM 2807 O O . ASN A 1 341 ? -7.588 -13.312 19.194 1.00 58.22 341 ASN A O 1
ATOM 2811 N N . PHE A 1 342 ? -9.176 -14.883 18.926 1.00 64.19 342 PHE A N 1
ATOM 2812 C CA . PHE A 1 342 ? -10.140 -14.337 19.872 1.00 64.19 342 PHE A CA 1
ATOM 2813 C C . PHE A 1 342 ? -9.601 -14.400 21.293 1.00 64.19 342 PHE A C 1
ATOM 2815 O O . PHE A 1 342 ? -9.584 -13.385 21.970 1.00 64.19 342 PHE A O 1
ATOM 2822 N N . SER A 1 343 ? -9.078 -15.543 21.725 1.00 61.81 343 SER A N 1
ATOM 2823 C CA . SER A 1 343 ? -8.438 -15.695 23.034 1.00 61.81 343 SER A CA 1
ATOM 2824 C C . SER A 1 343 ? -7.341 -14.650 23.253 1.00 61.81 343 SER A C 1
ATOM 2826 O O . SER A 1 343 ? -7.309 -14.000 24.290 1.00 61.81 343 SER A O 1
ATOM 2828 N N . ILE A 1 344 ? -6.498 -14.393 22.249 1.00 60.03 344 ILE A N 1
ATOM 2829 C CA . ILE A 1 344 ? -5.478 -13.337 22.310 1.00 60.03 344 ILE A CA 1
ATOM 2830 C C . ILE A 1 344 ? -6.102 -11.937 22.379 1.00 60.03 344 ILE A C 1
ATOM 2832 O O . ILE A 1 344 ? -5.628 -11.103 23.150 1.00 60.03 344 ILE A O 1
ATOM 2836 N N . MET A 1 345 ? -7.162 -11.665 21.611 1.00 60.28 345 MET A N 1
ATOM 2837 C CA . MET A 1 345 ? -7.906 -10.405 21.728 1.00 60.28 345 MET A CA 1
ATOM 2838 C C . MET A 1 345 ? -8.470 -10.205 23.134 1.00 60.28 345 MET A C 1
ATOM 2840 O O . MET A 1 345 ? -8.347 -9.113 23.678 1.00 60.28 345 MET A O 1
ATOM 2844 N N . LEU A 1 346 ? -9.044 -11.256 23.720 1.00 63.16 346 LEU A N 1
ATOM 2845 C CA . LEU A 1 346 ? -9.603 -11.282 25.069 1.00 63.16 346 LEU A CA 1
ATOM 2846 C C . LEU A 1 346 ? -8.511 -11.048 26.135 1.00 63.16 346 LEU A C 1
ATOM 2848 O O . LEU A 1 346 ? -8.728 -10.282 27.072 1.00 63.16 346 LEU A O 1
ATOM 2852 N N . ILE A 1 347 ? -7.315 -11.626 25.964 1.00 61.03 347 ILE A N 1
ATOM 2853 C CA . ILE A 1 347 ? -6.150 -11.365 26.832 1.00 61.03 347 ILE A CA 1
ATOM 2854 C C . ILE A 1 347 ? -5.741 -9.893 26.756 1.00 61.03 347 ILE A C 1
ATOM 2856 O O . ILE A 1 347 ? -5.653 -9.233 27.788 1.00 61.03 347 ILE A O 1
ATOM 2860 N N . LYS A 1 348 ? -5.545 -9.356 25.544 1.00 56.47 348 LYS A N 1
ATOM 2861 C CA . LYS A 1 348 ? -5.165 -7.946 25.351 1.00 56.47 348 LYS A CA 1
ATOM 2862 C C . LYS A 1 348 ? -6.219 -6.987 25.908 1.00 56.47 348 LYS A C 1
ATOM 2864 O O . LYS A 1 348 ? -5.878 -5.943 26.455 1.00 56.47 348 LYS A O 1
ATOM 2869 N N . LEU A 1 349 ? -7.497 -7.344 25.791 1.00 55.69 349 LEU A N 1
ATOM 2870 C CA . LEU A 1 349 ? -8.617 -6.635 26.410 1.00 55.69 349 LEU A CA 1
ATOM 2871 C C . LEU A 1 349 ? -8.463 -6.554 27.928 1.00 55.69 349 LEU A C 1
ATOM 2873 O O . LEU A 1 349 ? -8.576 -5.466 28.487 1.00 55.69 349 LEU A O 1
ATOM 2877 N N . ASN A 1 350 ? -8.168 -7.672 28.591 1.00 57.22 350 ASN A N 1
ATOM 2878 C CA . ASN A 1 350 ? -7.928 -7.681 30.033 1.00 57.22 350 ASN A CA 1
ATOM 2879 C C . ASN A 1 350 ? -6.695 -6.846 30.412 1.00 57.22 350 ASN A C 1
ATOM 2881 O O . ASN A 1 350 ? -6.780 -6.017 31.315 1.00 57.22 350 ASN A O 1
ATOM 2885 N N . GLU A 1 351 ? -5.583 -6.976 29.686 1.00 56.78 351 GLU A N 1
ATOM 2886 C CA . GLU A 1 351 ? -4.370 -6.184 29.945 1.00 56.78 351 GLU A CA 1
ATOM 2887 C C . GLU A 1 351 ? -4.631 -4.671 29.867 1.00 56.78 351 GLU A C 1
ATOM 2889 O O . GLU A 1 351 ? -4.157 -3.912 30.714 1.00 56.78 351 GLU A O 1
ATOM 2894 N N . LEU A 1 352 ? -5.427 -4.230 28.887 1.00 52.34 352 LEU A N 1
ATOM 2895 C CA . LEU A 1 352 ? -5.767 -2.818 28.693 1.00 52.34 352 LEU A CA 1
ATOM 2896 C C . LEU A 1 352 ? -6.822 -2.295 29.679 1.00 52.34 352 LEU A C 1
ATOM 2898 O O . LEU A 1 352 ? -6.855 -1.093 29.937 1.00 52.34 352 LEU A O 1
ATOM 2902 N N . THR A 1 353 ? -7.682 -3.165 30.216 1.00 53.22 353 THR A N 1
ATOM 2903 C CA . THR A 1 353 ? -8.787 -2.759 31.104 1.00 53.22 353 THR A CA 1
ATOM 2904 C C . THR A 1 353 ? -8.352 -2.668 32.572 1.00 53.22 353 THR A C 1
ATOM 2906 O O . THR A 1 353 ? -8.879 -1.829 33.297 1.00 53.22 353 THR A O 1
ATOM 2909 N N . TYR A 1 354 ? -7.376 -3.473 33.014 1.00 50.91 354 TYR A N 1
ATOM 2910 C CA . TYR A 1 354 ? -7.077 -3.644 34.448 1.00 50.91 354 TYR A CA 1
ATOM 2911 C C . TYR A 1 354 ? -5.795 -2.965 34.974 1.00 50.91 354 TYR A C 1
ATOM 2913 O O . TYR A 1 354 ? -5.547 -3.001 36.177 1.00 50.91 354 TYR A O 1
ATOM 2921 N N . GLY A 1 355 ? -5.006 -2.277 34.139 1.00 51.03 355 GLY A N 1
ATOM 2922 C CA . GLY A 1 355 ? -3.798 -1.565 34.596 1.00 51.03 355 GLY A CA 1
ATOM 2923 C C . GLY A 1 355 ? -2.740 -2.471 35.262 1.00 51.03 355 GLY A C 1
ATOM 2924 O O . GLY A 1 355 ? -2.870 -3.692 35.312 1.00 51.03 355 GLY A O 1
ATOM 2925 N N . GLU A 1 356 ? -1.643 -1.889 35.764 1.00 48.56 356 GLU A N 1
ATOM 2926 C CA . GLU A 1 356 ? -0.546 -2.661 36.387 1.00 48.56 356 GLU A CA 1
ATOM 2927 C C . GLU A 1 356 ? -0.885 -3.254 37.768 1.00 48.56 356 GLU A C 1
ATOM 2929 O O . GLU A 1 356 ? -0.170 -4.144 38.236 1.00 48.56 356 GLU A O 1
ATOM 2934 N N . GLU A 1 357 ? -1.940 -2.776 38.431 1.00 45.69 357 GLU A N 1
ATOM 2935 C CA . GLU A 1 357 ? -2.256 -3.170 39.810 1.00 45.69 357 GLU A CA 1
ATOM 2936 C C . GLU A 1 357 ? -2.913 -4.556 39.905 1.00 45.69 357 GLU A C 1
ATOM 2938 O O . GLU A 1 357 ? -2.750 -5.232 40.920 1.00 45.69 357 GLU A O 1
ATOM 2943 N N . ASP A 1 358 ? -3.518 -5.061 38.823 1.00 50.88 358 ASP A N 1
ATOM 2944 C CA . ASP A 1 358 ? -4.196 -6.366 38.805 1.00 50.88 358 ASP A CA 1
ATOM 2945 C C . ASP A 1 358 ? -3.380 -7.482 38.119 1.00 50.88 358 ASP A C 1
ATOM 2947 O O . ASP A 1 358 ? -3.884 -8.357 37.405 1.00 50.88 358 ASP A O 1
ATOM 2951 N N . LYS A 1 359 ? -2.062 -7.497 38.375 1.00 50.22 359 LYS A N 1
ATOM 2952 C CA . LYS A 1 359 ? -1.125 -8.529 37.878 1.00 50.22 359 LYS A CA 1
ATOM 2953 C C . LYS A 1 359 ? -1.571 -9.962 38.191 1.00 50.22 359 LYS A C 1
ATOM 2955 O O . LYS A 1 359 ? -1.208 -10.871 37.452 1.00 50.22 359 LYS A O 1
ATOM 2960 N N . ARG A 1 360 ? -2.369 -10.192 39.242 1.00 48.06 360 ARG A N 1
ATOM 2961 C CA . ARG A 1 360 ? -2.868 -11.532 39.612 1.00 48.06 360 ARG A CA 1
ATOM 2962 C C . ARG A 1 360 ? -3.944 -12.054 38.662 1.00 48.06 360 ARG A C 1
ATOM 2964 O O . ARG A 1 360 ? -3.895 -13.230 38.315 1.00 48.06 360 ARG A O 1
ATOM 2971 N N . ILE A 1 361 ? -4.865 -11.202 38.209 1.00 46.00 361 ILE A N 1
ATOM 2972 C CA . ILE A 1 361 ? -5.902 -11.580 37.237 1.00 46.00 361 ILE A CA 1
ATOM 2973 C C . ILE A 1 361 ? -5.261 -11.837 35.869 1.00 46.00 361 ILE A C 1
ATOM 2975 O O . ILE A 1 361 ? -5.540 -12.856 35.239 1.00 46.00 361 ILE A O 1
ATOM 2979 N N . ASN A 1 362 ? -4.316 -10.990 35.450 1.00 48.75 362 ASN A N 1
ATOM 2980 C CA . ASN A 1 362 ? -3.548 -11.226 34.224 1.00 48.75 362 ASN A CA 1
ATOM 2981 C C . ASN A 1 362 ? -2.697 -12.500 34.308 1.00 48.75 362 ASN A C 1
ATOM 2983 O O . ASN A 1 362 ? -2.680 -13.276 33.357 1.00 48.75 362 ASN A O 1
ATOM 2987 N N . GLN A 1 363 ? -2.057 -12.779 35.449 1.00 53.91 363 GLN A N 1
ATOM 2988 C CA . GLN A 1 363 ? -1.325 -14.030 35.665 1.00 53.91 363 GLN A CA 1
ATOM 2989 C C . GLN A 1 363 ? -2.256 -15.252 35.639 1.00 53.91 363 GLN A C 1
ATOM 2991 O O . GLN A 1 363 ? -1.871 -16.284 35.098 1.00 53.91 363 GLN A O 1
ATOM 2996 N N . TYR A 1 364 ? -3.475 -15.141 36.178 1.00 54.66 364 TYR A N 1
ATOM 2997 C CA . TYR A 1 364 ? -4.489 -16.196 36.117 1.00 54.66 364 TYR A CA 1
ATOM 2998 C C . TYR A 1 364 ? -4.900 -16.498 34.676 1.00 54.66 364 TYR A C 1
ATOM 3000 O O . TYR A 1 364 ? -4.828 -17.651 34.268 1.00 54.66 364 TYR A O 1
ATOM 3008 N N . TYR A 1 365 ? -5.250 -15.483 33.879 1.00 53.00 365 TYR A N 1
ATOM 3009 C CA . TYR A 1 365 ? -5.587 -15.696 32.470 1.00 53.00 365 TYR A CA 1
ATOM 3010 C C . TYR A 1 365 ? -4.381 -16.194 31.670 1.00 53.00 365 TYR A C 1
ATOM 3012 O O . TYR A 1 365 ? -4.524 -17.123 30.886 1.00 53.00 365 TYR A O 1
ATOM 3020 N N . LEU A 1 366 ? -3.179 -15.660 31.897 1.00 51.59 366 LEU A N 1
ATOM 3021 C CA . LEU A 1 366 ? -1.953 -16.151 31.259 1.00 51.59 366 LEU A CA 1
ATOM 3022 C C . LEU A 1 366 ? -1.664 -17.616 31.599 1.00 51.59 366 LEU A C 1
ATOM 3024 O O . LEU A 1 366 ? -1.265 -18.369 30.713 1.00 51.59 366 LEU A O 1
ATOM 3028 N N . ASN A 1 367 ? -1.871 -18.026 32.852 1.00 53.81 367 ASN A N 1
ATOM 3029 C CA . ASN A 1 367 ? -1.739 -19.420 33.269 1.00 53.81 367 ASN A CA 1
ATOM 3030 C C . ASN A 1 367 ? -2.847 -20.276 32.645 1.00 53.81 367 ASN A C 1
ATOM 3032 O O . ASN A 1 367 ? -2.531 -21.279 32.026 1.00 53.81 367 ASN A O 1
ATOM 3036 N N . TYR A 1 368 ? -4.104 -19.827 32.678 1.00 56.31 368 TYR A N 1
ATOM 3037 C CA . TYR A 1 368 ? -5.234 -20.496 32.030 1.00 56.31 368 TYR A CA 1
ATOM 3038 C C . TYR A 1 368 ? -4.995 -20.706 30.530 1.00 56.31 368 TYR A C 1
ATOM 3040 O O . TYR A 1 368 ? -5.215 -21.795 30.014 1.00 56.31 368 TYR A O 1
ATOM 3048 N N . PHE A 1 369 ? -4.481 -19.701 29.818 1.00 52.72 369 PHE A N 1
ATOM 3049 C CA . PHE A 1 369 ? -4.163 -19.806 28.394 1.00 52.72 369 PHE A CA 1
ATOM 3050 C C . PHE A 1 369 ? -2.892 -20.609 28.116 1.00 52.72 369 PHE A C 1
ATOM 3052 O O . PHE A 1 369 ? -2.824 -21.260 27.075 1.00 52.72 369 PHE A O 1
ATOM 3059 N N . ARG A 1 370 ? -1.902 -20.610 29.022 1.00 52.84 370 ARG A N 1
ATOM 3060 C CA . ARG A 1 370 ? -0.763 -21.542 28.967 1.00 52.84 370 ARG A CA 1
ATOM 3061 C C . ARG A 1 370 ? -1.219 -22.975 29.150 1.00 52.84 370 ARG A C 1
ATOM 3063 O O . ARG A 1 370 ? -0.774 -23.826 28.394 1.00 52.84 370 ARG A O 1
ATOM 3070 N N . ASP A 1 371 ? -2.113 -23.219 30.095 1.00 52.84 371 ASP A N 1
ATOM 3071 C CA . ASP A 1 371 ? -2.705 -24.525 30.335 1.00 52.84 371 ASP A CA 1
ATOM 3072 C C . ASP A 1 371 ? -3.553 -24.933 29.131 1.00 52.84 371 ASP A C 1
ATOM 3074 O O . ASP A 1 371 ? -3.440 -26.063 28.677 1.00 52.84 371 ASP A O 1
ATOM 3078 N N . LEU A 1 372 ? -4.286 -24.002 28.508 1.00 52.09 372 LEU A N 1
ATOM 3079 C CA . LEU A 1 372 ? -5.010 -24.241 27.258 1.00 52.09 372 LEU A CA 1
ATOM 3080 C C . LEU A 1 372 ? -4.055 -24.553 26.093 1.00 52.09 372 LEU A C 1
ATOM 3082 O O . LEU A 1 372 ? -4.291 -25.487 25.337 1.00 52.09 372 LEU A O 1
ATOM 3086 N N . GLN A 1 373 ? -2.956 -23.806 25.936 1.00 47.66 373 GLN A N 1
ATOM 3087 C CA . GLN A 1 373 ? -1.924 -24.068 24.924 1.00 47.66 373 GLN A CA 1
ATOM 3088 C C . GLN A 1 373 ? -1.217 -25.401 25.160 1.00 47.66 373 GLN A C 1
ATOM 3090 O O . GLN A 1 373 ? -0.950 -26.124 24.201 1.00 47.66 373 GLN A O 1
ATOM 3095 N N . PHE A 1 374 ? -0.912 -25.720 26.417 1.00 50.53 374 PHE A N 1
ATOM 3096 C CA . PHE A 1 374 ? -0.304 -26.976 26.820 1.00 50.53 374 PHE A CA 1
ATOM 3097 C C . PHE A 1 374 ? -1.269 -28.119 26.541 1.00 50.53 374 PHE A C 1
ATOM 3099 O O . PHE A 1 374 ? -0.885 -29.042 25.845 1.00 50.53 374 PHE A O 1
ATOM 3106 N N . GLN A 1 375 ? -2.535 -28.004 26.942 1.00 49.97 375 GLN A N 1
ATOM 3107 C CA . GLN A 1 375 ? -3.593 -28.953 26.607 1.00 49.97 375 GLN A CA 1
ATOM 3108 C C . GLN A 1 375 ? -3.747 -29.101 25.092 1.00 49.97 375 GLN A C 1
ATOM 3110 O O . GLN A 1 375 ? -3.806 -30.224 24.630 1.00 49.97 375 GLN A O 1
ATOM 3115 N N . ILE A 1 376 ? -3.708 -28.028 24.292 1.00 45.38 376 ILE A N 1
ATOM 3116 C CA . ILE A 1 376 ? -3.761 -28.084 22.815 1.00 45.38 376 ILE A CA 1
ATOM 3117 C C . ILE A 1 376 ? -2.514 -28.765 22.214 1.00 45.38 376 ILE A C 1
ATOM 3119 O O . ILE A 1 376 ? -2.613 -29.496 21.227 1.00 45.38 376 ILE A O 1
ATOM 3123 N N . SER A 1 377 ? -1.330 -28.528 22.779 1.00 45.34 377 SER A N 1
ATOM 3124 C CA . SER A 1 377 ? -0.060 -29.147 22.368 1.00 45.34 377 SER A CA 1
ATOM 3125 C C . SER A 1 377 ? 0.001 -30.630 22.747 1.00 45.34 377 SER A C 1
ATOM 3127 O O . SER A 1 377 ? 0.453 -31.468 21.965 1.00 45.34 377 SER A O 1
ATOM 3129 N N . ASP A 1 378 ? -0.484 -30.962 23.937 1.00 42.19 378 ASP A N 1
ATOM 3130 C CA . ASP A 1 378 ? -0.625 -32.322 24.443 1.00 42.19 378 ASP A CA 1
ATOM 3131 C C . ASP A 1 378 ? -1.703 -33.072 23.640 1.00 42.19 378 ASP A C 1
ATOM 3133 O O . ASP A 1 378 ? -1.499 -34.208 23.230 1.00 42.19 378 ASP A O 1
ATOM 3137 N N . PHE A 1 379 ? -2.784 -32.387 23.256 1.00 39.19 379 PHE A N 1
ATOM 3138 C CA . PHE A 1 379 ? -3.848 -32.888 22.380 1.00 39.19 379 PHE A CA 1
ATOM 3139 C C . PHE A 1 379 ? -3.344 -33.201 20.965 1.00 39.19 379 PHE A C 1
ATOM 3141 O O . PHE A 1 379 ? -3.669 -34.246 20.413 1.00 39.19 379 PHE A O 1
ATOM 3148 N N . LYS A 1 380 ? -2.488 -32.346 20.382 1.00 44.47 380 LYS A N 1
ATOM 3149 C CA . LYS A 1 380 ? -1.820 -32.623 19.093 1.00 44.47 380 LYS A CA 1
ATOM 3150 C C . LYS A 1 380 ? -0.876 -33.824 19.139 1.00 44.47 380 LYS A C 1
ATOM 3152 O O . LYS A 1 380 ? -0.580 -34.382 18.086 1.00 44.47 380 LYS A O 1
ATOM 3157 N N . SER A 1 381 ? -0.345 -34.156 20.315 1.00 41.50 381 SER A N 1
ATOM 3158 C CA . SER A 1 381 ? 0.724 -35.147 20.460 1.00 41.50 381 SER A CA 1
ATOM 3159 C C . SER A 1 381 ? 0.266 -36.486 21.022 1.00 41.50 381 SER A C 1
ATOM 3161 O O . SER A 1 381 ? 0.966 -37.470 20.787 1.00 41.50 381 SER A O 1
ATOM 3163 N N . ARG A 1 382 ? -0.865 -36.554 21.741 1.00 38.16 382 ARG A N 1
ATOM 3164 C CA . ARG A 1 382 ? -1.187 -37.752 22.521 1.00 38.16 382 ARG A CA 1
ATOM 3165 C C . ARG A 1 382 ? -2.281 -38.660 21.979 1.00 38.16 382 ARG A C 1
ATOM 3167 O O . ARG A 1 382 ? -2.004 -39.851 21.989 1.00 38.16 382 ARG A O 1
ATOM 3174 N N . TYR A 1 383 ? -3.468 -38.223 21.538 1.00 43.22 383 TYR A N 1
ATOM 3175 C CA . TYR A 1 383 ? -4.551 -39.224 21.462 1.00 43.22 383 TYR A CA 1
ATOM 3176 C C . TYR A 1 383 ? -5.719 -39.023 20.485 1.00 43.22 383 TYR A C 1
ATOM 3178 O O . TYR A 1 383 ? -6.291 -37.944 20.342 1.00 43.22 383 TYR A O 1
ATOM 3186 N N . ASP A 1 384 ? -6.065 -40.179 19.901 1.00 46.00 384 ASP A N 1
ATOM 3187 C CA . ASP A 1 384 ? -7.392 -40.716 19.579 1.00 46.00 384 ASP A CA 1
ATOM 3188 C C . ASP A 1 384 ? -8.365 -40.621 20.782 1.00 46.00 384 ASP A C 1
ATOM 3190 O O . ASP A 1 384 ? -7.978 -40.739 21.941 1.00 46.00 384 ASP A O 1
ATOM 3194 N N . ILE A 1 385 ? -9.635 -40.334 20.514 1.00 45.97 385 ILE A N 1
ATOM 3195 C CA . ILE A 1 385 ? -10.474 -39.409 21.296 1.00 45.97 385 ILE A CA 1
ATOM 3196 C C . ILE A 1 385 ? -11.495 -40.160 22.175 1.00 45.97 385 ILE A C 1
ATOM 3198 O O . ILE A 1 385 ? -12.643 -40.338 21.771 1.00 45.97 385 ILE A O 1
ATOM 3202 N N . SER A 1 386 ? -11.134 -40.559 23.406 1.00 33.91 386 SER A N 1
ATOM 3203 C CA . SER A 1 386 ? -12.086 -41.268 24.296 1.00 33.91 386 SER A CA 1
ATOM 3204 C C . SER A 1 386 ? -12.283 -40.745 25.731 1.00 33.91 386 SER A C 1
ATOM 3206 O O . SER A 1 386 ? -13.157 -41.265 26.420 1.00 33.91 386 SER A O 1
ATOM 3208 N N . GLU A 1 387 ? -11.599 -39.697 26.208 1.00 41.12 387 GLU A N 1
ATOM 3209 C CA . GLU A 1 387 ? -11.709 -39.269 27.626 1.00 41.12 387 GLU A CA 1
ATOM 3210 C C . GLU A 1 387 ? -11.962 -37.763 27.846 1.00 41.12 387 GLU A C 1
ATOM 3212 O O . GLU A 1 387 ? -11.189 -37.076 28.504 1.00 41.12 387 GLU A O 1
ATOM 3217 N N . PHE A 1 388 ? -13.084 -37.220 27.353 1.00 41.09 388 PHE A N 1
ATOM 3218 C CA . PHE A 1 388 ? -13.424 -35.791 27.545 1.00 41.09 388 PHE A CA 1
ATOM 3219 C C . PHE A 1 388 ? -14.709 -35.509 28.347 1.00 41.09 388 PHE A C 1
ATOM 3221 O O . PHE A 1 388 ? -15.362 -34.486 28.151 1.00 41.09 388 PHE A O 1
ATOM 3228 N N . LYS A 1 389 ? -15.097 -36.394 29.277 1.00 38.97 389 LYS A N 1
ATOM 3229 C CA . LYS A 1 389 ? -16.312 -36.204 30.101 1.00 38.97 389 LYS A CA 1
ATOM 3230 C C . LYS A 1 389 ? -16.105 -35.511 31.457 1.00 38.97 389 LYS A C 1
ATOM 3232 O O . LYS A 1 389 ? -17.103 -35.136 32.062 1.00 38.97 389 LYS A O 1
ATOM 3237 N N . LEU A 1 390 ? -14.873 -35.291 31.931 1.00 37.78 390 LEU A N 1
ATOM 3238 C CA . LEU A 1 390 ? -14.645 -34.764 33.292 1.00 37.78 390 LEU A CA 1
ATOM 3239 C C . LEU A 1 390 ? -14.429 -33.241 33.403 1.00 37.78 390 LEU A C 1
ATOM 3241 O O . LEU A 1 390 ? -14.720 -32.666 34.446 1.00 37.78 390 LEU A O 1
ATOM 3245 N N . ILE A 1 391 ? -13.987 -32.559 32.344 1.00 40.66 391 ILE A N 1
ATOM 3246 C CA . ILE A 1 391 ? -13.471 -31.176 32.454 1.00 40.66 391 ILE A CA 1
ATOM 3247 C C . ILE A 1 391 ? -14.586 -30.119 32.620 1.00 40.66 391 ILE A C 1
ATOM 3249 O O . ILE A 1 391 ? -14.364 -29.052 33.186 1.00 40.66 391 ILE A O 1
ATOM 3253 N N . ASN A 1 392 ? -15.820 -30.416 32.200 1.00 36.31 392 ASN A N 1
ATOM 3254 C CA . ASN A 1 392 ? -16.901 -29.422 32.175 1.00 36.31 392 ASN A CA 1
ATOM 3255 C C . ASN A 1 392 ? -17.556 -29.166 33.551 1.00 36.31 392 ASN A C 1
ATOM 3257 O O . ASN A 1 392 ? -18.156 -28.115 33.761 1.00 36.31 392 ASN A O 1
ATOM 3261 N N . ASN A 1 393 ? -17.435 -30.105 34.497 1.00 35.91 393 ASN A N 1
ATOM 3262 C CA . ASN A 1 393 ? -18.016 -29.963 35.838 1.00 35.91 393 ASN A CA 1
ATOM 3263 C C . ASN A 1 393 ? -17.058 -29.298 36.837 1.00 35.91 393 ASN A C 1
ATOM 3265 O O . ASN A 1 393 ? -17.521 -28.631 37.758 1.00 35.91 393 ASN A O 1
ATOM 3269 N N . GLU A 1 394 ? -15.742 -29.413 36.646 1.00 36.88 394 GLU A N 1
ATOM 3270 C CA . GLU A 1 394 ? -14.763 -28.789 37.547 1.00 36.88 394 GLU A CA 1
ATOM 3271 C C . GLU A 1 394 ? -14.612 -27.279 37.298 1.00 36.88 394 GLU A C 1
ATOM 3273 O O . GLU A 1 394 ? -14.451 -26.509 38.244 1.00 36.88 394 GLU A O 1
ATOM 3278 N N . LEU A 1 395 ? -14.773 -26.816 36.052 1.00 35.59 395 LEU A N 1
ATOM 3279 C CA . LEU A 1 395 ? -14.631 -25.394 35.702 1.00 35.59 395 LEU A CA 1
ATOM 3280 C C . LEU A 1 395 ? -15.716 -24.488 36.316 1.00 35.59 395 LEU A C 1
ATOM 3282 O O . LEU A 1 395 ? -15.427 -23.341 36.652 1.00 35.59 395 LEU A O 1
ATOM 3286 N N . ASN A 1 396 ? -16.934 -24.999 36.534 1.00 36.47 396 ASN A N 1
ATOM 3287 C CA . ASN A 1 396 ? -18.002 -24.252 37.215 1.00 36.47 396 ASN A CA 1
ATOM 3288 C C . ASN A 1 396 ? -17.801 -24.169 38.738 1.00 36.47 396 ASN A C 1
ATOM 3290 O O . ASN A 1 396 ? -18.267 -23.222 39.367 1.00 36.47 396 ASN A O 1
ATOM 3294 N N . ILE A 1 397 ? -17.101 -25.137 39.334 1.00 35.66 397 ILE A N 1
ATOM 3295 C CA . ILE A 1 397 ? -16.874 -25.203 40.785 1.00 35.66 397 ILE A CA 1
ATOM 3296 C C . ILE A 1 397 ? -15.691 -24.305 41.183 1.00 35.66 397 ILE A C 1
ATOM 3298 O O . ILE A 1 397 ? -15.762 -23.583 42.176 1.00 35.66 397 ILE A O 1
ATOM 3302 N N . ILE A 1 398 ? -14.643 -24.248 40.355 1.00 35.78 398 ILE A N 1
ATOM 3303 C CA . ILE A 1 398 ? -13.417 -23.486 40.647 1.00 35.78 398 ILE A CA 1
ATOM 3304 C C . ILE A 1 398 ? -13.655 -21.960 40.690 1.00 35.78 398 ILE A C 1
ATOM 3306 O O . ILE A 1 398 ? -12.983 -21.259 41.444 1.00 35.78 398 ILE A O 1
ATOM 3310 N N . TYR A 1 399 ? -14.624 -21.419 39.942 1.00 35.00 399 TYR A N 1
ATOM 3311 C CA . TYR A 1 399 ? -14.869 -19.967 39.897 1.00 35.00 399 TYR A CA 1
ATOM 3312 C C . TYR A 1 399 ? -15.661 -19.431 41.108 1.00 35.00 399 TYR A C 1
ATOM 3314 O O . TYR A 1 399 ? -15.406 -18.315 41.577 1.00 35.00 399 TYR A O 1
ATOM 3322 N N . CYS A 1 400 ? -16.590 -20.227 41.652 1.00 36.06 400 CYS A N 1
ATOM 3323 C CA . CYS A 1 400 ? -17.387 -19.847 42.824 1.00 36.06 400 CYS A CA 1
ATOM 3324 C C . CYS A 1 400 ? -16.574 -19.868 44.126 1.00 36.06 400 CYS A C 1
ATOM 3326 O O . CYS A 1 400 ? -16.784 -19.005 44.979 1.00 36.06 400 CYS A O 1
ATOM 3328 N N . ASP A 1 401 ? -15.613 -20.786 44.259 1.00 35.38 401 ASP A N 1
ATOM 3329 C CA . ASP A 1 401 ? -14.810 -20.906 45.481 1.00 35.38 401 ASP A CA 1
ATOM 3330 C C . ASP A 1 401 ? -13.669 -19.874 45.571 1.00 35.38 401 ASP A C 1
ATOM 3332 O O . ASP A 1 401 ? -13.297 -19.468 46.672 1.00 35.38 401 ASP A O 1
ATOM 3336 N N . TYR A 1 402 ? -13.132 -19.387 44.442 1.00 30.83 402 TYR A N 1
ATOM 3337 C CA . TYR A 1 402 ? -11.939 -18.521 44.446 1.00 30.83 402 TYR A CA 1
ATOM 3338 C C . TYR A 1 402 ? -12.208 -17.010 44.461 1.00 30.83 402 TYR A C 1
ATOM 3340 O O . TYR A 1 402 ? -11.346 -16.245 44.895 1.00 30.83 402 TYR A O 1
ATOM 3348 N N . THR A 1 403 ? -13.372 -16.549 43.995 1.00 39.16 403 THR A N 1
ATOM 3349 C CA . THR A 1 403 ? -13.670 -15.105 43.898 1.00 39.16 403 THR A CA 1
ATOM 3350 C C . THR A 1 403 ? -14.329 -14.532 45.156 1.00 39.16 403 THR A C 1
ATOM 3352 O O . THR A 1 403 ? -14.379 -13.316 45.321 1.00 39.16 403 THR A O 1
ATOM 3355 N N . GLY A 1 404 ? -14.836 -15.376 46.063 1.00 39.53 404 GLY A N 1
ATOM 3356 C CA . GLY A 1 404 ? -15.525 -14.930 47.281 1.00 39.53 404 GLY A CA 1
ATOM 3357 C C . GLY A 1 404 ? -16.797 -14.103 47.027 1.00 39.53 404 GLY A C 1
ATOM 3358 O O . GLY A 1 404 ? -17.332 -13.503 47.962 1.00 39.53 404 GLY A O 1
ATOM 3359 N N . ILE A 1 405 ? -17.295 -14.055 45.784 1.00 44.94 405 ILE A N 1
ATOM 3360 C CA . ILE A 1 405 ? -18.435 -13.226 45.378 1.00 44.94 405 ILE A CA 1
ATOM 3361 C C . ILE A 1 405 ? -19.719 -13.868 45.908 1.00 44.94 405 ILE A C 1
ATOM 3363 O O . ILE A 1 405 ? -20.305 -14.754 45.292 1.00 44.94 405 ILE A O 1
ATOM 3367 N N . LYS A 1 406 ? -20.173 -13.408 47.077 1.00 38.81 406 LYS A N 1
ATOM 3368 C CA . LYS A 1 406 ? -21.438 -13.848 47.685 1.00 38.81 406 LYS A CA 1
ATOM 3369 C C . LYS A 1 406 ? -22.677 -13.141 47.128 1.00 38.81 406 LYS A C 1
ATOM 3371 O O . LYS A 1 406 ? -23.781 -13.554 47.468 1.00 38.81 406 LYS A O 1
ATOM 3376 N N . ASN A 1 407 ? -22.542 -12.104 46.293 1.00 42.00 407 ASN A N 1
ATOM 3377 C CA . ASN A 1 407 ? -23.715 -11.407 45.761 1.00 42.00 407 ASN A CA 1
ATOM 3378 C C . ASN A 1 407 ? -23.459 -10.713 44.409 1.00 42.00 407 ASN A C 1
ATOM 3380 O O . ASN A 1 407 ? -22.863 -9.644 44.337 1.00 42.00 407 ASN A O 1
ATOM 3384 N N . ILE A 1 408 ? -23.966 -11.314 43.328 1.00 41.16 408 ILE A N 1
ATOM 3385 C CA . ILE A 1 408 ? -23.898 -10.804 41.941 1.00 41.16 408 ILE A CA 1
ATOM 3386 C C . ILE A 1 408 ? -24.642 -9.462 41.775 1.00 41.16 408 ILE A C 1
ATOM 3388 O O . ILE A 1 408 ? -24.331 -8.674 40.883 1.00 41.16 408 ILE A O 1
ATOM 3392 N N . ASN A 1 409 ? -25.598 -9.161 42.658 1.00 43.84 409 ASN A N 1
ATOM 3393 C CA . ASN A 1 409 ? -26.467 -7.989 42.537 1.00 43.84 409 ASN A CA 1
ATOM 3394 C C . ASN A 1 409 ? -25.779 -6.646 42.843 1.00 43.84 409 ASN A C 1
ATOM 3396 O O . ASN A 1 409 ? -26.280 -5.612 42.405 1.00 43.84 409 ASN A O 1
ATOM 3400 N N . GLU A 1 410 ? -24.640 -6.636 43.544 1.00 43.53 410 GLU A N 1
ATOM 3401 C CA . GLU A 1 410 ? -23.945 -5.395 43.935 1.00 43.53 410 GLU A CA 1
ATOM 3402 C C . GLU A 1 410 ? -23.097 -4.785 42.803 1.00 43.53 410 GLU A C 1
ATOM 3404 O O . GLU A 1 410 ? -22.832 -3.586 42.811 1.00 43.53 410 GLU A O 1
ATOM 3409 N N . PHE A 1 411 ? -22.751 -5.568 41.776 1.00 44.94 411 PHE A N 1
ATOM 3410 C CA . PHE A 1 411 ? -21.880 -5.135 40.674 1.00 44.94 411 PHE A CA 1
ATOM 3411 C C . PHE A 1 411 ? -22.621 -4.884 39.351 1.00 44.94 411 PHE A C 1
ATOM 3413 O O . PHE A 1 411 ? -22.003 -4.572 38.334 1.00 44.94 411 PHE A O 1
ATOM 3420 N N . ASN A 1 412 ? -23.958 -4.940 39.345 1.00 46.28 412 ASN A N 1
ATOM 3421 C CA . ASN A 1 412 ? -24.784 -4.784 38.136 1.00 46.28 412 ASN A CA 1
ATOM 3422 C C . ASN A 1 412 ? -24.664 -3.418 37.429 1.00 46.28 412 ASN A C 1
ATOM 3424 O O . ASN A 1 412 ? -25.159 -3.265 36.311 1.00 46.28 412 ASN A O 1
ATOM 3428 N N . ASN A 1 413 ? -24.004 -2.431 38.037 1.00 47.44 413 ASN A N 1
ATOM 3429 C CA . ASN A 1 413 ? -23.728 -1.131 37.419 1.00 47.44 413 ASN A CA 1
ATOM 3430 C C . ASN A 1 413 ? -22.250 -0.908 37.077 1.00 47.44 413 ASN A C 1
ATOM 3432 O O . ASN A 1 413 ? -21.935 0.090 36.433 1.00 47.44 413 ASN A O 1
ATOM 3436 N N . ASP A 1 414 ? -21.360 -1.827 37.451 1.00 52.16 414 ASP A N 1
ATOM 3437 C CA . ASP A 1 414 ? -19.951 -1.726 37.101 1.00 52.16 414 ASP A CA 1
ATOM 3438 C C . ASP A 1 414 ? -19.745 -2.191 35.651 1.00 52.16 414 ASP A C 1
ATOM 3440 O O . ASP A 1 414 ? -19.980 -3.349 35.289 1.00 52.16 414 ASP A O 1
ATOM 3444 N N . LEU A 1 415 ? -19.327 -1.257 34.794 1.00 48.53 415 LEU A N 1
ATOM 3445 C CA . LEU A 1 415 ? -19.024 -1.519 33.389 1.00 48.53 415 LEU A CA 1
ATOM 3446 C C . LEU A 1 415 ? -17.933 -2.592 33.241 1.00 48.53 415 LEU A C 1
ATOM 3448 O O . LEU A 1 415 ? -17.994 -3.394 32.310 1.00 48.53 415 LEU A O 1
ATOM 3452 N N . ASN A 1 416 ? -16.985 -2.656 34.179 1.00 47.19 416 ASN A N 1
ATOM 3453 C CA . ASN A 1 416 ? -15.933 -3.665 34.184 1.00 47.19 416 ASN A CA 1
ATOM 3454 C C . ASN A 1 416 ? -16.493 -5.052 34.511 1.00 47.19 416 ASN A C 1
ATOM 3456 O O . ASN A 1 416 ? -16.130 -6.021 33.849 1.00 47.19 416 ASN A O 1
ATOM 3460 N N . PHE A 1 417 ? -17.432 -5.156 35.454 1.00 48.12 417 PHE A N 1
ATOM 3461 C CA . PHE A 1 417 ? -18.085 -6.426 35.786 1.00 48.12 417 PHE A CA 1
ATOM 3462 C C . PHE A 1 417 ? -18.977 -6.937 34.643 1.00 48.12 417 PHE A C 1
ATOM 3464 O O . PHE A 1 417 ? -18.954 -8.121 34.312 1.00 48.12 417 PHE A O 1
ATOM 3471 N N . LYS A 1 418 ? -19.703 -6.045 33.953 1.00 51.66 418 LYS A N 1
ATOM 3472 C CA . LYS A 1 418 ? -20.464 -6.414 32.742 1.00 51.66 418 LYS A CA 1
ATOM 3473 C C . LYS A 1 418 ? -19.565 -6.944 31.630 1.00 51.66 418 LYS A C 1
ATOM 3475 O O . LYS A 1 418 ? -19.918 -7.928 30.981 1.00 51.66 418 LYS A O 1
ATOM 3480 N N . ASN A 1 419 ? -18.400 -6.326 31.435 1.00 49.94 419 ASN A N 1
ATOM 3481 C CA . ASN A 1 419 ? -17.412 -6.814 30.477 1.00 49.94 419 ASN A CA 1
ATOM 3482 C C . ASN A 1 419 ? -16.882 -8.200 30.891 1.00 49.94 419 ASN A C 1
ATOM 3484 O O . ASN A 1 419 ? -16.794 -9.078 30.039 1.00 49.94 419 ASN A O 1
ATOM 3488 N N . GLN A 1 420 ? -16.619 -8.446 32.182 1.00 50.53 420 GLN A N 1
ATOM 3489 C CA . GLN A 1 420 ? -16.225 -9.774 32.685 1.00 50.53 420 GLN A CA 1
ATOM 3490 C C . GLN A 1 420 ? -17.297 -10.841 32.437 1.00 50.53 420 GLN A C 1
ATOM 3492 O O . GLN A 1 420 ? -16.975 -11.929 31.965 1.00 50.53 420 GLN A O 1
ATOM 3497 N N . LEU A 1 421 ? -18.572 -10.537 32.695 1.00 50.81 421 LEU A N 1
ATOM 3498 C CA . LEU A 1 421 ? -19.668 -11.473 32.431 1.00 50.81 421 LEU A CA 1
ATOM 3499 C C . LEU A 1 421 ? -19.802 -11.795 30.937 1.00 50.81 421 LEU A C 1
ATOM 3501 O O . LEU A 1 421 ? -19.934 -12.965 30.586 1.00 50.81 421 LEU A O 1
ATOM 3505 N N . LYS A 1 422 ? -19.680 -10.795 30.052 1.00 54.84 422 LYS A N 1
ATOM 3506 C CA . LYS A 1 422 ? -19.656 -11.023 28.596 1.00 54.84 422 LYS A CA 1
ATOM 3507 C C . LYS A 1 422 ? -18.461 -11.873 28.159 1.00 54.84 422 LYS A C 1
ATOM 3509 O O . LYS A 1 422 ? -18.607 -12.744 27.309 1.00 54.84 422 LYS A O 1
ATOM 3514 N N . MET A 1 423 ? -17.285 -11.659 28.748 1.00 51.62 423 MET A N 1
ATOM 3515 C CA . MET A 1 423 ? -16.090 -12.472 28.484 1.00 51.62 423 MET A CA 1
ATOM 3516 C C . MET A 1 423 ? -16.300 -13.936 28.882 1.00 51.62 423 MET A C 1
ATOM 3518 O O . MET A 1 423 ? -15.936 -14.842 28.133 1.00 51.62 423 MET A O 1
ATOM 3522 N N . ILE A 1 424 ? -16.905 -14.171 30.048 1.00 53.81 424 ILE A N 1
ATOM 3523 C CA . ILE A 1 424 ? -17.262 -15.512 30.522 1.00 53.81 424 ILE A CA 1
ATOM 3524 C C . ILE A 1 424 ? -18.286 -16.146 29.580 1.00 53.81 424 ILE A C 1
ATOM 3526 O O . ILE A 1 424 ? -18.098 -17.285 29.167 1.00 53.81 424 ILE A O 1
ATOM 3530 N N . GLU A 1 425 ? -19.323 -15.408 29.180 1.00 56.75 425 GLU A N 1
ATOM 3531 C CA . GLU A 1 425 ? -20.328 -15.881 28.224 1.00 56.75 425 GLU A CA 1
ATOM 3532 C C . GLU A 1 425 ? -19.692 -16.291 26.888 1.00 56.75 425 GLU A C 1
ATOM 3534 O O . GLU A 1 425 ? -19.980 -17.372 26.373 1.00 56.75 425 GLU A O 1
ATOM 3539 N N . ILE A 1 426 ? -18.772 -15.480 26.356 1.00 56.81 426 ILE A N 1
ATOM 3540 C CA . ILE A 1 426 ? -18.009 -15.802 25.144 1.00 56.81 426 ILE A CA 1
ATOM 3541 C C . ILE A 1 426 ? -17.207 -17.084 25.348 1.00 56.81 426 ILE A C 1
ATOM 3543 O O . ILE A 1 426 ? -17.326 -18.004 24.544 1.00 56.81 426 ILE A O 1
ATOM 3547 N N . ASN A 1 427 ? -16.441 -17.191 26.435 1.00 54.97 427 ASN A N 1
ATOM 3548 C CA . ASN A 1 427 ? -15.651 -18.388 26.722 1.00 54.97 427 ASN A CA 1
ATOM 3549 C C . ASN A 1 427 ? -16.532 -19.643 26.847 1.00 54.97 427 ASN A C 1
ATOM 3551 O O . ASN A 1 427 ? -16.177 -20.696 26.319 1.00 54.97 427 ASN A O 1
ATOM 3555 N N . LEU A 1 428 ? -17.708 -19.535 27.468 1.00 56.34 428 LEU A N 1
ATOM 3556 C CA . LEU A 1 428 ? -18.675 -20.629 27.563 1.00 56.34 428 LEU A CA 1
ATOM 3557 C C . LEU A 1 428 ? -19.259 -21.005 26.193 1.00 56.34 428 LEU A C 1
ATOM 3559 O O . LEU A 1 428 ? -19.367 -22.193 25.889 1.00 56.34 428 LEU A O 1
ATOM 3563 N N . LYS A 1 429 ? -19.583 -20.029 25.333 1.00 58.09 429 LYS A N 1
ATOM 3564 C CA . LYS A 1 429 ? -20.034 -20.283 23.951 1.00 58.09 429 LYS A CA 1
ATOM 3565 C C . LYS A 1 429 ? -18.949 -20.971 23.121 1.00 58.09 429 LYS A C 1
ATOM 3567 O O . LYS A 1 429 ? -19.245 -21.921 22.399 1.00 58.09 429 LYS A O 1
ATOM 3572 N N . ILE A 1 430 ? -17.695 -20.550 23.279 1.00 56.00 430 ILE A N 1
ATOM 3573 C CA . ILE A 1 430 ? -16.516 -21.166 22.656 1.00 56.00 430 ILE A CA 1
ATOM 3574 C C . ILE A 1 430 ? -16.367 -22.630 23.096 1.00 56.00 430 ILE A C 1
ATOM 3576 O O . ILE A 1 430 ? -16.222 -23.522 22.259 1.00 56.00 430 ILE A O 1
ATOM 3580 N N . LEU A 1 431 ? -16.434 -22.894 24.403 1.00 55.09 431 LEU A N 1
ATOM 3581 C CA . LEU A 1 431 ? -16.348 -24.248 24.957 1.00 55.09 431 LEU A CA 1
ATOM 3582 C C . LEU A 1 431 ? -17.515 -25.131 24.487 1.00 55.09 431 LEU A C 1
ATOM 3584 O O . LEU A 1 431 ? -17.314 -26.294 24.132 1.00 55.09 431 LEU A O 1
ATOM 3588 N N . ASN A 1 432 ? -18.727 -24.577 24.421 1.00 54.66 432 ASN A N 1
ATOM 3589 C CA . ASN A 1 432 ? -19.901 -25.291 23.928 1.00 54.66 432 ASN A CA 1
ATOM 3590 C C . ASN A 1 432 ? -19.777 -25.645 22.436 1.00 54.66 432 ASN A C 1
ATOM 3592 O O . ASN A 1 432 ? -20.070 -26.772 22.041 1.00 54.66 432 ASN A O 1
ATOM 3596 N N . PHE A 1 433 ? -19.267 -24.725 21.611 1.00 54.19 433 PHE A N 1
ATOM 3597 C CA . PHE A 1 433 ? -18.971 -24.992 20.203 1.00 54.19 433 PHE A CA 1
ATOM 3598 C C . PHE A 1 433 ? -18.003 -26.174 20.044 1.00 54.19 433 PHE A C 1
ATOM 3600 O O . PHE A 1 433 ? -18.261 -27.076 19.247 1.00 54.19 433 PHE A O 1
ATOM 3607 N N . TYR A 1 434 ? -16.924 -26.214 20.837 1.00 52.25 434 TYR A N 1
ATOM 3608 C CA . TYR A 1 434 ? -15.985 -27.343 20.841 1.00 52.25 434 TYR A CA 1
ATOM 3609 C C . TYR A 1 434 ? -16.659 -28.669 21.204 1.00 52.25 434 TYR A C 1
ATOM 3611 O O . TYR A 1 434 ? -16.421 -29.684 20.547 1.00 52.25 434 TYR A O 1
ATOM 3619 N N . SER A 1 435 ? -17.526 -28.659 22.219 1.00 50.88 435 SER A N 1
ATOM 3620 C CA . SER A 1 435 ? -18.299 -29.835 22.632 1.00 50.88 435 SER A CA 1
ATOM 3621 C C . SER A 1 435 ? -19.202 -30.353 21.501 1.00 50.88 435 SER A C 1
ATOM 3623 O O . SER A 1 435 ? -19.184 -31.543 21.178 1.00 50.88 435 SER A O 1
ATOM 3625 N N . ILE A 1 436 ? -19.938 -29.458 20.831 1.00 54.62 436 ILE A N 1
ATOM 3626 C CA . ILE A 1 436 ? -20.831 -29.796 19.709 1.00 54.62 436 ILE A CA 1
ATOM 3627 C C . ILE A 1 436 ? -20.040 -30.331 18.508 1.00 54.62 436 ILE A C 1
ATOM 3629 O O . ILE A 1 436 ? -20.433 -31.333 17.905 1.00 54.62 436 ILE A O 1
ATOM 3633 N N . TYR A 1 437 ? -18.919 -29.691 18.166 1.00 49.88 437 TYR A N 1
ATOM 3634 C CA . TYR A 1 437 ? -18.042 -30.124 17.079 1.00 49.88 437 TYR A CA 1
ATOM 3635 C C . TYR A 1 437 ? -17.548 -31.564 17.282 1.00 49.88 437 TYR A C 1
ATOM 3637 O O . TYR A 1 437 ? -17.650 -32.389 16.371 1.00 49.88 437 TYR A O 1
ATOM 3645 N N . ASN A 1 438 ? -17.089 -31.884 18.493 1.00 49.34 438 ASN A N 1
ATOM 3646 C CA . ASN A 1 438 ? -16.599 -33.217 18.832 1.00 49.34 438 ASN A CA 1
ATOM 3647 C C . ASN A 1 438 ? -17.719 -34.270 18.814 1.00 49.34 438 ASN A C 1
ATOM 3649 O O . ASN A 1 438 ? -17.538 -35.344 18.243 1.00 49.34 438 ASN A O 1
ATOM 3653 N N . ASN A 1 439 ? -18.905 -33.952 19.342 1.00 49.50 439 ASN A N 1
ATOM 3654 C CA . ASN A 1 439 ? -20.047 -34.875 19.319 1.00 49.50 439 ASN A CA 1
ATOM 3655 C C . ASN A 1 439 ? -20.517 -35.206 17.890 1.00 49.50 439 ASN A C 1
ATOM 3657 O O . ASN A 1 439 ? -20.891 -36.342 17.610 1.00 49.50 439 ASN A O 1
ATOM 3661 N N . ASN A 1 440 ? -20.455 -34.245 16.965 1.00 47.47 440 ASN A N 1
ATOM 3662 C CA . ASN A 1 440 ? -20.873 -34.446 15.574 1.00 47.47 440 ASN A CA 1
ATOM 3663 C C . ASN A 1 440 ? -19.854 -35.206 14.710 1.00 47.47 440 ASN A C 1
ATOM 3665 O O . ASN A 1 440 ? -20.232 -35.740 13.668 1.00 47.47 440 ASN A O 1
ATOM 3669 N N . ASN A 1 441 ? -18.578 -35.246 15.099 1.00 44.62 441 ASN A N 1
ATOM 3670 C CA . ASN A 1 441 ? -17.582 -36.094 14.439 1.00 44.62 441 ASN A CA 1
ATOM 3671 C C . ASN A 1 441 ? -17.599 -37.528 14.988 1.00 44.62 441 ASN A C 1
ATOM 3673 O O . ASN A 1 441 ? -17.363 -38.459 14.226 1.00 44.62 441 ASN A O 1
ATOM 3677 N N . ASN A 1 442 ? -17.963 -37.715 16.259 1.00 45.34 442 ASN A N 1
ATOM 3678 C CA . ASN A 1 442 ? -18.084 -39.040 16.875 1.00 45.34 442 ASN A CA 1
ATOM 3679 C C . ASN A 1 442 ? -19.298 -39.850 16.386 1.00 45.34 442 ASN A C 1
ATOM 3681 O O . ASN A 1 442 ? -19.299 -41.063 16.532 1.00 45.34 442 ASN A O 1
ATOM 3685 N N . ASN A 1 443 ? -20.313 -39.205 15.799 1.00 44.19 443 ASN A N 1
ATOM 3686 C CA . ASN A 1 443 ? -21.488 -39.885 15.231 1.00 44.19 443 ASN A CA 1
ATOM 3687 C C . ASN A 1 443 ? -21.330 -40.273 13.745 1.00 44.19 443 ASN A C 1
ATOM 3689 O O . ASN A 1 443 ? -22.253 -40.848 13.174 1.00 44.19 443 ASN A O 1
ATOM 3693 N N . ASN A 1 444 ? -20.202 -39.923 13.112 1.00 39.81 444 ASN A N 1
ATOM 3694 C CA . ASN A 1 444 ? -19.924 -40.182 11.690 1.00 39.81 444 ASN A CA 1
ATOM 3695 C C . ASN A 1 444 ? -18.761 -41.172 11.456 1.00 39.81 444 ASN A C 1
ATOM 3697 O O . ASN A 1 444 ? -18.373 -41.373 10.305 1.00 39.81 444 ASN A O 1
ATOM 3701 N N . ASN A 1 445 ? -18.239 -41.779 12.524 1.00 34.09 445 ASN A N 1
ATOM 3702 C CA . ASN A 1 445 ? -17.406 -42.988 12.513 1.00 34.09 445 ASN A CA 1
ATOM 3703 C C . ASN A 1 445 ? -18.174 -44.122 13.202 1.00 34.09 445 ASN A C 1
ATOM 3705 O O . ASN A 1 445 ? -17.708 -45.278 13.096 1.00 34.09 445 ASN A O 1
#

Foldseek 3Di:
DLVVVVPDDWAWDWAFLVRVLCLQQVCPFLNLAEAEEEDADDPSCVVNLPVPVPPDPPDDPPCPPPTLIQSTWIWDQDVVVRYIYIYRYPVSLVVSLVSLVVCCVVPPDPDPDDLDQDPSLLSSLLSCCLPPVVPVVSLVSNVSNLVVCCVPDVCSLSSVLSNLLNQLLYLDCCSVLPLNSLVVNLLSVLVVLVVLVPDPPPSQVVVLSVVVSLLVSLLSSCLSPPPSLSSLVSLLLVLLCCQFAPNCVPPPSLVSVLVVLLVCCVVCLQHLSSLVSNLSSQDDDPVSSVVSCVPRPVPGPTRTDPVSRDNHPVVVVLVSLVVVLVVPLPPLPSLVVSVVSVLVSLLVVCPRPPDPPPVVVSVVSVVVVVVVVVVVVCVVPPDDDDDDPPPPVVVVVVVCVPPVPPDPVVCPPPPVVVVVVSSVVVVVSSVVSVVVSVVVVVVVD

Solvent-accessible surface area (backbone atoms only — not comparable to full-atom values): 25646 Å² total; per-residue (Å²): 105,63,81,58,60,76,79,53,92,69,55,59,49,78,34,43,59,67,51,48,50,45,70,43,28,59,49,90,54,54,88,35,43,39,30,38,36,71,40,73,91,40,84,75,57,41,62,60,70,65,75,63,76,83,69,78,87,81,67,70,86,86,68,78,66,92,66,68,68,40,83,50,40,35,52,38,78,40,72,93,76,45,30,38,39,39,39,36,34,51,83,47,51,58,58,42,37,54,50,36,53,47,53,41,62,76,72,67,72,82,70,90,82,67,92,62,87,44,69,65,61,38,50,36,28,50,52,43,39,64,79,46,38,77,41,59,71,48,48,50,51,34,46,54,42,44,58,67,44,42,83,76,35,80,64,48,55,57,31,52,52,30,36,52,44,12,44,32,41,22,76,44,65,70,34,35,63,23,64,49,54,50,52,49,50,51,54,54,50,51,53,50,53,36,52,47,67,74,45,89,61,81,45,64,65,58,51,50,53,51,50,50,55,54,51,50,39,33,54,52,26,35,68,78,39,73,85,35,62,54,44,39,51,47,49,42,50,52,47,41,50,43,44,30,30,74,79,38,60,92,45,52,58,59,52,52,49,51,51,56,51,62,78,42,46,80,85,40,54,85,38,65,57,55,54,55,36,49,46,54,67,64,43,87,55,67,66,61,42,48,49,48,44,62,76,72,37,69,91,45,90,58,69,63,38,79,87,56,56,73,85,59,68,61,65,64,52,53,51,56,52,48,54,55,56,66,76,46,82,81,52,89,72,57,48,62,55,43,52,49,53,46,49,51,47,54,50,54,50,50,61,70,72,51,57,84,86,42,55,65,61,54,48,48,52,52,48,52,51,47,50,51,50,46,50,52,52,48,52,76,71,68,64,86,92,82,86,82,82,66,68,77,65,53,62,66,53,57,56,62,72,72,67,70,74,86,57,77,80,82,45,77,80,41,68,67,54,54,51,50,52,52,52,50,50,49,52,50,53,53,53,48,51,54,53,52,55,52,57,62,54,66,76,74,111

pLDDT: mean 72.44, std 18.84, range [30.83, 98.31]

Mean predicted aligned error: 12.51 Å

Sequence (445 aa):
MADFLQTNSAKSRLIDLQELFNALTDSTKYNGAKYLQVLPLSDEIKPFFTSNSSITSGGNDNDKRETIEFNKILTYDNEDQGLTEVIVLKESIIPTFANSFKLFKEKYTDDEDNLVIDKKRYLTSLIVLILTPEDHKFLNIHFEQFELNYGKDSNFSKSEITLIISLLTSNLPKTNKSSSLWEVLKRLTILKFQEFQDSIANPQSHIIQFIDTLTSCVFKSCKLHSRNYYGWSFMRFLINLIKISQFNKDNNLIKFLNLKFNDQKFEFLNDFSFFDTFSKLLFNDLSDLKFTQMNYLKDSKLKVSLNNVVQINTNSVFDQLIDLLETNNNLRLNSFSILFNFSIMLIKLNELTYGEEDKRINQYYLNYFRDLQFQISDFKSRYDISEFKLINNELNIIYCDYTGIKNINEFNNDLNFKNQLKMIEINLKILNFYSIYNNNNNNNN

Organism: Candida boidinii (NCBI:txid5477)

Nearest PDB structures (foldseek):
  7xn7-assembly1_q  TM=2.350E-01  e=1.632E+00  Komagataella phaffii
  5l9t-assembly1_N  TM=1.960E-01  e=2.558E+00  Homo sapiens

Secondary structure (DSSP, 8-state):
-HHHHTSS--EEEEE-HHHHHHHHH--SSGGG-EEEEEE---TTTHHHHHTT------S-TT-------EEEEEEEEETTTTEEEEEEEHHHHHHHHHHHHHHHHHHSSS-SS-----HHHHHHHHHHHHH-TT-HHHHHHHHHHHHHHHTT-HHHHHHHHHHHHHHHTSS-HHHHT-HHHHHHHHHHHHHHHHHHHH--S-HHHHHHHHHHHHHHHHHHHHHHSSS-HHHHHHHHHHHHHHHHBTT-GGGHHHHHHHHHHHHHTTTTTT-HHHHHHHHHHHS--HHHHHHHHHHHSTT----B-GGG-----HHHHHHHHHHHHHHTTT-TTTHHHHHHHHHHHHHHHHHHHHTGGGHHHHHHHHHHHHHHHHHHHHHHHH-SS---SSHHHHHHHHHHHHS----GGGGTT-HHHHHHHHHHHHHHHHHHHHHHHHHHHHT--